Protein AF-A0A7C7GNR5-F1 (afdb_monomer)

Secondary structure (DSSP, 8-state):
-BHHHHHHTT-----STT-B-PPPEEEEE-TTT--EEEEEEGGGSEEBSS-TTSTTBS-GGG-TTSEETTSS---B---TTSS---B--SS-EEEEEEETTTTEEEEEETTTTEEEEEE-SS-HHHHTSSS-STTS-TTSEEEEES-GGGGTS--GGG---SS-EEEEEPPTTSTTTTSEEEEESSSSSTT--EEEEE-----TTS-----TTSPP--SS-SEEE-S---SS--EEEE-TTS-EEEEETTTTEEEEE-TTS-EEEEE--SSS---S------TTTTT-----EEEEEEE----TT---S-EEEEEEEETT-SS--EEEEEE-STT---GGGGG-HHHHHHHHTTTEEEEEEEES---GGGTHHHHHHHHHHHHHHHHT-GGGGTSPEEEEEETHHHHHHHHHHHH-GGGEEEEEEES-S----S--GGGGGS-EEEEEETTS-HHHHHHHHHHHHHHGGGT--EEEEEETT--S-----HHHHHHHHHHHHHHHS-SS--TTS---PPP--GGG-EEE-TTT--EEEGGG--S-GGGSEEESSHHHHHHHHHHHTTT----EEPPPP----------SS-EEPPPBSSSBSS-EEEEEEESS-EEEEEEEEETTS-EEEEEEEEEE-SEEEEEEE-SB-TTSPBPPSEEEEEEEEETTEEEEEEEEE--

pLDDT: mean 89.99, std 11.24, range [33.47, 98.75]

Structure (mmCIF, N/CA/C/O backbone):
data_AF-A0A7C7GNR5-F1
#
_entry.id   AF-A0A7C7GNR5-F1
#
loop_
_atom_site.group_PDB
_atom_site.id
_atom_site.type_symbol
_atom_site.label_atom_id
_atom_site.label_alt_id
_atom_site.label_comp_id
_atom_site.label_asym_id
_atom_site.label_entity_id
_atom_site.label_seq_id
_atom_site.pdbx_PDB_ins_code
_atom_site.Cartn_x
_atom_site.Cartn_y
_atom_site.Cartn_z
_atom_site.occupancy
_atom_site.B_iso_or_equiv
_atom_site.auth_seq_id
_atom_site.auth_comp_id
_atom_site.auth_asym_id
_atom_site.auth_atom_id
_atom_site.pdbx_PDB_model_num
ATOM 1 N N . LYS A 1 1 ? 28.136 -14.569 -9.012 1.00 95.19 1 LYS A N 1
ATOM 2 C CA . LYS A 1 1 ? 28.215 -16.010 -9.330 1.00 95.19 1 LYS A CA 1
ATOM 3 C C . LYS A 1 1 ? 29.673 -16.365 -9.604 1.00 95.19 1 LYS A C 1
ATOM 5 O O . LYS A 1 1 ? 30.410 -15.553 -10.164 1.00 95.19 1 LYS A O 1
ATOM 10 N N . THR A 1 2 ? 30.135 -17.507 -9.113 1.00 96.62 2 THR A N 1
ATOM 11 C CA . THR A 1 2 ? 31.485 -18.028 -9.362 1.00 96.62 2 THR A CA 1
ATOM 12 C C . THR A 1 2 ? 31.644 -18.417 -10.830 1.00 96.62 2 THR A C 1
ATOM 14 O O . THR A 1 2 ? 30.653 -18.635 -11.524 1.00 96.62 2 THR A O 1
ATOM 17 N N . ALA A 1 3 ? 32.883 -18.534 -11.313 1.00 95.88 3 ALA A N 1
ATOM 18 C CA . ALA A 1 3 ? 33.101 -19.004 -12.677 1.00 95.88 3 ALA A CA 1
ATOM 19 C C . ALA A 1 3 ? 32.533 -20.406 -12.929 1.00 95.88 3 ALA A C 1
ATOM 21 O O . ALA A 1 3 ? 31.992 -20.642 -13.999 1.00 95.88 3 ALA A O 1
ATOM 22 N N . GLN A 1 4 ? 32.598 -21.308 -11.941 1.00 97.38 4 GLN A N 1
ATOM 23 C CA . GLN A 1 4 ? 32.034 -22.649 -12.094 1.00 97.38 4 GLN A CA 1
ATOM 24 C C . GLN A 1 4 ? 30.512 -22.600 -12.267 1.00 97.38 4 GLN A C 1
ATOM 26 O O . GLN A 1 4 ? 30.015 -23.179 -13.219 1.00 97.38 4 GLN A O 1
ATOM 31 N N . GLU A 1 5 ? 29.796 -21.840 -11.427 1.00 97.69 5 GLU A N 1
ATOM 32 C CA . GLU A 1 5 ? 28.339 -21.657 -11.570 1.00 97.69 5 GLU A CA 1
ATOM 33 C C . GLU A 1 5 ? 27.959 -21.093 -12.947 1.00 97.69 5 GLU A C 1
ATOM 35 O O . GLU A 1 5 ? 26.934 -21.462 -13.505 1.00 97.69 5 GLU A O 1
ATOM 40 N N . ALA A 1 6 ? 28.778 -20.199 -13.506 1.00 97.12 6 ALA A N 1
ATOM 41 C CA . ALA A 1 6 ? 28.543 -19.643 -14.834 1.00 97.12 6 ALA A CA 1
ATOM 42 C C . ALA A 1 6 ? 28.812 -20.661 -15.952 1.00 97.12 6 ALA A C 1
ATOM 44 O O . ALA A 1 6 ? 28.039 -20.747 -16.902 1.00 97.12 6 ALA A O 1
ATOM 45 N N . TYR A 1 7 ? 29.897 -21.435 -15.847 1.00 97.38 7 TYR A N 1
ATOM 46 C CA . TYR A 1 7 ? 30.226 -22.494 -16.805 1.00 97.38 7 TYR A CA 1
ATOM 47 C C . TYR A 1 7 ? 29.189 -23.618 -16.786 1.00 97.38 7 TYR A C 1
ATOM 49 O O . TYR A 1 7 ? 28.826 -24.121 -17.843 1.00 97.38 7 TYR A O 1
ATOM 57 N N . ASP A 1 8 ? 28.654 -23.949 -15.610 1.00 97.56 8 ASP A N 1
ATOM 58 C CA . ASP A 1 8 ? 27.566 -24.918 -15.455 1.00 97.56 8 ASP A CA 1
ATOM 59 C C . ASP A 1 8 ? 26.256 -24.427 -16.104 1.00 97.56 8 ASP A C 1
ATOM 61 O O . ASP A 1 8 ? 25.423 -25.250 -16.468 1.00 97.56 8 ASP A O 1
ATOM 65 N N . MET A 1 9 ? 26.100 -23.110 -16.305 1.00 97.31 9 MET A N 1
ATOM 66 C CA . MET A 1 9 ? 25.001 -22.473 -17.052 1.00 97.31 9 MET A CA 1
ATOM 67 C C . MET A 1 9 ? 25.344 -22.192 -18.529 1.00 97.31 9 MET A C 1
ATOM 69 O O . MET A 1 9 ? 24.589 -21.516 -19.216 1.00 97.31 9 MET A O 1
ATOM 73 N N . GLY A 1 10 ? 26.484 -22.675 -19.034 1.00 97.06 10 GLY A N 1
ATOM 74 C CA . GLY A 1 10 ? 26.863 -22.553 -20.447 1.00 97.06 10 GLY A CA 1
ATOM 75 C C . GLY A 1 10 ? 27.650 -21.299 -20.834 1.00 97.06 10 GLY A C 1
ATOM 76 O O . GLY A 1 10 ? 27.908 -21.096 -22.022 1.00 97.06 10 GLY A O 1
ATOM 77 N N . ARG A 1 11 ? 28.111 -20.483 -19.873 1.00 97.31 11 ARG A N 1
ATOM 78 C CA . ARG A 1 11 ? 29.095 -19.420 -20.152 1.00 97.31 11 ARG A CA 1
ATOM 79 C C . ARG A 1 11 ? 30.388 -20.050 -20.689 1.00 97.31 11 ARG A C 1
ATOM 81 O O . ARG A 1 11 ? 30.905 -20.996 -20.108 1.00 97.31 11 ARG A O 1
ATOM 88 N N . GLN A 1 12 ? 30.977 -19.500 -21.746 1.00 95.75 12 GLN A N 1
ATOM 89 C CA . GLN A 1 12 ? 32.227 -20.024 -22.316 1.00 95.75 12 GLN A CA 1
ATOM 90 C C . GLN A 1 12 ? 33.486 -19.396 -21.717 1.00 95.75 12 GLN A C 1
ATOM 92 O O . GLN A 1 12 ? 34.518 -20.055 -21.588 1.00 95.75 12 GLN A O 1
ATOM 97 N N . THR A 1 13 ? 33.436 -18.098 -21.400 1.00 93.75 13 THR A N 1
ATOM 98 C CA . THR A 1 13 ? 34.629 -17.333 -21.012 1.00 93.75 13 THR A CA 1
ATOM 99 C C . THR A 1 13 ? 34.348 -16.336 -19.894 1.00 93.75 13 THR A C 1
ATOM 101 O O . THR A 1 13 ? 33.376 -15.578 -19.933 1.00 93.75 13 THR A O 1
ATOM 104 N N . ILE A 1 14 ? 35.235 -16.311 -18.898 1.00 93.75 14 ILE A N 1
ATOM 105 C CA . ILE A 1 14 ? 35.301 -15.280 -17.859 1.00 93.75 14 ILE A CA 1
ATOM 106 C C . ILE A 1 14 ? 36.745 -14.794 -17.804 1.00 93.75 14 ILE A C 1
ATOM 108 O O . ILE A 1 14 ? 37.632 -15.509 -17.342 1.00 93.75 14 ILE A O 1
ATOM 112 N N . ASP A 1 15 ? 36.974 -13.582 -18.306 1.00 82.94 15 ASP A N 1
ATOM 113 C CA . ASP A 1 15 ? 38.303 -12.973 -18.399 1.00 82.94 15 ASP A CA 1
ATOM 114 C C . ASP A 1 15 ? 38.401 -11.765 -17.464 1.00 82.94 15 ASP A C 1
ATOM 116 O O . ASP A 1 15 ? 38.503 -10.607 -17.872 1.00 82.94 15 ASP A O 1
ATOM 120 N N . ASN A 1 16 ? 38.310 -12.043 -16.162 1.00 91.94 16 ASN A N 1
ATOM 121 C CA . ASN A 1 16 ? 38.592 -11.054 -15.132 1.00 91.94 16 ASN A CA 1
ATOM 122 C C . ASN A 1 16 ? 39.371 -11.670 -13.951 1.00 91.94 16 ASN A C 1
ATOM 124 O O . ASN A 1 16 ? 39.193 -12.847 -13.630 1.00 91.94 16 ASN A O 1
ATOM 128 N N . PRO A 1 17 ? 40.213 -10.881 -13.252 1.00 91.50 17 PRO A N 1
ATOM 129 C CA . PRO A 1 17 ? 41.037 -11.354 -12.135 1.00 91.50 17 PRO A CA 1
ATOM 130 C C . PRO A 1 17 ? 40.269 -11.913 -10.932 1.00 91.50 17 PRO A C 1
ATOM 132 O O . PRO A 1 17 ? 40.880 -12.550 -10.076 1.00 91.50 17 PRO A O 1
ATOM 135 N N . LEU A 1 18 ? 38.966 -11.639 -10.824 1.00 93.62 18 LEU A N 1
ATOM 136 C CA . LEU A 1 18 ? 38.130 -12.137 -9.734 1.00 93.62 18 LEU A CA 1
ATOM 137 C C . LEU A 1 18 ? 37.578 -13.537 -10.022 1.00 93.62 18 LEU A C 1
ATOM 139 O O . LEU A 1 18 ? 37.157 -14.212 -9.087 1.00 93.62 18 LEU A O 1
ATOM 143 N N . ASN A 1 19 ? 37.607 -13.980 -11.284 1.00 94.88 19 ASN A N 1
ATOM 144 C CA . ASN A 1 19 ? 37.043 -15.250 -11.734 1.00 94.88 19 ASN A CA 1
ATOM 145 C C . ASN A 1 19 ? 35.558 -15.405 -11.339 1.00 94.88 19 ASN A C 1
ATOM 147 O O . ASN A 1 19 ? 35.127 -16.443 -10.827 1.00 94.88 19 ASN A O 1
ATOM 151 N N . VAL A 1 20 ? 34.787 -14.333 -11.539 1.00 95.12 20 VAL A N 1
ATOM 152 C CA . VAL A 1 20 ? 33.345 -14.260 -11.253 1.00 95.12 20 VAL A CA 1
ATOM 153 C C . VAL A 1 20 ? 32.602 -13.551 -12.378 1.00 95.12 20 VAL A C 1
ATOM 155 O O . VAL A 1 20 ? 33.181 -12.754 -13.111 1.00 95.12 20 VAL A O 1
ATOM 158 N N . ILE A 1 21 ? 31.298 -13.784 -12.442 1.00 96.50 21 ILE A N 1
ATOM 159 C CA . ILE A 1 21 ? 30.340 -12.967 -13.188 1.00 96.50 21 ILE A CA 1
ATOM 160 C C . ILE A 1 21 ? 29.303 -12.431 -12.196 1.00 96.50 21 ILE A C 1
ATOM 162 O O . ILE A 1 21 ? 28.921 -13.124 -11.244 1.00 96.50 21 ILE A O 1
ATOM 166 N N . TRP A 1 22 ? 28.897 -11.177 -12.336 1.00 94.94 22 TRP A N 1
ATOM 167 C CA . TRP A 1 22 ? 27.873 -10.575 -11.481 1.00 94.94 22 TRP A CA 1
ATOM 168 C C . TRP A 1 22 ? 26.494 -10.805 -12.092 1.00 94.94 22 TRP A C 1
ATOM 170 O O . TRP A 1 22 ? 26.314 -10.626 -13.287 1.00 94.94 22 TRP A O 1
ATOM 180 N N . SER A 1 23 ? 25.552 -11.269 -11.273 1.00 95.12 23 SER A N 1
ATOM 181 C CA . SER A 1 23 ? 24.146 -11.373 -11.665 1.00 95.12 23 SER A CA 1
ATOM 182 C C . SER A 1 23 ? 23.423 -10.151 -11.138 1.00 95.12 23 SER A C 1
ATOM 184 O O . SER A 1 23 ? 23.765 -9.680 -10.052 1.00 95.12 23 SER A O 1
ATOM 186 N N . GLU A 1 24 ? 22.432 -9.695 -11.886 1.00 95.38 24 GLU A N 1
ATOM 187 C CA . GLU A 1 24 ? 21.584 -8.573 -11.505 1.00 95.38 24 GLU A CA 1
ATOM 188 C C . GLU A 1 24 ? 20.314 -9.083 -10.821 1.00 95.38 24 GLU A C 1
ATOM 190 O O . GLU A 1 24 ? 19.887 -10.217 -11.066 1.00 95.38 24 GLU A O 1
ATOM 195 N N . ALA A 1 25 ? 19.741 -8.241 -9.967 1.00 97.25 25 ALA A N 1
ATOM 196 C CA . ALA A 1 25 ? 18.450 -8.464 -9.338 1.00 97.25 25 ALA A CA 1
ATOM 197 C C . ALA A 1 25 ? 17.712 -7.130 -9.189 1.00 97.25 25 ALA A C 1
ATOM 199 O O . ALA A 1 25 ? 18.343 -6.084 -8.999 1.00 97.25 25 ALA A O 1
ATOM 200 N N . ILE A 1 26 ? 16.387 -7.183 -9.250 1.00 98.12 26 ILE A N 1
ATOM 201 C CA . ILE A 1 26 ? 15.492 -6.067 -8.944 1.00 98.12 26 ILE A CA 1
ATOM 202 C C . ILE A 1 26 ? 14.722 -6.458 -7.692 1.00 98.12 26 ILE A C 1
ATOM 204 O O . ILE A 1 26 ? 14.195 -7.561 -7.625 1.00 98.12 26 ILE A O 1
ATOM 208 N N . LEU A 1 27 ? 14.702 -5.570 -6.699 1.00 97.19 27 LEU A N 1
ATOM 209 C CA . LEU A 1 27 ? 14.040 -5.803 -5.420 1.00 97.19 27 LEU A CA 1
ATOM 210 C C . LEU A 1 27 ? 13.061 -4.661 -5.160 1.00 97.19 27 LEU A C 1
ATOM 212 O O . LEU A 1 27 ? 13.473 -3.496 -5.138 1.00 97.19 27 LEU A O 1
ATOM 216 N N . GLU A 1 28 ? 11.808 -4.999 -4.901 1.00 95.00 28 GLU A N 1
ATOM 217 C CA . GLU A 1 28 ? 10.846 -4.095 -4.291 1.00 95.00 28 GLU A CA 1
ATOM 218 C C . GLU A 1 28 ? 10.934 -4.241 -2.773 1.00 95.00 28 GLU A C 1
ATOM 220 O O . GLU A 1 28 ? 10.869 -5.344 -2.228 1.00 95.00 28 GLU A O 1
ATOM 225 N N . LEU A 1 29 ? 11.140 -3.121 -2.080 1.00 87.94 29 LEU A N 1
ATOM 226 C CA . LEU A 1 29 ? 11.321 -3.114 -0.635 1.00 87.94 29 LEU A CA 1
ATOM 227 C C . LEU A 1 29 ? 10.180 -2.380 0.043 1.00 87.94 29 LEU A C 1
ATOM 229 O O . LEU A 1 29 ? 9.935 -1.207 -0.242 1.00 87.94 29 LEU A O 1
ATOM 233 N N . ASN A 1 30 ? 9.611 -3.010 1.061 1.00 83.00 30 ASN A N 1
ATOM 234 C CA . ASN A 1 30 ? 8.690 -2.344 1.954 1.00 83.00 30 ASN A CA 1
ATOM 235 C C . ASN A 1 30 ? 9.400 -1.176 2.665 1.00 83.00 30 ASN A C 1
ATOM 237 O O . ASN A 1 30 ? 10.359 -1.407 3.418 1.00 83.00 30 ASN A O 1
ATOM 241 N N . PRO A 1 31 ? 8.946 0.079 2.526 1.00 61.09 31 PRO A N 1
ATOM 242 C CA . PRO A 1 31 ? 9.655 1.220 3.103 1.00 61.09 31 PRO A CA 1
ATOM 243 C C . PRO A 1 31 ? 9.615 1.231 4.640 1.00 61.09 31 PRO A C 1
ATOM 245 O O . PRO A 1 31 ? 10.492 1.820 5.280 1.00 61.09 31 PRO A O 1
ATOM 248 N N . ILE A 1 32 ? 8.628 0.560 5.244 1.00 63.88 32 ILE A N 1
ATOM 249 C CA . ILE A 1 32 ? 8.438 0.502 6.696 1.00 63.88 32 ILE A CA 1
ATOM 250 C C . ILE A 1 32 ? 9.261 -0.638 7.299 1.00 63.88 32 ILE A C 1
ATOM 252 O O . ILE A 1 32 ? 10.011 -0.437 8.262 1.00 63.88 32 ILE A O 1
ATOM 256 N N . THR A 1 33 ? 9.123 -1.847 6.756 1.00 75.00 33 THR A N 1
ATOM 257 C CA . THR A 1 33 ? 9.744 -3.050 7.330 1.00 75.00 33 THR A CA 1
ATOM 258 C C . THR A 1 33 ? 11.153 -3.299 6.794 1.00 75.00 33 THR A C 1
ATOM 260 O O . THR A 1 33 ? 11.986 -3.869 7.506 1.00 75.00 33 THR A O 1
ATOM 263 N N . GLY A 1 34 ? 11.446 -2.826 5.579 1.00 81.62 34 GLY A N 1
ATOM 264 C CA . GLY A 1 34 ? 12.653 -3.144 4.820 1.00 81.62 34 GLY A CA 1
ATOM 265 C C . GLY A 1 34 ? 12.684 -4.576 4.283 1.00 81.62 34 GLY A C 1
ATOM 266 O O . GLY A 1 34 ? 13.754 -5.024 3.871 1.00 81.62 34 GLY A O 1
ATOM 267 N N . ASN A 1 35 ? 11.565 -5.303 4.352 1.00 85.44 35 ASN A N 1
ATOM 268 C CA . ASN A 1 35 ? 11.431 -6.614 3.727 1.00 85.44 35 ASN A CA 1
ATOM 269 C C . ASN A 1 35 ? 11.388 -6.474 2.203 1.00 85.44 35 ASN A C 1
ATOM 271 O O . ASN A 1 35 ? 11.050 -5.410 1.693 1.00 85.44 35 ASN A O 1
ATOM 275 N N . ILE A 1 36 ? 11.745 -7.554 1.514 1.00 92.81 36 ILE A N 1
ATOM 276 C CA . ILE A 1 36 ? 11.530 -7.694 0.076 1.00 92.81 36 ILE A CA 1
ATOM 277 C C . ILE A 1 36 ? 10.070 -8.114 -0.102 1.00 92.81 36 ILE A C 1
ATOM 279 O O . ILE A 1 36 ? 9.695 -9.169 0.413 1.00 92.81 36 ILE A O 1
ATOM 283 N N . ASP A 1 37 ? 9.280 -7.274 -0.764 1.00 89.62 37 ASP A N 1
ATOM 284 C CA . ASP A 1 37 ? 7.875 -7.553 -1.085 1.00 89.62 37 ASP A CA 1
ATOM 285 C C . ASP A 1 37 ? 7.774 -8.259 -2.452 1.00 89.62 37 ASP A C 1
ATOM 287 O O . ASP A 1 37 ? 6.959 -9.166 -2.617 1.00 89.62 37 ASP A O 1
ATOM 291 N N . TRP A 1 38 ? 8.697 -7.949 -3.371 1.00 97.69 38 TRP A N 1
ATOM 292 C CA . TRP A 1 38 ? 8.849 -8.605 -4.670 1.00 97.69 38 TRP A CA 1
ATOM 293 C C . TRP A 1 38 ? 10.320 -8.654 -5.109 1.00 97.69 38 TRP A C 1
ATOM 295 O O . TRP A 1 38 ? 11.098 -7.738 -4.814 1.00 97.69 38 TRP A O 1
ATOM 305 N N . GLU A 1 39 ? 10.733 -9.708 -5.815 1.00 98.19 39 GLU A N 1
ATOM 306 C CA . GLU A 1 39 ? 12.064 -9.780 -6.423 1.00 98.19 39 GLU A CA 1
ATOM 307 C C . GLU A 1 39 ? 12.101 -10.493 -7.776 1.00 98.19 39 GLU A C 1
ATOM 309 O O . GLU A 1 39 ? 11.376 -11.451 -8.026 1.00 98.19 39 GLU A O 1
ATOM 314 N N . TRP A 1 40 ? 13.042 -10.057 -8.611 1.00 98.62 40 TRP A N 1
ATOM 315 C CA . TRP A 1 40 ? 13.383 -10.671 -9.889 1.00 98.62 40 TRP A CA 1
ATOM 316 C C . TRP A 1 40 ? 14.890 -10.848 -10.018 1.00 98.62 40 TRP A C 1
ATOM 318 O O . TRP A 1 40 ? 15.669 -9.969 -9.628 1.00 98.62 40 TRP A O 1
ATOM 328 N N . HIS A 1 41 ? 15.315 -11.965 -10.609 1.00 98.38 41 HIS A N 1
ATOM 329 C CA . HIS A 1 41 ? 16.723 -12.324 -10.750 1.00 98.38 41 HIS A CA 1
ATOM 330 C C . HIS A 1 41 ? 17.053 -12.648 -12.203 1.00 98.38 41 HIS A C 1
ATOM 332 O O . HIS A 1 41 ? 16.582 -13.635 -12.755 1.00 98.38 41 HIS A O 1
ATOM 338 N N . LEU A 1 42 ? 17.996 -11.904 -12.791 1.00 97.56 42 LEU A N 1
ATOM 339 C CA . LEU A 1 42 ? 18.468 -12.134 -14.165 1.00 97.56 42 LEU A CA 1
ATOM 340 C C . LEU A 1 42 ? 18.893 -13.587 -14.421 1.00 97.56 42 LEU A C 1
ATOM 342 O O . LEU A 1 42 ? 18.800 -14.083 -15.539 1.00 97.56 42 LEU A O 1
ATOM 346 N N . TRP A 1 43 ? 19.404 -14.254 -13.385 1.00 97.69 43 TRP A N 1
ATOM 347 C CA . TRP A 1 43 ? 19.932 -15.612 -13.478 1.00 97.69 43 TRP A CA 1
ATOM 348 C C . TRP A 1 43 ? 18.885 -16.656 -13.882 1.00 97.69 43 TRP A C 1
ATOM 350 O O . TRP A 1 43 ? 19.270 -17.705 -14.400 1.00 97.69 43 TRP A O 1
ATOM 360 N N . ASP A 1 44 ? 17.605 -16.367 -13.657 1.00 98.25 44 ASP A N 1
ATOM 361 C CA . ASP A 1 44 ? 16.495 -17.269 -13.961 1.00 98.25 44 ASP A CA 1
ATOM 362 C C . ASP A 1 44 ? 16.037 -17.141 -15.430 1.00 98.25 44 ASP A C 1
ATOM 364 O O . ASP A 1 44 ? 15.459 -18.071 -15.985 1.00 98.25 44 ASP A O 1
ATOM 368 N N . HIS A 1 45 ? 16.432 -16.060 -16.118 1.00 98.12 45 HIS A N 1
ATOM 369 C CA . HIS A 1 45 ? 16.010 -15.721 -17.487 1.00 98.12 45 HIS A CA 1
ATOM 370 C C . HIS A 1 45 ? 17.168 -15.785 -18.495 1.00 98.12 45 HIS A C 1
ATOM 372 O O . HIS A 1 45 ? 17.326 -14.925 -19.364 1.00 98.12 45 HIS A O 1
ATOM 378 N N . LEU A 1 46 ? 18.027 -16.796 -18.353 1.00 98.25 46 LEU A N 1
ATOM 379 C CA . LEU A 1 46 ? 19.205 -17.001 -19.201 1.00 98.25 46 LEU A CA 1
ATOM 380 C C . LEU A 1 46 ? 18.948 -18.039 -20.298 1.00 98.25 46 LEU A C 1
ATOM 382 O O . LEU A 1 46 ? 18.289 -19.042 -20.043 1.00 98.25 46 LEU A O 1
ATOM 386 N N . ILE A 1 47 ? 19.572 -17.864 -21.462 1.00 98.62 47 ILE A N 1
ATOM 387 C CA . ILE A 1 47 ? 19.667 -18.848 -22.550 1.00 98.62 47 ILE A CA 1
ATOM 388 C C . ILE A 1 47 ? 21.128 -19.037 -22.985 1.00 98.62 47 ILE A C 1
ATOM 390 O O . ILE A 1 47 ? 21.983 -18.187 -22.734 1.00 98.62 47 ILE A O 1
ATOM 394 N N . GLN A 1 48 ? 21.428 -20.173 -23.612 1.00 98.12 48 GLN A N 1
ATOM 395 C CA . GLN A 1 48 ? 22.686 -20.436 -24.311 1.00 98.12 48 GLN A CA 1
ATOM 396 C C . GLN A 1 48 ? 22.468 -21.428 -25.462 1.00 98.12 48 GLN A C 1
ATOM 398 O O . GLN A 1 48 ? 21.590 -22.280 -25.385 1.00 98.12 48 GLN A O 1
ATOM 403 N N . ASP A 1 49 ? 23.284 -21.372 -26.510 1.00 97.56 49 ASP A N 1
ATOM 404 C CA . ASP A 1 49 ? 23.208 -22.266 -27.680 1.00 97.56 49 ASP A CA 1
ATOM 405 C C . ASP A 1 49 ? 24.516 -23.048 -27.928 1.00 97.56 49 ASP A C 1
ATOM 407 O O . ASP A 1 49 ? 24.734 -23.659 -28.981 1.00 97.56 49 ASP A O 1
ATOM 411 N N . VAL A 1 50 ? 25.392 -23.076 -26.922 1.00 96.88 50 VAL A N 1
ATOM 412 C CA . VAL A 1 50 ? 26.757 -23.603 -26.993 1.00 96.88 50 VAL A CA 1
ATOM 413 C C . VAL A 1 50 ? 26.825 -25.099 -26.700 1.00 96.88 50 VAL A C 1
ATOM 415 O O . VAL A 1 50 ? 27.535 -25.834 -27.393 1.00 96.88 50 VAL A O 1
ATOM 418 N N . ASP A 1 51 ? 26.137 -25.560 -25.654 1.00 97.38 51 ASP A N 1
ATOM 419 C CA . ASP A 1 51 ? 26.193 -26.948 -25.192 1.00 97.38 51 ASP A CA 1
ATOM 420 C C . ASP A 1 51 ? 24.801 -27.476 -24.841 1.00 97.38 51 ASP A C 1
ATOM 422 O O . ASP A 1 51 ? 24.224 -27.156 -23.804 1.00 97.38 51 ASP A O 1
ATOM 426 N N . SER A 1 52 ? 24.296 -28.367 -25.696 1.00 97.75 52 SER A N 1
ATOM 427 C CA . SER A 1 52 ? 22.991 -29.026 -25.533 1.00 97.75 52 SER A CA 1
ATOM 428 C C . SER A 1 52 ? 22.834 -29.898 -24.287 1.00 97.75 52 SER A C 1
ATOM 430 O O . SER A 1 52 ? 21.733 -30.372 -24.013 1.00 97.75 52 SER A O 1
ATOM 432 N N . SER A 1 53 ? 23.917 -30.163 -23.555 1.00 97.88 53 SER A N 1
ATOM 433 C CA . SER A 1 53 ? 23.885 -30.922 -22.304 1.00 97.88 53 SER A CA 1
ATOM 434 C C . SER A 1 53 ? 23.751 -30.056 -21.050 1.00 97.88 53 SER A C 1
ATOM 436 O O . SER A 1 53 ? 23.495 -30.605 -19.976 1.00 97.88 53 SER A O 1
ATOM 438 N N . LEU A 1 54 ? 23.910 -28.736 -21.171 1.00 98.06 54 LEU A N 1
ATOM 439 C CA . LEU A 1 54 ? 23.793 -27.783 -20.068 1.00 98.06 54 LEU A CA 1
ATOM 440 C C . LEU A 1 54 ? 22.375 -27.183 -19.992 1.00 98.06 54 LEU A C 1
ATOM 442 O O . LEU A 1 54 ? 21.624 -27.261 -20.969 1.00 98.06 54 LEU A O 1
ATOM 446 N N . PRO A 1 55 ? 21.980 -26.603 -18.840 1.00 97.62 55 PRO A N 1
ATOM 447 C CA . PRO A 1 55 ? 20.701 -25.918 -18.689 1.00 97.62 55 PRO A CA 1
ATOM 448 C C . PRO A 1 55 ? 20.480 -24.835 -19.747 1.00 97.62 55 PRO A C 1
ATOM 450 O O . PRO A 1 55 ? 21.430 -24.292 -20.318 1.00 97.62 55 PRO A O 1
ATOM 453 N N . ASN A 1 56 ? 19.203 -24.536 -19.979 1.00 95.69 56 ASN A N 1
ATOM 454 C CA . ASN A 1 56 ? 18.727 -23.449 -20.833 1.00 95.69 56 ASN A CA 1
ATOM 455 C C . ASN A 1 56 ? 19.323 -23.457 -22.251 1.00 95.69 56 ASN A C 1
ATOM 457 O O . ASN A 1 56 ? 19.536 -22.404 -22.849 1.00 95.69 56 ASN A O 1
ATOM 461 N N . TYR A 1 57 ? 19.606 -24.651 -22.785 1.00 98.38 57 TYR A N 1
ATOM 462 C CA . TYR A 1 57 ? 20.003 -24.794 -24.177 1.00 98.38 57 TYR A CA 1
ATOM 463 C C . TYR A 1 57 ? 18.827 -24.508 -25.115 1.00 98.38 57 TYR A C 1
ATOM 465 O O . TYR A 1 57 ? 17.793 -25.174 -25.027 1.00 98.38 57 TYR A O 1
ATOM 473 N N . GLY A 1 58 ? 19.011 -23.591 -26.058 1.00 97.94 58 GLY A N 1
ATOM 474 C CA . GLY A 1 58 ? 18.027 -23.258 -27.084 1.00 97.94 58 GLY A CA 1
ATOM 475 C C . GLY A 1 58 ? 18.659 -22.480 -28.233 1.00 97.94 58 GLY A C 1
ATOM 476 O O . GLY A 1 58 ? 19.859 -22.228 -28.227 1.00 97.94 58 GLY A O 1
ATOM 477 N N . VAL A 1 59 ? 17.865 -22.116 -29.239 1.00 97.75 59 VAL A N 1
ATOM 478 C CA . VAL A 1 59 ? 18.318 -21.214 -30.307 1.00 97.75 59 VAL A CA 1
ATOM 479 C C . VAL A 1 59 ? 18.061 -19.786 -29.841 1.00 97.75 59 VAL A C 1
ATOM 481 O O . VAL A 1 59 ? 16.906 -19.412 -29.654 1.00 97.75 59 VAL A O 1
ATOM 484 N N . VAL A 1 60 ? 19.114 -18.986 -29.662 1.00 97.69 60 VAL A N 1
ATOM 485 C CA . VAL A 1 60 ? 19.015 -17.627 -29.094 1.00 97.69 60 VAL A CA 1
ATOM 486 C C . VAL A 1 60 ? 17.997 -16.761 -29.849 1.00 97.69 60 VAL A C 1
ATOM 488 O O . VAL A 1 60 ? 17.129 -16.150 -29.231 1.00 97.69 60 VAL A O 1
ATOM 491 N N . SER A 1 61 ? 18.008 -16.788 -31.186 1.00 96.88 61 SER A N 1
ATOM 492 C CA . SER A 1 61 ? 17.048 -16.030 -32.002 1.00 96.88 61 SER A CA 1
ATOM 493 C C . SER A 1 61 ? 15.586 -16.458 -31.829 1.00 96.88 61 SER A C 1
ATOM 495 O O . SER A 1 61 ? 14.686 -15.695 -32.177 1.00 96.88 61 SER A O 1
ATOM 497 N N . GLU A 1 62 ? 15.313 -17.670 -31.343 1.00 97.19 62 GLU A N 1
ATOM 498 C CA . GLU A 1 62 ? 13.950 -18.173 -31.106 1.00 97.19 62 GLU A CA 1
ATOM 499 C C . GLU A 1 62 ? 13.406 -17.783 -29.723 1.00 97.19 62 GLU A C 1
ATOM 501 O O . GLU A 1 62 ? 12.199 -17.881 -29.520 1.00 97.19 62 GLU A O 1
ATOM 506 N N . HIS A 1 63 ? 14.262 -17.274 -28.830 1.00 97.12 63 HIS A N 1
ATOM 507 C CA . HIS A 1 63 ? 13.923 -16.881 -27.458 1.00 97.12 63 HIS A CA 1
ATOM 508 C C . HIS A 1 63 ? 14.367 -15.445 -27.140 1.00 97.12 63 HIS A C 1
ATOM 510 O O . HIS A 1 63 ? 15.206 -15.223 -26.259 1.00 97.12 63 HIS A O 1
ATOM 516 N N . PRO A 1 64 ? 13.855 -14.440 -27.874 1.00 96.69 64 PRO A N 1
ATOM 517 C CA . PRO A 1 64 ? 14.239 -13.045 -27.671 1.00 96.69 64 PRO A CA 1
ATOM 518 C C . PRO A 1 64 ? 13.848 -12.508 -26.276 1.00 96.69 64 PRO A C 1
ATOM 520 O O . PRO A 1 64 ? 14.379 -11.479 -25.847 1.00 96.69 64 PRO A O 1
ATOM 523 N N . GLU A 1 65 ? 12.962 -13.217 -25.568 1.00 97.44 65 GLU A N 1
ATOM 524 C CA . GLU A 1 65 ? 12.536 -12.974 -24.189 1.00 97.44 65 GLU A CA 1
ATOM 525 C C . GLU A 1 65 ? 13.589 -13.327 -23.117 1.00 97.44 65 GLU A C 1
ATOM 527 O O . GLU A 1 65 ? 13.428 -12.942 -21.960 1.00 97.44 65 GLU A O 1
ATOM 532 N N . LEU A 1 66 ? 14.676 -14.017 -23.489 1.00 98.25 66 LEU A N 1
ATOM 533 C CA . LEU A 1 66 ? 15.753 -14.445 -22.587 1.00 98.25 66 LEU A CA 1
ATOM 534 C C . LEU A 1 66 ? 17.089 -13.746 -22.894 1.00 98.25 66 LEU A C 1
ATOM 536 O O . LEU A 1 66 ? 17.328 -13.190 -23.972 1.00 98.25 66 LEU A O 1
ATOM 540 N N . PHE A 1 67 ? 18.008 -13.797 -21.931 1.00 97.94 67 PHE A N 1
ATOM 541 C CA . PHE A 1 67 ? 19.353 -13.239 -22.050 1.00 97.94 67 PHE A CA 1
ATOM 542 C C . PHE A 1 67 ? 20.380 -14.311 -22.410 1.00 97.94 67 PHE A C 1
ATOM 544 O O . PHE A 1 67 ? 20.597 -15.240 -21.634 1.00 97.94 67 PHE A O 1
ATOM 551 N N . ASP A 1 68 ? 21.082 -14.162 -23.538 1.00 97.62 68 ASP A N 1
ATOM 552 C CA . ASP A 1 68 ? 22.220 -15.036 -23.832 1.00 97.62 68 ASP A CA 1
ATOM 553 C C . ASP A 1 68 ? 23.357 -14.787 -22.829 1.00 97.62 68 ASP A C 1
ATOM 555 O O . ASP A 1 68 ? 23.995 -13.728 -22.814 1.00 97.62 68 ASP A O 1
ATOM 559 N N . ILE A 1 69 ? 23.644 -15.793 -21.997 1.00 97.25 69 ILE A N 1
ATOM 560 C CA . ILE A 1 69 ? 24.710 -15.737 -20.990 1.00 97.25 69 ILE A CA 1
ATOM 561 C C . ILE A 1 69 ? 26.091 -15.543 -21.627 1.00 97.25 69 ILE A C 1
ATOM 563 O O . ILE A 1 69 ? 27.028 -15.129 -20.942 1.00 97.25 69 ILE A O 1
ATOM 567 N N . ASN A 1 70 ? 26.263 -15.847 -22.915 1.00 96.25 70 ASN A N 1
ATOM 568 C CA . ASN A 1 70 ? 27.517 -15.676 -23.641 1.00 96.25 70 ASN A CA 1
ATOM 569 C C . ASN A 1 70 ? 27.679 -14.300 -24.280 1.00 96.25 70 ASN A C 1
ATOM 571 O O . ASN A 1 70 ? 28.784 -13.986 -24.737 1.00 96.25 70 ASN A O 1
ATOM 575 N N . ASN A 1 71 ? 26.662 -13.442 -24.220 1.00 93.38 71 ASN A N 1
ATOM 576 C CA . ASN A 1 71 ? 26.759 -12.131 -24.825 1.00 93.38 71 ASN A CA 1
ATOM 577 C C . ASN A 1 71 ? 27.701 -11.193 -24.044 1.00 93.38 71 ASN A C 1
ATOM 579 O O . ASN A 1 71 ? 27.653 -11.073 -22.815 1.00 93.38 71 ASN A O 1
ATOM 583 N N . GLY A 1 72 ? 28.601 -10.525 -24.769 1.00 89.50 72 GLY A N 1
ATOM 584 C CA . GLY A 1 72 ? 29.586 -9.592 -24.213 1.00 89.50 72 GLY A CA 1
ATOM 585 C C . GLY A 1 72 ? 30.651 -10.211 -23.287 1.00 89.50 72 GLY A C 1
ATOM 586 O O . GLY A 1 72 ? 30.734 -11.420 -23.056 1.00 89.50 72 GLY A O 1
ATOM 587 N N . THR A 1 73 ? 31.518 -9.356 -22.734 1.00 91.00 73 THR A N 1
ATOM 588 C CA . THR A 1 73 ? 32.617 -9.764 -21.837 1.00 91.00 73 THR A CA 1
ATOM 589 C C . THR A 1 73 ? 32.197 -9.701 -20.368 1.00 91.00 73 THR A C 1
ATOM 591 O O . THR A 1 73 ? 31.728 -8.666 -19.895 1.00 91.00 73 THR A O 1
ATOM 594 N N . ALA A 1 74 ? 32.451 -10.779 -19.620 1.00 91.62 74 ALA A N 1
ATOM 595 C CA . ALA A 1 74 ? 32.230 -10.832 -18.178 1.00 91.62 74 ALA A CA 1
ATOM 596 C C . ALA A 1 74 ? 33.333 -10.098 -17.402 1.00 91.62 74 ALA A C 1
ATOM 598 O O . ALA A 1 74 ? 34.371 -10.676 -17.065 1.00 91.62 74 ALA A O 1
ATOM 599 N N . GLY A 1 75 ? 33.081 -8.831 -17.077 1.00 88.44 75 GLY A N 1
ATOM 600 C CA . GLY A 1 75 ? 33.948 -8.027 -16.227 1.00 88.44 75 GLY A CA 1
ATOM 601 C C . GLY A 1 75 ? 35.144 -7.393 -16.932 1.00 88.44 75 GLY A C 1
ATOM 602 O O . GLY A 1 75 ? 35.223 -7.315 -18.157 1.00 88.44 75 GLY A O 1
ATOM 603 N N . SER A 1 76 ? 36.087 -6.892 -16.134 1.00 86.94 76 SER A N 1
ATOM 604 C CA . SER A 1 76 ? 37.371 -6.376 -16.619 1.00 86.94 76 SER A CA 1
ATOM 605 C C . SER A 1 76 ? 38.472 -6.515 -15.568 1.00 86.94 76 SER A C 1
ATOM 607 O O . SER A 1 76 ? 38.209 -6.709 -14.378 1.00 86.94 76 SER A O 1
ATOM 609 N N . SER A 1 77 ? 39.732 -6.373 -15.988 1.00 84.44 77 SER A N 1
ATOM 610 C CA . SER A 1 77 ? 40.890 -6.340 -15.084 1.00 84.44 77 SER A CA 1
ATOM 611 C C . SER A 1 77 ? 41.054 -5.031 -14.300 1.00 84.44 77 SER A C 1
ATOM 613 O O . SER A 1 77 ? 41.999 -4.910 -13.521 1.00 84.44 77 SER A O 1
ATOM 615 N N . GLY A 1 78 ? 40.165 -4.055 -14.503 1.00 74.06 78 GLY A N 1
ATOM 616 C CA . GLY A 1 78 ? 40.341 -2.676 -14.046 1.00 74.06 78 GLY A CA 1
ATOM 617 C C . GLY A 1 78 ? 41.287 -1.866 -14.944 1.00 74.06 78 GLY A C 1
ATOM 618 O O . GLY A 1 78 ? 42.101 -2.421 -15.689 1.00 74.06 78 GLY A O 1
ATOM 619 N N . ASN A 1 79 ? 41.176 -0.536 -14.877 1.00 65.94 79 ASN A N 1
ATOM 620 C CA . ASN A 1 79 ? 42.002 0.382 -15.669 1.00 65.94 79 ASN A CA 1
ATOM 621 C C . ASN A 1 79 ? 43.339 0.682 -14.965 1.00 65.94 79 ASN A C 1
ATOM 623 O O . ASN A 1 79 ? 43.332 1.019 -13.777 1.00 65.94 79 ASN A O 1
ATOM 627 N N . PRO A 1 80 ? 44.490 0.672 -15.670 1.00 46.41 80 PRO A N 1
ATOM 628 C CA . PRO A 1 80 ? 45.752 1.141 -15.105 1.00 46.41 80 PRO A CA 1
ATOM 629 C C . PRO A 1 80 ? 45.650 2.627 -14.719 1.00 46.41 80 PRO A C 1
ATOM 631 O O . PRO A 1 80 ? 45.644 3.501 -15.580 1.00 46.41 80 PRO A O 1
ATOM 634 N N . GLY A 1 81 ? 45.556 2.915 -13.417 1.00 52.09 81 GLY A N 1
ATOM 635 C CA . GLY A 1 81 ? 45.446 4.283 -12.890 1.00 52.09 81 GLY A CA 1
ATOM 636 C C . GLY A 1 81 ? 44.029 4.877 -12.854 1.00 52.09 81 GLY A C 1
ATOM 637 O O . GLY A 1 81 ? 43.900 6.059 -12.545 1.00 52.09 81 GLY A O 1
ATOM 638 N N . GLY A 1 82 ? 42.982 4.091 -13.137 1.00 46.94 82 GLY A N 1
ATOM 639 C CA . GLY A 1 82 ? 41.577 4.481 -12.946 1.00 46.94 82 GLY A CA 1
ATOM 640 C C . GLY A 1 82 ? 41.012 4.005 -11.599 1.00 46.94 82 GLY A C 1
ATOM 641 O O . GLY A 1 82 ? 41.522 3.057 -11.010 1.00 46.94 82 GLY A O 1
ATOM 642 N N . GLY A 1 83 ? 39.947 4.649 -11.107 1.00 55.34 83 GLY A N 1
ATOM 643 C CA . GLY A 1 83 ? 39.318 4.337 -9.811 1.00 55.34 83 GLY A CA 1
ATOM 644 C C . GLY A 1 83 ? 38.533 3.016 -9.741 1.00 55.34 83 GLY A C 1
ATOM 645 O O . GLY A 1 83 ? 38.076 2.647 -8.663 1.00 55.34 83 GLY A O 1
ATOM 646 N N . GLN A 1 84 ? 38.379 2.296 -10.858 1.00 68.81 84 GLN A N 1
ATOM 647 C CA . GLN A 1 84 ? 37.664 1.018 -10.928 1.00 68.81 84 GLN A CA 1
ATOM 648 C C . GLN A 1 84 ? 38.645 -0.162 -10.918 1.00 68.81 84 GLN A C 1
ATOM 650 O O . GLN A 1 84 ? 39.458 -0.322 -11.833 1.00 68.81 84 GLN A O 1
ATOM 655 N N . GLY A 1 85 ? 38.558 -0.990 -9.873 1.00 82.62 85 GLY A N 1
ATOM 656 C CA . GLY A 1 85 ? 39.285 -2.255 -9.774 1.00 82.62 85 GLY A CA 1
ATOM 657 C C . GLY A 1 85 ? 38.672 -3.375 -10.631 1.00 82.62 85 GLY A C 1
ATOM 658 O O . GLY A 1 85 ? 37.681 -3.151 -11.334 1.00 82.62 85 GLY A O 1
ATOM 659 N N . PRO A 1 86 ? 39.248 -4.590 -10.567 1.00 89.75 86 PRO A N 1
ATOM 660 C CA . PRO A 1 86 ? 38.667 -5.781 -11.179 1.00 89.75 86 PRO A CA 1
ATOM 661 C C . PRO A 1 86 ? 37.190 -5.963 -10.799 1.00 89.75 86 PRO A C 1
ATOM 663 O O . PRO A 1 86 ? 36.822 -5.737 -9.647 1.00 89.75 86 PRO A O 1
ATOM 666 N N . ASN A 1 87 ? 36.352 -6.374 -11.749 1.00 91.94 87 ASN A N 1
ATOM 667 C CA . ASN A 1 87 ? 34.910 -6.589 -11.557 1.00 91.94 87 ASN A CA 1
ATOM 668 C C . ASN A 1 87 ? 34.410 -7.749 -12.433 1.00 91.94 87 ASN A C 1
ATOM 670 O O . ASN A 1 87 ? 35.128 -8.176 -13.335 1.00 91.94 87 ASN A O 1
ATOM 674 N N . GLY A 1 88 ? 33.198 -8.242 -12.155 1.00 93.81 88 GLY A N 1
ATOM 675 C CA . GLY A 1 88 ? 32.495 -9.272 -12.938 1.00 93.81 88 GLY A CA 1
ATOM 676 C C . GLY A 1 88 ? 31.296 -8.733 -13.726 1.00 93.81 88 GLY A C 1
ATOM 677 O O . GLY A 1 88 ? 30.419 -9.506 -14.099 1.00 93.81 88 GLY A O 1
ATOM 678 N N . ASP A 1 89 ? 31.229 -7.415 -13.919 1.00 93.69 89 ASP A N 1
ATOM 679 C CA . ASP A 1 89 ? 30.100 -6.714 -14.530 1.00 93.69 89 ASP A CA 1
ATOM 680 C C . ASP A 1 89 ? 30.013 -7.000 -16.040 1.00 93.69 89 ASP A C 1
ATOM 682 O O . ASP A 1 89 ? 30.999 -6.842 -16.762 1.00 93.69 89 ASP A O 1
ATOM 686 N N . TRP A 1 90 ? 28.837 -7.370 -16.530 1.00 94.25 90 TRP A N 1
ATOM 687 C CA . TRP A 1 90 ? 28.557 -7.642 -17.947 1.00 94.25 90 TRP A CA 1
ATOM 688 C C . TRP A 1 90 ? 27.240 -7.017 -18.420 1.00 94.25 90 TRP A C 1
ATOM 690 O O . TRP A 1 90 ? 27.098 -6.750 -19.610 1.00 94.25 90 TRP A O 1
ATOM 700 N N . MET A 1 91 ? 26.329 -6.710 -17.494 1.00 95.44 91 MET A N 1
ATOM 701 C CA . MET A 1 91 ? 25.054 -6.057 -17.777 1.00 95.44 91 MET A CA 1
ATOM 702 C C . MET A 1 91 ? 25.110 -4.567 -17.482 1.00 95.44 91 MET A C 1
ATOM 704 O O . MET A 1 91 ? 24.732 -3.768 -18.332 1.00 95.44 91 MET A O 1
ATOM 708 N N . HIS A 1 92 ? 25.625 -4.154 -16.328 1.00 94.50 92 HIS A N 1
ATOM 709 C CA . HIS A 1 92 ? 25.640 -2.751 -15.928 1.00 94.50 92 HIS A CA 1
ATOM 710 C C . HIS A 1 92 ? 24.238 -2.124 -16.007 1.00 94.50 92 HIS A C 1
ATOM 712 O O . HIS A 1 92 ? 24.024 -1.158 -16.752 1.00 94.50 92 HIS A O 1
ATOM 718 N N . LEU A 1 93 ? 23.268 -2.711 -15.292 1.00 96.50 93 LEU A N 1
ATOM 719 C CA . LEU A 1 93 ? 21.948 -2.094 -15.172 1.00 96.50 93 LEU A CA 1
ATOM 720 C C . LEU A 1 93 ? 22.085 -0.745 -14.463 1.00 96.50 93 LEU A C 1
ATOM 722 O O . LEU A 1 93 ? 22.735 -0.638 -13.423 1.00 96.50 93 LEU A O 1
ATOM 726 N N . ASN A 1 94 ? 21.525 0.303 -15.061 1.00 95.25 94 ASN A N 1
ATOM 727 C CA . ASN A 1 94 ? 21.810 1.682 -14.651 1.00 95.25 94 ASN A CA 1
ATOM 728 C C . ASN A 1 94 ? 20.577 2.593 -14.579 1.00 95.25 94 ASN A C 1
ATOM 730 O O . ASN A 1 94 ? 20.699 3.756 -14.186 1.00 95.25 94 ASN A O 1
ATOM 734 N N . ALA A 1 95 ? 19.402 2.083 -14.935 1.00 95.81 95 ALA A N 1
ATOM 735 C CA . ALA A 1 95 ? 18.134 2.749 -14.707 1.00 95.81 95 ALA A CA 1
ATOM 736 C C . ALA A 1 95 ? 17.034 1.715 -14.494 1.00 95.81 95 ALA A C 1
ATOM 738 O O . ALA A 1 95 ? 17.102 0.610 -15.031 1.00 95.81 95 ALA A O 1
ATOM 739 N N . ILE A 1 96 ? 16.042 2.129 -13.716 1.00 97.38 96 ILE A N 1
ATOM 740 C CA . ILE A 1 96 ? 14.781 1.441 -13.495 1.00 97.38 96 ILE A CA 1
ATOM 741 C C . ILE A 1 96 ? 13.687 2.505 -13.429 1.00 97.38 96 ILE A C 1
ATOM 743 O O . ILE A 1 96 ? 13.885 3.568 -12.825 1.00 97.38 96 ILE A O 1
ATOM 747 N N . ASN A 1 97 ? 12.555 2.244 -14.062 1.00 97.38 97 ASN A N 1
ATOM 748 C CA . ASN A 1 97 ? 11.346 3.038 -13.924 1.00 97.38 97 ASN A CA 1
ATOM 749 C C . ASN A 1 97 ? 10.137 2.094 -13.943 1.00 97.38 97 ASN A C 1
ATOM 751 O O . ASN A 1 97 ? 10.194 1.053 -14.589 1.00 97.38 97 ASN A O 1
ATOM 755 N N . TYR A 1 98 ? 9.094 2.440 -13.194 1.00 95.62 98 TYR A N 1
ATOM 756 C CA . TYR A 1 98 ? 7.873 1.652 -13.042 1.00 95.62 98 TYR A CA 1
ATOM 757 C C . TYR A 1 98 ? 6.704 2.402 -13.680 1.00 95.62 98 TYR A C 1
ATOM 759 O O . TYR A 1 98 ? 6.597 3.623 -13.523 1.00 95.62 98 TYR A O 1
ATOM 767 N N . ASN A 1 99 ? 5.850 1.674 -14.392 1.00 92.12 99 ASN A N 1
ATOM 768 C CA . ASN A 1 99 ? 4.597 2.163 -14.942 1.00 92.12 99 ASN A CA 1
ATOM 769 C C . ASN A 1 99 ? 3.434 1.487 -14.209 1.00 92.12 99 ASN A C 1
ATOM 771 O O . ASN A 1 99 ? 3.204 0.296 -14.396 1.00 92.12 99 ASN A O 1
ATOM 775 N N . ALA A 1 100 ? 2.707 2.265 -13.406 1.00 84.31 100 ALA A N 1
ATOM 776 C CA . ALA A 1 100 ? 1.613 1.763 -12.579 1.00 84.31 100 ALA A CA 1
ATOM 777 C C . ALA A 1 100 ? 0.359 1.366 -13.369 1.00 84.31 100 ALA A C 1
ATOM 779 O O . ALA A 1 100 ? -0.396 0.520 -12.912 1.00 84.31 100 ALA A O 1
ATOM 780 N N . GLU A 1 101 ? 0.127 1.957 -14.543 1.00 86.00 101 GLU A N 1
ATOM 781 C CA . GLU A 1 101 ? -1.051 1.630 -15.356 1.00 86.00 101 GLU A CA 1
ATOM 782 C C . GLU A 1 101 ? -0.901 0.275 -16.047 1.00 86.00 101 GLU A C 1
ATOM 784 O O . GLU A 1 101 ? -1.870 -0.464 -16.197 1.00 86.00 101 GLU A O 1
ATOM 789 N N . LEU A 1 102 ? 0.323 -0.042 -16.470 1.00 88.19 102 LEU A N 1
ATOM 790 C CA . LEU A 1 102 ? 0.648 -1.309 -17.118 1.00 88.19 102 LEU A CA 1
ATOM 791 C C . LEU A 1 102 ? 1.088 -2.390 -16.123 1.00 88.19 102 LEU A C 1
ATOM 793 O O . LEU A 1 102 ? 1.120 -3.559 -16.498 1.00 88.19 102 LEU A O 1
ATOM 797 N N . ASP A 1 103 ? 1.455 -1.990 -14.903 1.00 93.31 103 ASP A N 1
ATOM 798 C CA . ASP A 1 103 ? 2.178 -2.802 -13.918 1.00 93.31 103 ASP A CA 1
ATOM 799 C C . ASP A 1 103 ? 3.435 -3.449 -14.531 1.00 93.31 103 ASP A C 1
ATOM 801 O O . ASP A 1 103 ? 3.628 -4.666 -14.563 1.00 93.31 103 ASP A O 1
ATOM 805 N N . GLN A 1 104 ? 4.276 -2.598 -15.129 1.00 97.56 104 GLN A N 1
ATOM 806 C CA . GLN A 1 104 ? 5.481 -2.997 -15.859 1.00 97.56 104 GLN A CA 1
ATOM 807 C C . GLN A 1 104 ? 6.696 -2.182 -15.422 1.00 97.56 104 GLN A C 1
ATOM 809 O O . GLN A 1 104 ? 6.603 -1.002 -15.072 1.00 97.56 104 GLN A O 1
ATOM 814 N N . ILE A 1 105 ? 7.872 -2.799 -15.516 1.00 98.44 105 ILE A N 1
ATOM 815 C CA . ILE A 1 105 ? 9.161 -2.165 -15.234 1.00 98.44 105 ILE A CA 1
ATOM 816 C C . ILE A 1 105 ? 9.972 -2.046 -16.521 1.00 98.44 105 ILE A C 1
ATOM 818 O O . ILE A 1 105 ? 10.071 -3.001 -17.287 1.00 98.44 105 ILE A O 1
ATOM 822 N N . VAL A 1 106 ? 10.607 -0.889 -16.728 1.00 98.69 106 VAL A N 1
ATOM 823 C CA . VAL A 1 106 ? 11.633 -0.681 -17.754 1.00 98.69 106 VAL A CA 1
ATOM 824 C C . VAL A 1 106 ? 12.989 -0.514 -17.089 1.00 98.69 106 VAL A C 1
ATOM 826 O O . VAL A 1 106 ? 13.141 0.234 -16.119 1.00 98.69 106 VAL A O 1
ATOM 829 N N . ILE A 1 107 ? 13.994 -1.179 -17.641 1.00 98.44 107 ILE A N 1
ATOM 830 C CA . ILE A 1 107 ? 15.391 -1.078 -17.223 1.00 98.44 107 ILE A CA 1
ATOM 831 C C . ILE A 1 107 ? 16.296 -0.800 -18.421 1.00 98.44 107 ILE A C 1
ATOM 833 O O . ILE A 1 107 ? 15.945 -1.071 -19.569 1.00 98.44 107 ILE A O 1
ATOM 837 N N . SER A 1 108 ? 17.493 -0.274 -18.165 1.00 97.38 108 SER A N 1
ATOM 838 C CA . SER A 1 108 ? 18.529 -0.120 -19.192 1.00 97.38 108 SER A CA 1
ATOM 839 C C . SER A 1 108 ? 19.851 -0.746 -18.786 1.00 97.38 108 SER A C 1
ATOM 841 O O . SER A 1 108 ? 20.273 -0.650 -17.635 1.00 97.38 108 SER A O 1
ATOM 843 N N . SER A 1 109 ? 20.528 -1.334 -19.771 1.00 97.31 109 SER A N 1
ATOM 844 C CA . SER A 1 109 ? 21.869 -1.895 -19.655 1.00 97.31 109 SER A CA 1
ATOM 845 C C . SER A 1 109 ? 22.852 -1.154 -20.556 1.00 97.31 109 SER A C 1
ATOM 847 O O . SER A 1 109 ? 22.805 -1.277 -21.786 1.00 97.31 109 SER A O 1
ATOM 849 N N . ALA A 1 110 ? 23.812 -0.447 -19.956 1.00 95.06 110 ALA A N 1
ATOM 850 C CA . ALA A 1 110 ? 24.841 0.244 -20.734 1.00 95.06 110 ALA A CA 1
ATOM 851 C C . ALA A 1 110 ? 25.737 -0.725 -21.519 1.00 95.06 110 ALA A C 1
ATOM 853 O O . ALA A 1 110 ? 26.132 -0.418 -22.641 1.00 95.06 110 ALA A O 1
ATOM 854 N N . LYS A 1 111 ? 26.074 -1.888 -20.942 1.00 94.50 111 LYS A N 1
ATOM 855 C CA . LYS A 1 111 ? 26.987 -2.849 -21.583 1.00 94.50 111 LYS A CA 1
ATOM 856 C C . LYS A 1 111 ? 26.328 -3.666 -22.686 1.00 94.50 111 LYS A C 1
ATOM 858 O O . LYS A 1 111 ? 27.011 -4.015 -23.643 1.00 94.50 111 LYS A O 1
ATOM 863 N N . GLN A 1 112 ? 25.030 -3.932 -22.573 1.00 96.31 112 GLN A N 1
ATOM 864 C CA . GLN A 1 112 ? 24.271 -4.596 -23.630 1.00 96.31 112 GLN A CA 1
ATOM 865 C C . GLN A 1 112 ? 23.824 -3.599 -24.706 1.00 96.31 112 GLN A C 1
ATOM 867 O O . GLN A 1 112 ? 23.566 -3.993 -25.837 1.00 96.31 112 GLN A O 1
ATOM 872 N N . SER A 1 113 ? 23.825 -2.296 -24.399 1.00 97.00 113 SER A N 1
ATOM 873 C CA . SER A 1 113 ? 23.285 -1.261 -25.283 1.00 97.00 113 SER A CA 1
ATOM 874 C C . SER A 1 113 ? 21.804 -1.483 -25.608 1.00 97.00 113 SER A C 1
ATOM 876 O O . SER A 1 113 ? 21.370 -1.341 -26.747 1.00 97.00 113 SER A O 1
ATOM 878 N N . GLU A 1 114 ? 21.033 -1.876 -24.593 1.00 97.94 114 GLU A N 1
ATOM 879 C CA . GLU A 1 114 ? 19.605 -2.164 -24.713 1.00 97.94 114 GLU A CA 1
ATOM 880 C C . GLU A 1 114 ? 18.792 -1.646 -23.525 1.00 97.94 114 GLU A C 1
ATOM 882 O O . GLU A 1 114 ? 19.275 -1.536 -22.390 1.00 97.94 114 GLU A O 1
ATOM 887 N N . ILE A 1 115 ? 17.528 -1.351 -23.800 1.00 98.62 115 ILE A N 1
ATOM 888 C CA . ILE A 1 115 ? 16.473 -1.242 -22.794 1.00 98.62 115 ILE A CA 1
ATOM 889 C C . ILE A 1 115 ? 15.645 -2.527 -22.785 1.00 98.62 115 ILE A C 1
ATOM 891 O O . ILE A 1 115 ? 15.546 -3.191 -23.817 1.00 98.62 115 ILE A O 1
ATOM 895 N N . PHE A 1 116 ? 15.036 -2.842 -21.647 1.00 98.50 116 PHE A N 1
ATOM 896 C CA . PHE A 1 116 ? 14.194 -4.022 -21.463 1.00 98.50 116 PHE A CA 1
ATOM 897 C C . PHE A 1 116 ? 12.928 -3.645 -20.701 1.00 98.50 116 PHE A C 1
ATOM 899 O O . PHE A 1 116 ? 13.009 -2.824 -19.789 1.00 98.50 116 PHE A O 1
ATOM 906 N N . ILE A 1 117 ? 11.793 -4.244 -21.057 1.00 98.75 117 ILE A N 1
ATOM 907 C CA . ILE A 1 117 ? 10.533 -4.144 -20.313 1.00 98.75 117 ILE A CA 1
ATOM 908 C C . ILE A 1 117 ? 10.129 -5.536 -19.845 1.00 98.75 117 ILE A C 1
ATOM 910 O O . ILE A 1 117 ? 10.260 -6.509 -20.590 1.00 98.75 117 ILE A O 1
ATOM 914 N N . MET A 1 118 ? 9.632 -5.608 -18.620 1.00 97.56 118 MET A N 1
ATOM 915 C CA . MET A 1 118 ? 9.226 -6.830 -17.939 1.00 97.56 118 MET A CA 1
ATOM 916 C C . MET A 1 118 ? 7.936 -6.601 -17.147 1.00 97.56 118 MET A C 1
ATOM 918 O O . MET A 1 118 ? 7.628 -5.469 -16.762 1.00 97.56 118 MET A O 1
ATOM 922 N N . ASP A 1 119 ? 7.189 -7.682 -16.941 1.00 97.62 119 ASP A N 1
ATOM 923 C CA . ASP A 1 119 ?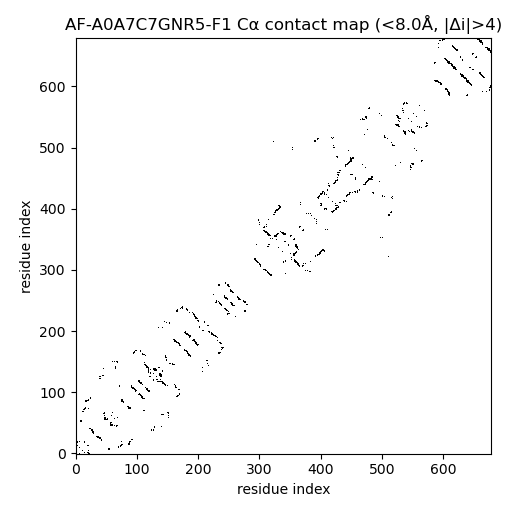 5.961 -7.694 -16.147 1.00 97.62 119 ASP A CA 1
ATOM 924 C C . ASP A 1 119 ? 6.302 -7.591 -14.655 1.00 97.62 119 ASP A C 1
ATOM 926 O O . ASP A 1 119 ? 7.189 -8.300 -14.177 1.00 97.62 119 ASP A O 1
ATOM 930 N N . HIS A 1 120 ? 5.630 -6.700 -13.932 1.00 97.69 120 HIS A N 1
ATOM 931 C CA . HIS A 1 120 ? 5.794 -6.552 -12.487 1.00 97.69 120 HIS A CA 1
ATOM 932 C C . HIS A 1 120 ? 4.602 -7.113 -11.701 1.00 97.69 120 HIS A C 1
ATOM 934 O O . HIS A 1 120 ? 4.777 -7.504 -10.553 1.00 97.69 120 HIS A O 1
ATOM 940 N N . SER A 1 121 ? 3.448 -7.321 -12.345 1.00 96.12 121 SER A N 1
ATOM 941 C CA . SER A 1 121 ? 2.238 -7.889 -11.718 1.00 96.12 121 SER A CA 1
ATOM 942 C C . SER A 1 121 ? 2.379 -9.330 -11.208 1.00 96.12 121 SER A C 1
ATOM 944 O O . SER A 1 121 ? 1.477 -9.891 -10.585 1.00 96.12 121 SER A O 1
ATOM 946 N N . THR A 1 122 ? 3.507 -9.963 -11.51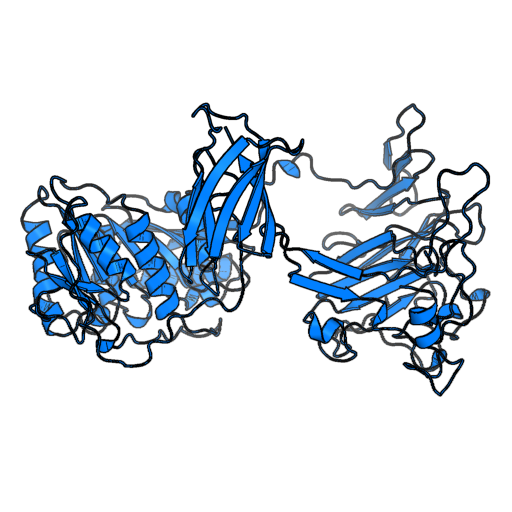2 1.00 96.88 122 THR A N 1
ATOM 947 C CA . THR A 1 122 ? 3.904 -11.280 -11.016 1.00 96.88 122 THR A CA 1
ATOM 948 C C . THR A 1 122 ? 4.115 -11.300 -9.502 1.00 96.88 122 THR A C 1
ATOM 950 O O . THR A 1 122 ? 4.642 -10.361 -8.921 1.00 96.88 122 THR A O 1
ATOM 953 N N . THR A 1 123 ? 3.841 -12.432 -8.863 1.00 97.12 123 THR A N 1
ATOM 954 C CA . THR A 1 123 ? 4.461 -12.774 -7.570 1.00 97.12 123 THR A CA 1
ATOM 955 C C . THR A 1 123 ? 5.964 -13.040 -7.729 1.00 97.12 123 THR A C 1
ATOM 957 O O . THR A 1 123 ? 6.425 -13.327 -8.831 1.00 97.12 123 THR A O 1
ATOM 960 N N . THR A 1 124 ? 6.740 -13.028 -6.638 1.00 96.88 124 THR A N 1
ATOM 961 C CA . THR A 1 124 ? 8.171 -13.410 -6.658 1.00 96.88 124 THR A CA 1
ATOM 962 C C . THR A 1 124 ? 8.397 -14.793 -7.283 1.00 96.88 124 THR A C 1
ATOM 964 O O . THR A 1 124 ? 9.340 -15.003 -8.045 1.00 96.88 124 THR A O 1
ATOM 967 N N . GLU A 1 125 ? 7.525 -15.759 -6.991 1.00 97.56 125 GLU A N 1
ATOM 968 C CA . GLU A 1 125 ? 7.612 -17.103 -7.559 1.00 97.56 125 GLU A CA 1
ATOM 969 C C . GLU A 1 125 ? 7.337 -17.129 -9.068 1.00 97.56 125 GLU A C 1
ATOM 971 O O . GLU A 1 125 ? 7.994 -17.875 -9.795 1.00 97.56 125 GLU A O 1
ATOM 976 N N . GLU A 1 126 ? 6.383 -16.331 -9.549 1.00 98.06 126 GLU A N 1
ATOM 977 C CA . GLU A 1 126 ? 6.101 -16.188 -10.983 1.00 98.06 126 GLU A CA 1
ATOM 978 C C . GLU A 1 126 ? 7.204 -15.409 -11.703 1.00 98.06 126 GLU A C 1
ATOM 980 O O . GLU A 1 126 ? 7.575 -15.775 -12.818 1.00 98.06 126 GLU A O 1
ATOM 985 N N . ALA A 1 127 ? 7.764 -14.385 -11.053 1.00 98.19 127 ALA A N 1
ATOM 986 C CA . ALA A 1 127 ? 8.881 -13.595 -11.554 1.00 98.19 127 ALA A CA 1
ATOM 987 C C . ALA A 1 127 ? 10.141 -14.446 -11.745 1.00 98.19 127 ALA A C 1
ATOM 989 O O . ALA A 1 127 ? 10.905 -14.183 -12.656 1.00 98.19 127 ALA A O 1
ATOM 990 N N . ALA A 1 128 ? 10.345 -15.497 -10.946 1.00 98.12 128 ALA A N 1
ATOM 991 C CA . ALA A 1 128 ? 11.435 -16.457 -11.145 1.00 98.12 128 ALA A CA 1
ATOM 992 C C . ALA A 1 128 ? 11.165 -17.484 -12.270 1.00 98.12 128 ALA A C 1
ATOM 994 O O . ALA A 1 128 ? 12.007 -18.341 -12.547 1.00 98.12 128 ALA A O 1
ATOM 995 N N . GLY A 1 129 ? 9.975 -17.467 -12.879 1.00 97.44 129 GLY A N 1
ATOM 996 C CA . GLY A 1 129 ? 9.541 -18.413 -13.905 1.00 97.44 129 GLY A CA 1
ATOM 997 C C . GLY A 1 129 ? 9.178 -17.758 -15.240 1.00 97.44 129 GLY A C 1
ATOM 998 O O . GLY A 1 129 ? 9.324 -16.558 -15.436 1.00 97.44 129 GLY A O 1
ATOM 999 N N . HIS A 1 130 ? 8.661 -18.579 -16.159 1.00 97.88 130 HIS A N 1
ATOM 1000 C CA . HIS A 1 130 ? 8.315 -18.194 -17.542 1.00 97.88 130 HIS A CA 1
ATOM 1001 C C . HIS A 1 130 ? 6.795 -18.078 -17.777 1.00 97.88 130 HIS A C 1
ATOM 1003 O O . HIS A 1 130 ? 6.309 -18.101 -18.910 1.00 97.88 130 HIS A O 1
ATOM 1009 N N . THR A 1 131 ? 6.008 -18.082 -16.697 1.00 97.69 131 THR A N 1
ATOM 1010 C CA . THR A 1 131 ? 4.539 -18.058 -16.727 1.00 97.69 131 THR A CA 1
ATOM 1011 C C . THR A 1 131 ? 4.000 -17.331 -15.505 1.00 97.69 131 THR A C 1
ATOM 1013 O O . THR A 1 131 ? 4.544 -17.512 -14.420 1.00 97.69 131 THR A O 1
ATOM 1016 N N . GLY A 1 132 ? 2.887 -16.617 -15.662 1.00 95.75 132 GLY A N 1
ATOM 1017 C CA . GLY A 1 132 ? 2.284 -15.808 -14.597 1.00 95.75 132 GLY A CA 1
ATOM 1018 C C . GLY A 1 132 ? 2.292 -14.323 -14.949 1.00 95.75 132 GLY A C 1
ATOM 1019 O O . GLY A 1 132 ? 2.757 -13.956 -16.033 1.00 95.75 132 GLY A O 1
ATOM 1020 N N . GLY A 1 133 ? 1.748 -13.499 -14.057 1.00 96.00 133 GLY A N 1
ATOM 1021 C CA . GLY A 1 133 ? 1.522 -12.074 -14.317 1.00 96.00 133 GLY A CA 1
ATOM 1022 C C . GLY A 1 133 ? 0.462 -11.807 -15.395 1.00 96.00 133 GLY A C 1
ATOM 1023 O O . GLY A 1 133 ? -0.071 -12.721 -16.035 1.00 96.00 133 GLY A O 1
ATOM 1024 N N . ASN A 1 134 ? 0.166 -10.531 -15.615 1.00 94.38 134 ASN A N 1
ATOM 1025 C CA . ASN A 1 134 ? -0.812 -10.023 -16.576 1.00 94.38 134 ASN A CA 1
ATOM 1026 C C . ASN A 1 134 ? -0.481 -10.424 -18.021 1.00 94.38 134 ASN A C 1
ATOM 1028 O O . ASN A 1 134 ? -1.376 -10.695 -18.822 1.00 94.38 134 ASN A O 1
ATOM 1032 N N . SER A 1 135 ? 0.807 -10.509 -18.349 1.00 93.69 135 SER A N 1
ATOM 1033 C CA . SER A 1 135 ? 1.310 -10.929 -19.662 1.00 93.69 135 SER A CA 1
ATOM 1034 C C . SER A 1 135 ? 1.325 -12.451 -19.858 1.00 93.69 135 SER A C 1
ATOM 1036 O O . SER A 1 135 ? 1.472 -12.940 -20.984 1.00 93.69 135 SER A O 1
ATOM 1038 N N . GLY A 1 136 ? 1.205 -13.221 -18.772 1.00 96.38 136 GLY A N 1
ATOM 1039 C CA . GLY A 1 136 ? 1.366 -14.672 -18.780 1.00 96.38 136 GLY A CA 1
ATOM 1040 C C . GLY A 1 136 ? 2.800 -15.141 -19.054 1.00 96.38 136 GLY A C 1
ATOM 1041 O O . GLY A 1 136 ? 2.978 -16.312 -19.397 1.00 96.38 136 GLY A O 1
ATOM 1042 N N . LYS A 1 137 ? 3.803 -14.259 -18.934 1.00 96.56 137 LYS A N 1
ATOM 1043 C CA . LYS A 1 137 ? 5.222 -14.521 -19.236 1.00 96.56 137 LYS A CA 1
ATOM 1044 C C . LYS A 1 137 ? 6.113 -14.688 -18.004 1.00 96.56 137 LYS A C 1
ATOM 1046 O O . LYS A 1 137 ? 7.299 -14.956 -18.163 1.00 96.56 137 LYS A O 1
ATOM 1051 N N . GLY A 1 138 ? 5.564 -14.590 -16.792 1.00 97.88 138 GLY A N 1
ATOM 1052 C CA . GLY A 1 138 ? 6.390 -14.588 -15.582 1.00 97.88 138 GLY A CA 1
ATOM 1053 C C . GLY A 1 138 ? 7.394 -13.433 -15.629 1.00 97.88 138 GLY A C 1
ATOM 1054 O O . GLY A 1 138 ? 7.036 -12.337 -16.053 1.00 97.88 138 GLY A O 1
ATOM 1055 N N . GLY A 1 139 ? 8.646 -13.679 -15.244 1.00 97.56 139 GLY A N 1
ATOM 1056 C CA . GLY A 1 139 ? 9.709 -12.666 -15.277 1.00 97.56 139 GLY A CA 1
ATOM 1057 C C . GLY A 1 139 ? 10.464 -12.539 -16.602 1.00 97.56 139 GLY A C 1
ATOM 1058 O O . GLY A 1 139 ? 11.480 -11.841 -16.647 1.00 97.56 139 GLY A O 1
ATOM 1059 N N . ASP A 1 140 ? 10.035 -13.217 -17.669 1.00 98.44 140 ASP A N 1
ATOM 1060 C CA . ASP A 1 140 ? 10.680 -13.087 -18.978 1.00 98.44 140 ASP A CA 1
ATOM 1061 C C . ASP A 1 140 ? 10.482 -11.683 -19.572 1.00 98.44 140 ASP A C 1
ATOM 1063 O O . ASP A 1 140 ? 9.537 -10.956 -19.248 1.00 98.44 140 ASP A O 1
ATOM 1067 N N . LEU A 1 141 ? 11.376 -11.288 -20.484 1.00 98.12 141 LEU A N 1
ATOM 1068 C CA . LEU A 1 141 ? 11.281 -9.980 -21.121 1.00 98.12 141 LEU A CA 1
ATOM 1069 C C . LEU A 1 141 ? 10.039 -9.897 -22.011 1.00 98.12 141 LEU A C 1
ATOM 1071 O O . LEU A 1 141 ? 9.848 -10.702 -22.924 1.00 98.12 141 LEU A O 1
ATOM 1075 N N . LEU A 1 142 ? 9.244 -8.849 -21.810 1.00 98.25 142 LEU A N 1
ATOM 1076 C CA . LEU A 1 142 ? 8.135 -8.514 -22.698 1.00 98.25 142 LEU A CA 1
ATOM 1077 C C . LEU A 1 142 ? 8.627 -7.805 -23.958 1.00 98.25 142 LEU A C 1
ATOM 1079 O O . LEU A 1 142 ? 8.032 -7.946 -25.024 1.00 98.25 142 LEU A O 1
ATOM 1083 N N . TYR A 1 143 ? 9.702 -7.028 -23.827 1.00 98.44 143 TYR A N 1
ATOM 1084 C CA . TYR A 1 143 ? 10.254 -6.208 -24.898 1.00 98.44 143 TYR A CA 1
ATOM 1085 C C . TYR A 1 143 ? 11.716 -5.863 -24.632 1.00 98.44 143 TYR A C 1
ATOM 1087 O O . TYR A 1 143 ? 12.123 -5.663 -23.486 1.00 98.44 143 TYR A O 1
ATOM 1095 N N . ARG A 1 144 ? 12.504 -5.725 -25.702 1.00 97.75 144 ARG A N 1
ATOM 1096 C CA . ARG A 1 144 ? 13.867 -5.184 -25.650 1.00 97.75 144 ARG A CA 1
ATOM 1097 C C . ARG A 1 144 ? 14.201 -4.407 -26.912 1.00 97.75 144 ARG A C 1
ATOM 1099 O O . ARG A 1 144 ? 13.757 -4.770 -27.997 1.00 97.75 144 ARG A O 1
ATOM 1106 N N . TRP A 1 145 ? 15.012 -3.361 -26.789 1.00 98.06 145 TRP A N 1
ATOM 1107 C CA . TRP A 1 145 ? 15.335 -2.492 -27.921 1.00 98.06 145 TRP A CA 1
ATOM 1108 C C . TRP A 1 145 ? 16.706 -1.830 -27.787 1.00 98.06 145 TRP A C 1
ATOM 1110 O O . TRP A 1 145 ? 17.103 -1.423 -26.695 1.00 98.06 145 TRP A O 1
ATOM 1120 N N . GLY A 1 146 ? 17.415 -1.690 -28.912 1.00 97.00 146 GLY A N 1
ATOM 1121 C CA . GLY A 1 146 ? 18.668 -0.935 -29.013 1.00 97.00 146 GLY A CA 1
ATOM 1122 C C . GLY A 1 146 ? 19.820 -1.670 -29.696 1.00 97.00 146 GLY A C 1
ATOM 1123 O O . GLY A 1 146 ? 20.541 -1.047 -30.474 1.00 97.00 146 GLY A O 1
ATOM 1124 N N . ASN A 1 147 ? 19.990 -2.971 -29.446 1.00 97.25 147 ASN A N 1
ATOM 1125 C CA . ASN A 1 147 ? 21.041 -3.787 -30.059 1.00 97.25 147 ASN A CA 1
ATOM 1126 C C . ASN A 1 147 ? 20.572 -5.239 -30.287 1.00 97.25 147 ASN A C 1
ATOM 1128 O O . ASN A 1 147 ? 20.899 -6.136 -29.506 1.00 97.25 147 ASN A O 1
ATOM 1132 N N . PRO A 1 148 ? 19.842 -5.500 -31.383 1.00 96.88 148 PRO A N 1
ATOM 1133 C CA . PRO A 1 148 ? 19.263 -6.814 -31.647 1.00 96.88 148 PRO A CA 1
ATOM 1134 C C . PRO A 1 148 ? 20.266 -7.926 -31.978 1.00 96.88 148 PRO A C 1
ATOM 1136 O O . PRO A 1 148 ? 19.896 -9.097 -32.052 1.00 96.88 148 PRO A O 1
ATOM 1139 N N . GLN A 1 149 ? 21.551 -7.592 -32.130 1.00 96.19 149 GLN A N 1
ATOM 1140 C CA . GLN A 1 149 ? 22.624 -8.584 -32.254 1.00 96.19 149 GLN A CA 1
ATOM 1141 C C . GLN A 1 149 ? 22.784 -9.428 -30.988 1.00 96.19 149 GLN A C 1
ATOM 1143 O O . GLN A 1 149 ? 23.264 -10.550 -31.069 1.00 96.19 149 GLN A O 1
ATOM 1148 N N . ASN A 1 150 ? 22.363 -8.912 -29.830 1.00 96.56 150 ASN A N 1
ATOM 1149 C CA . ASN A 1 150 ? 22.463 -9.618 -28.552 1.00 96.56 150 ASN A CA 1
ATOM 1150 C C . ASN A 1 150 ? 21.540 -10.841 -28.452 1.00 96.56 150 ASN A C 1
ATOM 1152 O O . ASN A 1 150 ? 21.636 -11.594 -27.486 1.00 96.56 150 ASN A O 1
ATOM 1156 N N . TYR A 1 151 ? 20.614 -10.992 -29.399 1.00 96.31 151 TYR A N 1
ATOM 1157 C CA . TYR A 1 151 ? 19.709 -12.131 -29.500 1.00 96.31 151 TYR A CA 1
ATOM 1158 C C . TYR A 1 151 ? 19.554 -12.608 -30.954 1.00 96.31 151 TYR A C 1
ATOM 1160 O O . TYR A 1 151 ? 18.502 -13.104 -31.347 1.00 96.31 151 TYR A O 1
ATOM 1168 N N . ASP A 1 152 ? 20.601 -12.436 -31.770 1.00 96.25 152 ASP A N 1
ATOM 1169 C CA . ASP A 1 152 ? 20.701 -12.950 -33.143 1.00 96.25 152 ASP A CA 1
ATOM 1170 C C . ASP A 1 152 ? 19.579 -12.525 -34.115 1.00 96.25 152 ASP A C 1
ATOM 1172 O O . ASP A 1 152 ? 19.308 -13.210 -35.103 1.00 96.25 152 ASP A O 1
ATOM 1176 N N . ARG A 1 153 ? 18.946 -11.364 -33.889 1.00 95.81 153 ARG A N 1
ATOM 1177 C CA . ARG A 1 153 ? 17.912 -10.800 -34.785 1.00 95.81 153 ARG A CA 1
ATOM 1178 C C . ARG A 1 153 ? 18.306 -9.482 -35.445 1.00 95.81 153 ARG A C 1
ATOM 1180 O O . ARG A 1 153 ? 17.459 -8.708 -35.869 1.00 95.81 153 ARG A O 1
ATOM 1187 N N . GLY A 1 154 ? 19.600 -9.205 -35.547 1.00 93.31 154 GLY A N 1
ATOM 1188 C CA . GLY A 1 154 ? 20.081 -8.021 -36.245 1.00 93.31 154 GLY A CA 1
ATOM 1189 C C . GLY A 1 154 ? 21.570 -8.058 -36.533 1.00 93.31 154 GLY A C 1
ATOM 1190 O O . GLY A 1 154 ? 22.252 -9.064 -36.346 1.00 93.31 154 GLY A O 1
ATOM 1191 N N . ASN A 1 155 ? 22.081 -6.941 -37.028 1.00 92.19 155 ASN A N 1
ATOM 1192 C CA . ASN A 1 155 ? 23.483 -6.718 -37.352 1.00 92.19 155 ASN A CA 1
ATOM 1193 C C . ASN A 1 155 ? 23.912 -5.307 -36.911 1.00 92.19 155 ASN A C 1
ATOM 1195 O O . ASN A 1 155 ? 23.135 -4.550 -36.340 1.00 92.19 155 ASN A O 1
ATOM 1199 N N . ASN A 1 156 ? 25.159 -4.928 -37.192 1.00 90.81 156 ASN A N 1
ATOM 1200 C CA . ASN A 1 156 ? 25.695 -3.619 -36.798 1.00 90.81 156 ASN A CA 1
ATOM 1201 C C . ASN A 1 156 ? 24.903 -2.409 -37.324 1.00 90.81 156 ASN A C 1
ATOM 1203 O O . ASN A 1 156 ? 25.035 -1.331 -36.755 1.00 90.81 156 ASN A O 1
ATOM 1207 N N . ASN A 1 157 ? 24.121 -2.546 -38.399 1.00 90.31 157 ASN A N 1
ATOM 1208 C CA . ASN A 1 157 ? 23.270 -1.452 -38.878 1.00 90.31 157 ASN A CA 1
ATOM 1209 C C . ASN A 1 157 ? 22.038 -1.231 -37.987 1.00 90.31 157 ASN A C 1
ATOM 1211 O O . ASN A 1 157 ? 21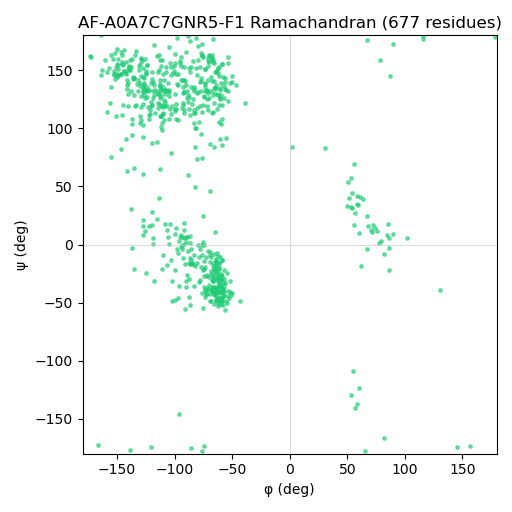.480 -0.139 -38.011 1.00 90.31 157 ASN A O 1
ATOM 1215 N N . ASP A 1 158 ? 21.651 -2.239 -37.206 1.00 91.62 158 ASP A N 1
ATOM 1216 C CA . ASP A 1 158 ? 20.493 -2.220 -36.307 1.00 91.62 158 ASP A CA 1
ATOM 1217 C C . ASP A 1 158 ? 20.893 -1.815 -34.873 1.00 91.62 158 ASP A C 1
ATOM 1219 O O . ASP A 1 158 ? 20.057 -1.731 -33.975 1.00 91.62 158 ASP A O 1
ATOM 1223 N N . HIS A 1 159 ? 22.187 -1.564 -34.636 1.00 93.56 159 HIS A N 1
ATOM 1224 C CA . HIS A 1 159 ? 22.721 -1.130 -33.346 1.00 93.56 159 HIS A CA 1
ATOM 1225 C C . HIS A 1 159 ? 22.515 0.382 -33.168 1.00 93.56 159 HIS A C 1
ATOM 1227 O O . HIS A 1 159 ? 23.260 1.204 -33.701 1.00 93.56 159 HIS A O 1
ATOM 1233 N N . ILE A 1 160 ? 21.481 0.742 -32.411 1.00 93.88 160 ILE A N 1
ATOM 1234 C CA . ILE A 1 160 ? 21.002 2.119 -32.230 1.00 93.88 160 ILE A CA 1
ATOM 1235 C C . ILE A 1 160 ? 21.554 2.759 -30.953 1.00 93.88 160 ILE A C 1
ATOM 1237 O O . ILE A 1 160 ? 21.966 3.927 -30.951 1.00 93.88 160 ILE A O 1
ATOM 1241 N N . LEU A 1 161 ? 21.503 2.024 -29.843 1.00 96.31 161 LEU A N 1
ATOM 1242 C CA . LEU A 1 161 ? 21.897 2.532 -28.531 1.00 96.31 161 LEU A CA 1
ATOM 1243 C C . LEU A 1 161 ? 23.366 2.242 -28.253 1.00 96.31 161 LEU A C 1
ATOM 1245 O O . LEU A 1 161 ? 23.922 1.277 -28.749 1.00 96.31 161 LEU A O 1
ATOM 1249 N N . GLY A 1 162 ? 24.012 3.062 -27.439 1.00 95.56 162 GLY A N 1
ATOM 1250 C CA . GLY A 1 162 ? 25.390 2.856 -27.032 1.00 95.56 162 GLY A CA 1
ATOM 1251 C C . GLY A 1 162 ? 25.618 3.459 -25.659 1.00 95.56 162 GLY A C 1
ATOM 1252 O O . GLY A 1 162 ? 25.615 4.680 -25.505 1.00 95.56 162 GLY A O 1
ATOM 1253 N N . HIS A 1 163 ? 25.832 2.598 -24.661 1.00 95.25 163 HIS A N 1
ATOM 1254 C CA . HIS A 1 163 ? 26.056 3.008 -23.272 1.00 95.25 163 HIS A CA 1
ATOM 1255 C C . HIS A 1 163 ? 24.958 3.921 -22.690 1.00 95.25 163 HIS A C 1
ATOM 1257 O O . HIS A 1 163 ? 25.255 4.754 -21.844 1.00 95.25 163 HIS A O 1
ATOM 1263 N N . GLN A 1 164 ? 23.706 3.777 -23.124 1.00 96.69 164 GLN A N 1
ATOM 1264 C CA . GLN A 1 164 ? 22.573 4.605 -22.708 1.00 96.69 164 GLN A CA 1
ATOM 1265 C C . GLN A 1 164 ? 22.300 4.572 -21.197 1.00 96.69 164 GLN A C 1
ATOM 1267 O O . GLN A 1 164 ? 22.598 3.591 -20.510 1.00 96.69 164 GLN A O 1
ATOM 1272 N N . HIS A 1 165 ? 21.665 5.633 -20.703 1.00 96.56 165 HIS A N 1
ATOM 1273 C CA . HIS A 1 165 ? 21.258 5.821 -19.316 1.00 96.56 165 HIS A CA 1
ATOM 1274 C C . HIS A 1 165 ? 19.860 6.432 -19.213 1.00 96.56 165 HIS A C 1
ATOM 1276 O O . HIS A 1 165 ? 19.368 7.116 -20.114 1.00 96.56 165 HIS A O 1
ATOM 1282 N N . GLY A 1 166 ? 19.251 6.233 -18.044 1.00 92.88 166 GLY A N 1
ATOM 1283 C CA . GLY A 1 166 ? 18.097 7.007 -17.607 1.00 92.88 166 GLY A CA 1
ATOM 1284 C C . GLY A 1 166 ? 16.863 6.832 -18.483 1.00 92.88 166 GLY A C 1
ATOM 1285 O O . GLY A 1 166 ? 16.187 7.830 -18.717 1.00 92.88 166 GLY A O 1
ATOM 1286 N N . VAL A 1 167 ? 16.580 5.613 -18.958 1.00 97.75 167 VAL A N 1
ATOM 1287 C CA . VAL A 1 167 ? 15.290 5.304 -19.595 1.00 97.75 167 VAL A CA 1
ATOM 1288 C C . VAL A 1 167 ? 14.144 5.537 -18.611 1.00 97.75 167 VAL A C 1
ATOM 1290 O O . VAL A 1 167 ? 14.238 5.141 -17.451 1.00 97.75 167 VAL A O 1
ATOM 1293 N N . ASN A 1 168 ? 13.096 6.221 -19.067 1.00 96.25 168 ASN A N 1
ATOM 1294 C CA . ASN A 1 168 ? 11.881 6.504 -18.304 1.00 96.25 168 ASN A CA 1
ATOM 1295 C C . ASN A 1 168 ? 10.667 6.425 -19.222 1.00 96.25 168 ASN A C 1
ATOM 1297 O O . ASN A 1 168 ? 10.753 6.850 -20.377 1.00 96.25 168 ASN A O 1
ATOM 1301 N N . TRP A 1 169 ? 9.529 6.001 -18.681 1.00 96.94 169 TRP A N 1
ATOM 1302 C CA . TRP A 1 169 ? 8.249 6.369 -19.267 1.00 96.94 169 TRP A CA 1
ATOM 1303 C C . TRP A 1 169 ? 8.030 7.874 -19.144 1.00 96.94 169 TRP A C 1
ATOM 1305 O O . TRP A 1 169 ? 8.365 8.506 -18.138 1.00 96.94 169 TRP A O 1
ATOM 1315 N N . ILE A 1 170 ? 7.464 8.464 -20.189 1.00 93.62 170 ILE A N 1
ATOM 1316 C CA . ILE A 1 170 ? 6.903 9.804 -20.109 1.00 93.62 170 ILE A CA 1
ATOM 1317 C C . ILE A 1 170 ? 5.621 9.700 -19.285 1.00 93.62 170 ILE A C 1
ATOM 1319 O O . ILE A 1 170 ? 4.691 8.988 -19.657 1.00 93.62 170 ILE A O 1
ATOM 1323 N N . HIS A 1 171 ? 5.602 10.409 -18.157 1.00 81.19 171 HIS A N 1
ATOM 1324 C CA . HIS A 1 171 ? 4.484 10.401 -17.222 1.00 81.19 171 HIS A CA 1
ATOM 1325 C C . HIS A 1 171 ? 3.201 10.965 -17.833 1.00 81.19 171 HIS A C 1
ATOM 1327 O O . HIS A 1 171 ? 3.238 11.894 -18.651 1.00 81.19 171 HIS A O 1
ATOM 1333 N N . GLU A 1 172 ? 2.075 10.459 -17.335 1.00 76.88 172 GLU A N 1
ATOM 1334 C CA . GLU A 1 172 ? 0.753 11.009 -17.604 1.00 76.88 172 GLU A CA 1
ATOM 1335 C C . GLU A 1 172 ? 0.689 12.522 -17.361 1.00 76.88 172 GLU A C 1
ATOM 1337 O O . GLU A 1 172 ? 1.382 13.097 -16.515 1.00 76.88 172 GLU A O 1
ATOM 1342 N N . GLY A 1 173 ? -0.112 13.200 -18.183 1.00 73.69 173 GLY A N 1
ATOM 1343 C CA . GLY A 1 173 ? -0.199 14.664 -18.193 1.00 73.69 173 GLY A CA 1
ATOM 1344 C C . GLY A 1 173 ? 0.956 15.387 -18.902 1.00 73.69 173 GLY A C 1
ATOM 1345 O O . GLY A 1 173 ? 0.948 16.619 -18.968 1.00 73.69 173 GLY A O 1
ATOM 1346 N N . SER A 1 174 ? 1.922 14.664 -19.479 1.00 85.69 174 SER A N 1
ATOM 1347 C CA . SER A 1 174 ? 2.966 15.233 -20.342 1.00 85.69 174 SER A CA 1
ATOM 1348 C C . SER A 1 174 ? 2.798 14.816 -21.811 1.00 85.69 174 SER A C 1
ATOM 1350 O O . SER A 1 174 ? 2.360 13.703 -22.089 1.00 85.69 174 SER A O 1
ATOM 1352 N N . PRO A 1 175 ? 3.153 15.664 -22.800 1.00 88.38 175 PRO A N 1
ATOM 1353 C CA . PRO A 1 175 ? 3.078 15.271 -24.208 1.00 88.38 175 PRO A CA 1
ATOM 1354 C C . PRO A 1 175 ? 3.952 14.052 -24.511 1.00 88.38 175 PRO A C 1
ATOM 1356 O O . PRO A 1 175 ? 5.143 14.078 -24.205 1.00 88.38 175 PRO A O 1
ATOM 1359 N N . GLY A 1 176 ? 3.376 13.032 -25.148 1.00 90.94 176 GLY A N 1
ATOM 1360 C CA . GLY A 1 176 ? 4.039 11.744 -25.374 1.00 90.94 176 GLY A CA 1
ATOM 1361 C C . GLY A 1 176 ? 3.910 10.772 -24.198 1.00 90.94 176 GLY A C 1
ATOM 1362 O O . GLY A 1 176 ? 4.710 9.852 -24.120 1.00 90.94 176 GLY A O 1
ATOM 1363 N N . ALA A 1 177 ? 2.965 10.982 -23.273 1.00 91.06 177 ALA A N 1
ATOM 1364 C CA . ALA A 1 177 ? 2.668 10.031 -22.200 1.00 91.06 177 ALA A CA 1
ATOM 1365 C C . ALA A 1 177 ? 2.553 8.590 -22.730 1.00 91.06 177 ALA A C 1
ATOM 1367 O O . ALA A 1 177 ? 2.023 8.367 -23.820 1.00 91.06 177 ALA A O 1
ATOM 1368 N N . GLY A 1 178 ? 3.141 7.643 -21.998 1.00 90.00 178 GLY A N 1
ATOM 1369 C CA . GLY A 1 178 ? 3.276 6.244 -22.417 1.00 90.00 178 GLY A CA 1
ATOM 1370 C C . GLY A 1 178 ? 4.509 5.938 -23.284 1.00 90.00 178 GLY A C 1
ATOM 1371 O O . GLY A 1 178 ? 4.983 4.802 -23.273 1.00 90.00 178 GLY A O 1
ATOM 1372 N N . ASN A 1 179 ? 5.108 6.927 -23.960 1.00 97.62 179 ASN A N 1
ATOM 1373 C CA . ASN A 1 179 ? 6.370 6.738 -24.687 1.00 97.62 179 ASN A CA 1
ATOM 1374 C C . ASN A 1 179 ? 7.549 6.547 -23.728 1.00 97.62 179 ASN A C 1
ATOM 1376 O O . ASN A 1 179 ? 7.509 6.958 -22.566 1.00 97.62 179 ASN A O 1
ATOM 1380 N N . LEU A 1 180 ? 8.653 6.010 -24.246 1.00 98.56 180 LEU A N 1
ATOM 1381 C CA . LEU A 1 180 ? 9.926 5.974 -23.534 1.00 98.56 180 LEU A CA 1
ATOM 1382 C C . LEU A 1 180 ? 10.828 7.125 -23.971 1.00 98.56 180 LEU A C 1
ATOM 1384 O O . LEU A 1 180 ? 10.974 7.402 -25.162 1.00 98.56 180 LEU A O 1
ATOM 1388 N N . ILE A 1 181 ? 11.497 7.751 -23.005 1.00 98.25 181 ILE A N 1
ATOM 1389 C CA . ILE A 1 181 ? 12.543 8.749 -23.231 1.00 98.25 181 ILE A CA 1
ATOM 1390 C C . ILE A 1 181 ? 13.816 8.363 -22.478 1.00 98.25 181 ILE A C 1
ATOM 1392 O O . ILE A 1 181 ? 13.767 7.921 -21.330 1.00 98.25 181 ILE A O 1
ATOM 1396 N N . LEU A 1 182 ? 14.970 8.515 -23.124 1.00 97.94 182 LEU A N 1
ATOM 1397 C CA . LEU A 1 182 ? 16.260 8.122 -22.556 1.00 97.94 182 LEU A CA 1
ATOM 1398 C C . LEU A 1 182 ? 17.414 8.990 -23.060 1.00 97.94 182 LEU A C 1
ATOM 1400 O O . LEU A 1 182 ? 17.287 9.735 -24.037 1.00 97.94 182 LEU A O 1
ATOM 1404 N N . PHE A 1 183 ? 18.563 8.853 -22.403 1.00 97.69 183 PHE A N 1
ATOM 1405 C CA . PHE A 1 183 ? 19.818 9.452 -22.831 1.00 97.69 183 PHE A CA 1
ATOM 1406 C C . PHE A 1 183 ? 20.727 8.389 -23.452 1.00 97.69 183 PHE A C 1
ATOM 1408 O O . PHE A 1 183 ? 21.152 7.457 -22.781 1.00 97.69 183 PHE A O 1
ATOM 1415 N N . ASN A 1 184 ? 21.050 8.526 -24.732 1.00 97.44 184 ASN A N 1
ATOM 1416 C CA . ASN A 1 184 ? 21.962 7.657 -25.462 1.00 97.44 184 ASN A CA 1
ATOM 1417 C C . ASN A 1 184 ? 23.365 8.284 -25.512 1.00 97.44 184 ASN A C 1
ATOM 1419 O O . ASN A 1 184 ? 23.582 9.263 -26.226 1.00 97.44 184 ASN A O 1
ATOM 1423 N N . ASN A 1 185 ? 24.323 7.745 -24.757 1.00 96.56 185 ASN A N 1
ATOM 1424 C CA . ASN A 1 185 ? 25.653 8.344 -24.594 1.00 96.56 185 ASN A CA 1
ATOM 1425 C C . ASN A 1 185 ? 26.524 8.263 -25.857 1.00 96.56 185 ASN A C 1
ATOM 1427 O O . ASN A 1 185 ? 27.377 9.126 -26.079 1.00 96.56 185 ASN A O 1
ATOM 1431 N N . HIS A 1 186 ? 26.297 7.254 -26.698 1.00 95.62 186 HIS A N 1
ATOM 1432 C CA . HIS A 1 186 ? 26.982 7.071 -27.973 1.00 95.62 186 HIS A CA 1
ATOM 1433 C C . HIS A 1 186 ? 25.968 6.887 -29.101 1.00 95.62 186 HIS A C 1
ATOM 1435 O O . HIS A 1 186 ? 25.534 5.783 -29.416 1.00 95.62 186 HIS A O 1
ATOM 1441 N N . HIS A 1 187 ? 25.605 7.997 -29.734 1.00 94.12 187 HIS A N 1
ATOM 1442 C CA . HIS A 1 187 ? 24.697 8.048 -30.869 1.00 94.12 187 HIS A CA 1
ATOM 1443 C C . HIS A 1 187 ? 25.486 8.241 -32.170 1.00 94.12 187 HIS A C 1
ATOM 1445 O O . HIS A 1 187 ? 26.081 9.298 -32.378 1.00 94.12 187 HIS A O 1
ATOM 1451 N N . ASN A 1 188 ? 25.505 7.238 -33.054 1.00 88.50 188 ASN A N 1
ATOM 1452 C CA . ASN A 1 188 ? 26.263 7.181 -34.324 1.00 88.50 188 ASN A CA 1
ATOM 1453 C C . ASN A 1 188 ? 27.804 7.248 -34.212 1.00 88.50 188 ASN A C 1
ATOM 1455 O O . ASN A 1 188 ? 28.502 6.908 -35.168 1.00 88.50 188 ASN A O 1
ATOM 1459 N N . SER A 1 189 ? 28.359 7.710 -33.089 1.00 88.62 189 SER A N 1
ATOM 1460 C CA . SER A 1 189 ? 29.796 7.748 -32.813 1.00 88.62 189 SER A CA 1
ATOM 1461 C C . SER A 1 189 ? 30.074 7.733 -31.306 1.00 88.62 189 SER A C 1
ATOM 1463 O O . SER A 1 189 ? 29.210 8.079 -30.505 1.00 88.62 189 SER A O 1
ATOM 1465 N N . ASN A 1 190 ? 31.313 7.422 -30.915 1.00 86.12 190 ASN A N 1
ATOM 1466 C CA . ASN A 1 190 ? 31.737 7.408 -29.505 1.00 86.12 190 ASN A CA 1
ATOM 1467 C C . ASN A 1 190 ? 31.945 8.814 -28.903 1.00 86.12 190 ASN A C 1
ATOM 1469 O O . ASN A 1 190 ? 32.410 8.939 -27.772 1.00 86.12 190 ASN A O 1
ATOM 1473 N N . THR A 1 191 ? 31.681 9.873 -29.673 1.00 88.81 191 THR A N 1
ATOM 1474 C CA . THR A 1 191 ? 31.893 11.277 -29.279 1.00 88.81 191 THR A CA 1
ATOM 1475 C C . THR A 1 191 ? 30.648 12.142 -29.473 1.00 88.81 191 THR A C 1
ATOM 1477 O O . THR A 1 191 ? 30.756 13.362 -29.543 1.00 88.81 191 THR A O 1
ATOM 1480 N N . SER A 1 192 ? 29.481 11.523 -29.633 1.00 93.44 192 SER A N 1
ATOM 1481 C CA . SER A 1 192 ? 28.200 12.213 -29.785 1.00 93.44 192 SER A CA 1
ATOM 1482 C C . SER A 1 192 ? 27.137 11.501 -28.969 1.00 93.44 192 SER A C 1
ATOM 1484 O O . SER A 1 192 ? 27.031 10.282 -29.051 1.00 93.44 192 SER A O 1
ATOM 1486 N N . GLY A 1 193 ? 26.363 12.256 -28.192 1.00 95.88 193 GLY A N 1
ATOM 1487 C CA . GLY A 1 193 ? 25.225 11.748 -27.437 1.00 95.88 193 GLY A CA 1
ATOM 1488 C C . GLY A 1 193 ? 23.914 12.161 -28.096 1.00 95.88 193 GLY A C 1
ATOM 1489 O O . GLY A 1 193 ? 23.892 12.978 -29.019 1.00 95.88 193 GLY A O 1
ATOM 1490 N N . ALA A 1 194 ? 22.810 11.590 -27.632 1.00 96.88 194 ALA A N 1
ATOM 1491 C CA . ALA A 1 194 ? 21.485 12.050 -28.003 1.00 96.88 194 ALA A CA 1
ATOM 1492 C C . ALA A 1 194 ? 20.451 11.756 -26.918 1.00 96.88 194 ALA A C 1
ATOM 1494 O O . ALA A 1 194 ? 20.495 10.715 -26.273 1.00 96.88 194 ALA A O 1
ATOM 1495 N N . VAL A 1 195 ? 19.463 12.632 -26.781 1.00 97.62 195 VAL A N 1
ATOM 1496 C CA . VAL A 1 195 ? 18.195 12.299 -26.128 1.00 97.62 195 VAL A CA 1
ATOM 1497 C C . VAL A 1 195 ? 17.254 11.739 -27.182 1.00 97.62 195 VAL A C 1
ATOM 1499 O O . VAL A 1 195 ? 17.089 12.355 -28.238 1.00 97.62 195 VAL A O 1
ATOM 1502 N N . ILE A 1 196 ? 16.669 10.578 -26.901 1.00 97.69 196 ILE A N 1
ATOM 1503 C CA . ILE A 1 196 ? 15.805 9.845 -27.829 1.00 97.69 196 ILE A CA 1
ATOM 1504 C C . ILE A 1 196 ? 14.461 9.585 -27.152 1.00 97.69 196 ILE A C 1
ATOM 1506 O O . ILE A 1 196 ? 14.427 9.135 -26.007 1.00 97.69 196 ILE A O 1
ATOM 1510 N N . GLU A 1 197 ? 13.376 9.853 -27.877 1.00 98.00 197 GLU A N 1
ATOM 1511 C CA . GLU A 1 197 ? 12.019 9.419 -27.534 1.00 98.00 197 GLU A CA 1
ATOM 1512 C C . GLU A 1 197 ? 11.535 8.386 -28.551 1.00 98.00 197 GLU A C 1
ATOM 1514 O O . GLU A 1 197 ? 11.651 8.604 -29.764 1.00 98.00 197 GLU A O 1
ATOM 1519 N N . ILE A 1 198 ? 10.956 7.296 -28.055 1.00 98.25 198 ILE A N 1
ATOM 1520 C CA . ILE A 1 198 ? 10.348 6.241 -28.861 1.00 98.25 198 ILE A CA 1
ATOM 1521 C C . ILE A 1 198 ? 8.938 5.922 -28.374 1.00 98.25 198 ILE A C 1
ATOM 1523 O O . ILE A 1 198 ? 8.668 5.916 -27.176 1.00 98.25 198 ILE A O 1
ATOM 1527 N N . GLU A 1 199 ? 8.072 5.596 -29.322 1.00 97.75 199 GLU A N 1
ATOM 1528 C CA . GLU A 1 199 ? 6.805 4.917 -29.064 1.00 97.75 199 GLU A CA 1
ATOM 1529 C C . GLU A 1 199 ? 7.059 3.413 -29.208 1.00 97.75 199 GLU A C 1
ATOM 1531 O O . GLU A 1 199 ? 7.579 2.962 -30.233 1.00 97.75 199 GLU A O 1
ATOM 1536 N N . THR A 1 200 ? 6.789 2.641 -28.158 1.00 97.25 200 THR A N 1
ATOM 1537 C CA . THR A 1 200 ? 6.956 1.183 -28.193 1.00 97.25 200 THR A CA 1
ATOM 1538 C C . THR A 1 200 ? 5.875 0.555 -29.083 1.00 97.25 200 THR A C 1
ATOM 1540 O O . THR A 1 200 ? 4.817 1.152 -29.275 1.00 97.25 200 THR A O 1
ATOM 1543 N N . PRO A 1 201 ? 6.078 -0.661 -29.621 1.00 96.31 201 PRO A N 1
ATOM 1544 C CA . PRO A 1 201 ? 5.066 -1.341 -30.433 1.00 96.31 201 PRO A CA 1
ATOM 1545 C C . PRO A 1 201 ? 3.916 -1.930 -29.593 1.00 96.31 201 PRO A C 1
ATOM 1547 O O . PRO A 1 201 ? 3.314 -2.912 -30.012 1.00 96.31 201 PRO A O 1
ATOM 1550 N N . ILE A 1 202 ? 3.654 -1.386 -28.400 1.00 96.12 202 ILE A N 1
ATOM 1551 C CA . ILE A 1 202 ? 2.691 -1.922 -27.437 1.00 96.12 202 ILE A CA 1
ATOM 1552 C C . ILE A 1 202 ? 1.274 -1.971 -28.029 1.00 96.12 202 ILE A C 1
ATOM 1554 O O . ILE A 1 202 ? 0.849 -1.058 -28.739 1.00 96.12 202 ILE A O 1
ATOM 1558 N N . ASP A 1 203 ? 0.543 -3.048 -27.754 1.00 93.56 203 ASP A N 1
ATOM 1559 C CA . ASP A 1 203 ? -0.848 -3.225 -28.162 1.00 93.56 203 ASP A CA 1
ATOM 1560 C C . ASP A 1 203 ? -1.847 -2.875 -27.042 1.00 93.56 203 ASP A C 1
ATOM 1562 O O . ASP A 1 203 ? -1.479 -2.534 -25.919 1.00 93.56 203 ASP A O 1
ATOM 1566 N N . GLU A 1 204 ? -3.145 -2.967 -27.348 1.00 89.31 204 GLU A N 1
ATOM 1567 C CA . GLU A 1 204 ? -4.236 -2.653 -26.410 1.00 89.31 204 GLU A CA 1
ATOM 1568 C C . GLU A 1 204 ? -4.259 -3.549 -25.155 1.00 89.31 204 GLU A C 1
ATOM 1570 O O . GLU A 1 204 ? -4.925 -3.208 -24.181 1.00 89.31 204 GLU A O 1
ATOM 1575 N N . ASN A 1 205 ? -3.548 -4.683 -25.164 1.00 86.19 205 ASN A N 1
ATOM 1576 C CA . ASN A 1 205 ? -3.443 -5.601 -24.029 1.00 86.19 205 ASN A CA 1
ATOM 1577 C C . ASN A 1 205 ? -2.134 -5.410 -23.245 1.00 86.19 205 ASN A C 1
ATOM 1579 O O . ASN A 1 205 ? -1.793 -6.255 -22.419 1.00 86.19 205 ASN A O 1
ATOM 1583 N N . GLY A 1 206 ? -1.360 -4.359 -23.535 1.00 88.12 206 GLY A N 1
ATOM 1584 C CA . GLY A 1 206 ? -0.072 -4.114 -22.890 1.00 88.12 206 GLY A CA 1
ATOM 1585 C C . GLY A 1 206 ? 1.043 -5.069 -23.334 1.00 88.12 206 GLY A C 1
ATOM 1586 O O . GLY A 1 206 ? 2.053 -5.191 -22.640 1.00 88.12 206 GLY A O 1
ATOM 1587 N N . SER A 1 207 ? 0.866 -5.763 -24.464 1.00 92.31 207 SER A N 1
ATOM 1588 C CA . SER A 1 207 ? 1.838 -6.704 -25.033 1.00 92.31 207 SER A CA 1
ATOM 1589 C C . SER A 1 207 ? 2.641 -6.071 -26.170 1.00 92.31 207 SER A C 1
ATOM 1591 O O . SER A 1 207 ? 2.177 -5.145 -26.825 1.00 92.31 207 SER A O 1
ATOM 1593 N N . TYR A 1 208 ? 3.839 -6.594 -26.444 1.00 96.88 208 TYR A N 1
ATOM 1594 C CA . TYR A 1 208 ? 4.758 -6.037 -27.444 1.00 96.88 208 TYR A CA 1
ATOM 1595 C C . TYR A 1 208 ? 4.965 -7.022 -28.602 1.00 96.88 208 TYR A C 1
ATOM 1597 O O . TYR A 1 208 ? 5.885 -7.848 -28.556 1.00 96.88 208 TYR A O 1
ATOM 1605 N N . PRO A 1 209 ? 4.116 -6.988 -29.643 1.00 94.19 209 PRO A N 1
ATOM 1606 C CA . PRO A 1 209 ? 4.265 -7.853 -30.805 1.00 94.19 209 PRO A CA 1
ATOM 1607 C C . PRO A 1 209 ? 5.639 -7.707 -31.474 1.00 94.19 209 PRO A C 1
ATOM 1609 O O . PRO A 1 209 ? 6.173 -6.609 -31.637 1.00 94.19 209 PRO A O 1
ATOM 1612 N N . ILE A 1 210 ? 6.179 -8.848 -31.900 1.00 93.81 210 ILE A N 1
ATOM 1613 C CA . ILE A 1 210 ? 7.398 -8.979 -32.702 1.00 93.81 210 ILE A CA 1
ATOM 1614 C C . ILE A 1 210 ? 7.104 -9.887 -33.891 1.00 93.81 210 ILE A C 1
ATOM 1616 O O . ILE A 1 210 ? 6.393 -10.885 -33.756 1.00 93.81 210 ILE A O 1
ATOM 1620 N N . GLU A 1 211 ? 7.627 -9.535 -35.061 1.00 92.56 211 GLU A N 1
ATOM 1621 C CA . GLU A 1 211 ? 7.516 -10.381 -36.247 1.00 92.56 211 GLU A CA 1
ATOM 1622 C C . GLU A 1 211 ? 8.563 -11.506 -36.207 1.00 92.56 211 GLU A C 1
ATOM 1624 O O . GLU A 1 211 ? 9.674 -11.342 -35.695 1.00 92.56 211 GLU A O 1
ATOM 1629 N N . ASP A 1 212 ? 8.211 -12.679 -36.738 1.00 90.00 212 ASP A N 1
ATOM 1630 C CA . ASP A 1 212 ? 9.103 -13.841 -36.748 1.00 90.00 212 ASP A CA 1
ATOM 1631 C C . ASP A 1 212 ? 10.416 -13.529 -37.481 1.00 90.00 212 ASP A C 1
ATOM 1633 O O . ASP A 1 212 ? 10.427 -13.239 -38.676 1.00 90.00 212 ASP A O 1
ATOM 1637 N N . GLY A 1 213 ? 11.536 -13.650 -36.763 1.00 89.81 213 GLY A N 1
ATOM 1638 C CA . GLY A 1 213 ? 12.882 -13.424 -37.298 1.00 89.81 213 GLY A CA 1
ATOM 1639 C C . GLY A 1 213 ? 13.320 -11.959 -37.365 1.00 89.81 213 GLY A C 1
ATOM 1640 O O . GLY A 1 213 ? 14.502 -11.713 -37.591 1.00 89.81 213 GLY A O 1
ATOM 1641 N N . GLU A 1 214 ? 12.422 -11.010 -37.109 1.00 93.69 214 GLU A N 1
ATOM 1642 C CA . GLU A 1 214 ? 12.736 -9.581 -37.044 1.00 93.69 214 GLU A CA 1
ATOM 1643 C C . GLU A 1 214 ? 12.990 -9.146 -35.590 1.00 93.69 214 GLU A C 1
ATOM 1645 O O . GLU A 1 214 ? 12.526 -9.816 -34.655 1.00 93.69 214 GLU A O 1
ATOM 1650 N N . PRO A 1 215 ? 13.740 -8.054 -35.364 1.00 95.00 215 PRO A N 1
ATOM 1651 C CA . PRO A 1 215 ? 13.885 -7.457 -34.043 1.00 95.00 215 PRO A CA 1
ATOM 1652 C C . PRO A 1 215 ? 12.640 -6.653 -33.647 1.00 95.00 215 PRO A C 1
ATOM 1654 O O . PRO A 1 215 ? 11.836 -6.254 -34.491 1.00 95.00 215 PRO A O 1
ATOM 1657 N N . TRP A 1 216 ? 12.491 -6.355 -32.355 1.00 95.38 216 TRP A N 1
ATOM 1658 C CA . TRP A 1 216 ? 11.482 -5.385 -31.923 1.00 95.38 216 TRP A CA 1
ATOM 1659 C C . TRP A 1 216 ? 11.798 -3.988 -32.480 1.00 95.38 216 TRP A C 1
ATOM 1661 O O . TRP A 1 216 ? 12.931 -3.507 -32.395 1.00 95.38 216 TRP A O 1
ATOM 1671 N N . GLY A 1 217 ? 10.770 -3.323 -33.014 1.00 93.75 217 GLY A N 1
ATOM 1672 C CA . GLY A 1 217 ? 10.816 -1.903 -33.365 1.00 93.75 217 GLY A CA 1
ATOM 1673 C C . GLY A 1 217 ? 10.756 -0.989 -32.129 1.00 93.75 217 GLY A C 1
ATOM 1674 O O . GLY A 1 217 ? 10.771 -1.492 -31.012 1.00 93.75 217 GLY A O 1
ATOM 1675 N N . PRO A 1 218 ? 10.651 0.340 -32.302 1.00 94.75 218 PRO A N 1
ATOM 1676 C CA . PRO A 1 218 ? 10.467 1.031 -33.577 1.00 94.75 218 PRO A CA 1
ATOM 1677 C C . PRO A 1 218 ? 11.787 1.273 -34.326 1.00 94.75 218 PRO A C 1
ATOM 1679 O O . PRO A 1 218 ? 12.861 1.351 -33.731 1.00 94.75 218 PRO A O 1
ATOM 1682 N N . GLU A 1 219 ? 11.693 1.462 -35.644 1.00 87.50 219 GLU A N 1
ATOM 1683 C CA . GLU A 1 219 ? 12.827 1.862 -36.499 1.00 87.50 219 GLU A CA 1
ATOM 1684 C C . GLU A 1 219 ? 13.067 3.383 -36.511 1.00 87.50 219 GLU A C 1
ATOM 1686 O O . GLU A 1 219 ? 14.117 3.860 -36.943 1.00 87.50 219 GLU A O 1
ATOM 1691 N N . SER A 1 220 ? 12.083 4.169 -36.064 1.00 90.94 220 SER A N 1
ATOM 1692 C CA . SER A 1 220 ? 12.120 5.632 -36.076 1.00 90.94 220 SER A CA 1
ATOM 1693 C C . SER A 1 220 ? 11.885 6.220 -34.695 1.00 90.94 220 SER A C 1
ATOM 1695 O O . SER A 1 220 ? 11.124 5.677 -33.899 1.00 90.94 220 SER A O 1
ATOM 1697 N N . PHE A 1 221 ? 12.482 7.382 -34.446 1.00 95.31 221 PHE A N 1
ATOM 1698 C CA . PHE A 1 221 ? 12.315 8.111 -33.194 1.00 95.31 221 PHE A CA 1
ATOM 1699 C C . PHE A 1 221 ? 11.210 9.158 -33.324 1.00 95.31 221 PHE A C 1
ATOM 1701 O O . PHE A 1 221 ? 11.122 9.847 -34.344 1.00 95.31 221 PHE A O 1
ATOM 1708 N N . ILE A 1 222 ? 10.422 9.329 -32.264 1.00 96.19 222 ILE A N 1
ATOM 1709 C CA . ILE A 1 222 ? 9.479 10.448 -32.131 1.00 96.19 222 ILE A CA 1
ATOM 1710 C C . ILE A 1 222 ? 10.258 11.760 -31.995 1.00 96.19 222 ILE A C 1
ATOM 1712 O O . ILE A 1 222 ? 9.915 12.776 -32.601 1.00 96.19 222 ILE A O 1
ATOM 1716 N N . MET A 1 223 ? 11.356 11.718 -31.239 1.00 95.06 223 MET A N 1
ATOM 1717 C CA . MET A 1 223 ? 12.258 12.841 -31.023 1.00 95.06 223 MET A CA 1
ATOM 1718 C C . MET A 1 223 ? 13.708 12.359 -30.995 1.00 95.06 223 MET A C 1
ATOM 1720 O O . MET A 1 223 ? 14.025 11.332 -30.399 1.00 95.06 223 MET A O 1
ATOM 1724 N N . VAL A 1 224 ? 14.600 13.167 -31.573 1.00 96.06 224 VAL A N 1
ATOM 1725 C CA . VAL A 1 224 ? 16.043 13.080 -31.343 1.00 96.06 224 VAL A CA 1
ATOM 1726 C C . VAL A 1 224 ? 16.625 14.477 -31.131 1.00 96.06 224 VAL A C 1
ATOM 1728 O O . VAL A 1 224 ? 16.402 15.382 -31.935 1.00 96.06 224 VAL A O 1
ATOM 1731 N N . TYR A 1 225 ? 17.380 14.659 -30.051 1.00 97.00 225 TYR A N 1
ATOM 1732 C CA . TYR A 1 225 ? 18.184 15.857 -29.798 1.00 97.00 225 TYR A CA 1
ATOM 1733 C C . TYR A 1 225 ? 19.639 15.445 -29.589 1.00 97.00 225 TYR A C 1
ATOM 1735 O O . TYR A 1 225 ? 19.925 14.697 -28.662 1.00 97.00 225 TYR A O 1
ATOM 1743 N N . ASN A 1 226 ? 20.546 15.909 -30.448 1.00 95.19 226 ASN A N 1
ATOM 1744 C CA . ASN A 1 226 ? 21.925 15.409 -30.541 1.00 95.19 226 ASN A CA 1
ATOM 1745 C C . ASN A 1 226 ? 23.004 16.501 -30.426 1.00 95.19 226 ASN A C 1
ATOM 1747 O O . ASN A 1 226 ? 24.175 16.234 -30.689 1.00 95.19 226 ASN A O 1
ATOM 1751 N N . ASP A 1 227 ? 22.627 17.717 -30.026 1.00 92.62 227 ASP A N 1
ATOM 1752 C CA . ASP A 1 227 ? 23.574 18.780 -29.663 1.00 92.62 227 ASP A CA 1
ATOM 1753 C C . ASP A 1 227 ? 23.921 18.674 -28.169 1.00 92.62 227 ASP A C 1
ATOM 1755 O O . ASP A 1 227 ? 23.579 19.535 -27.357 1.00 92.62 227 ASP A O 1
ATOM 1759 N N . ILE A 1 228 ? 24.475 17.514 -27.800 1.00 93.00 228 ILE A N 1
ATOM 1760 C CA . ILE A 1 228 ? 24.890 17.150 -26.442 1.00 93.00 228 ILE A CA 1
ATOM 1761 C C . ILE A 1 228 ? 25.850 15.956 -26.476 1.00 93.00 228 ILE A C 1
ATOM 1763 O O . ILE A 1 228 ? 25.746 15.086 -27.347 1.00 93.00 228 ILE A O 1
ATOM 1767 N N . PHE A 1 229 ? 26.771 15.869 -25.515 1.00 93.75 229 PHE A N 1
ATOM 1768 C CA . PHE A 1 229 ? 27.584 14.674 -25.339 1.00 93.75 229 PHE A CA 1
ATOM 1769 C C . PHE A 1 229 ? 28.123 14.545 -23.917 1.00 93.75 229 PHE A C 1
ATOM 1771 O O . PHE A 1 229 ? 28.927 15.362 -23.497 1.00 93.75 229 PHE A O 1
ATOM 1778 N N . THR A 1 230 ? 27.788 13.429 -23.266 1.00 92.25 230 THR A N 1
ATOM 1779 C CA . THR A 1 230 ? 28.449 12.989 -22.037 1.00 92.25 230 THR A CA 1
ATOM 1780 C C . THR A 1 230 ? 28.864 11.528 -22.153 1.00 92.25 230 THR A C 1
ATOM 1782 O O . THR A 1 230 ? 28.100 10.685 -22.638 1.00 92.25 230 THR A O 1
ATOM 1785 N N . GLN A 1 231 ? 30.080 11.202 -21.710 1.00 88.62 231 GLN A N 1
ATOM 1786 C CA . GLN A 1 231 ? 30.611 9.832 -21.780 1.00 88.62 231 GLN A CA 1
ATOM 1787 C C . GLN A 1 231 ? 29.997 8.878 -20.750 1.00 88.62 231 GLN A C 1
ATOM 1789 O O . GLN A 1 231 ? 30.198 7.668 -20.844 1.00 88.62 231 GLN A O 1
ATOM 1794 N N . MET A 1 232 ? 29.294 9.399 -19.745 1.00 87.38 232 MET A N 1
ATOM 1795 C CA . MET A 1 232 ? 28.758 8.610 -18.641 1.00 87.38 232 MET A CA 1
ATOM 1796 C C . MET A 1 232 ? 27.455 9.214 -18.131 1.00 87.38 232 MET A C 1
ATOM 1798 O O . MET A 1 232 ? 27.342 10.431 -18.050 1.00 87.38 232 MET A O 1
ATOM 1802 N N . GLN A 1 233 ? 26.517 8.374 -17.686 1.00 92.56 233 GLN A N 1
ATOM 1803 C CA . GLN A 1 233 ? 25.288 8.836 -17.031 1.00 92.56 233 GLN A CA 1
ATOM 1804 C C . GLN A 1 233 ? 24.501 9.811 -17.927 1.00 92.56 233 GLN A C 1
ATOM 1806 O O . GLN A 1 233 ? 24.402 9.592 -19.133 1.00 92.56 233 GLN A O 1
ATOM 1811 N N . GLY A 1 234 ? 23.918 10.859 -17.346 1.00 93.75 234 GLY A N 1
ATOM 1812 C CA . GLY A 1 234 ? 22.995 11.749 -18.033 1.00 93.75 234 GLY A CA 1
ATOM 1813 C C . GLY A 1 234 ? 21.553 11.264 -17.912 1.00 93.75 234 GLY A C 1
ATOM 1814 O O . GLY A 1 234 ? 21.253 10.192 -17.379 1.00 93.75 234 GLY A O 1
ATOM 1815 N N . GLY A 1 235 ? 20.628 12.097 -18.372 1.00 95.44 235 GLY A N 1
ATOM 1816 C CA . GLY A 1 235 ? 19.208 11.780 -18.296 1.00 95.44 235 GLY A CA 1
ATOM 1817 C C . GLY A 1 235 ? 18.342 12.782 -19.033 1.00 95.44 235 GLY A C 1
ATOM 1818 O O . GLY A 1 235 ? 18.766 13.908 -19.304 1.00 95.44 235 GLY A O 1
ATOM 1819 N N . ALA A 1 236 ? 17.119 12.360 -19.334 1.00 96.38 236 ALA A N 1
ATOM 1820 C CA . ALA A 1 236 ? 16.119 13.176 -19.995 1.00 96.38 236 ALA A CA 1
ATOM 1821 C C . ALA A 1 236 ? 14.732 12.938 -19.391 1.00 96.38 236 ALA A C 1
ATOM 1823 O O . ALA A 1 236 ? 14.365 11.800 -19.100 1.00 96.38 236 ALA A O 1
ATOM 1824 N N . PHE A 1 237 ? 13.968 14.018 -19.223 1.00 95.69 237 PHE A N 1
ATOM 1825 C CA . PHE A 1 237 ? 12.600 13.984 -18.713 1.00 95.69 237 PHE A CA 1
ATOM 1826 C C . PHE A 1 237 ? 11.718 14.976 -19.450 1.00 95.69 237 PHE A C 1
ATOM 1828 O O . PHE A 1 237 ? 11.925 16.194 -19.374 1.00 95.69 237 PHE A O 1
ATOM 1835 N N . ARG A 1 238 ? 10.686 14.461 -20.109 1.00 94.50 238 ARG A N 1
ATOM 1836 C CA . ARG A 1 238 ? 9.603 15.280 -20.644 1.00 94.50 238 ARG A CA 1
ATOM 1837 C C . ARG A 1 238 ? 8.845 15.953 -19.494 1.00 94.50 238 ARG A C 1
ATOM 1839 O O . ARG A 1 238 ? 8.599 15.342 -18.462 1.00 94.50 238 ARG A O 1
ATOM 1846 N N . GLN A 1 239 ? 8.530 17.228 -19.671 1.00 88.44 239 GLN A N 1
ATOM 1847 C CA . GLN A 1 239 ? 7.817 18.064 -18.711 1.00 88.44 239 GLN A CA 1
ATOM 1848 C C . GLN A 1 239 ? 6.357 18.267 -19.161 1.00 88.44 239 GLN A C 1
ATOM 1850 O O . GLN A 1 239 ? 6.099 18.261 -20.371 1.00 88.44 239 GLN A O 1
ATOM 1855 N N . PRO A 1 240 ? 5.416 18.570 -18.243 1.00 81.88 240 PRO A N 1
ATOM 1856 C CA . PRO A 1 240 ? 4.003 18.787 -18.587 1.00 81.88 240 PRO A CA 1
ATOM 1857 C C . PRO A 1 240 ? 3.758 19.915 -19.600 1.00 81.88 240 PRO A C 1
ATOM 1859 O O . PRO A 1 240 ? 2.806 19.894 -20.373 1.00 81.88 240 PRO A O 1
ATOM 1862 N N . ASN A 1 241 ? 4.648 20.909 -19.643 1.00 81.38 241 ASN A N 1
ATOM 1863 C CA . ASN A 1 241 ? 4.591 22.004 -20.616 1.00 81.38 241 ASN A CA 1
ATOM 1864 C C . ASN A 1 241 ? 5.074 21.604 -22.033 1.00 81.38 241 ASN A C 1
ATOM 1866 O O . ASN A 1 241 ? 5.089 22.453 -22.924 1.00 81.38 241 ASN A O 1
ATOM 1870 N N . GLY A 1 242 ? 5.494 20.350 -22.239 1.00 86.31 242 GLY A N 1
ATOM 1871 C CA . GLY A 1 242 ? 6.027 19.822 -23.497 1.00 86.31 242 GLY A CA 1
ATOM 1872 C C . GLY A 1 242 ? 7.527 20.027 -23.714 1.00 86.31 242 GLY A C 1
ATOM 1873 O O . GLY A 1 242 ? 8.067 19.549 -24.710 1.00 86.31 242 GLY A O 1
ATOM 1874 N N . ASN A 1 243 ? 8.224 20.703 -22.803 1.00 92.94 243 ASN A N 1
ATOM 1875 C CA . ASN A 1 243 ? 9.676 20.808 -22.857 1.00 92.94 243 ASN A CA 1
ATOM 1876 C C . ASN A 1 243 ? 10.346 19.517 -22.368 1.00 92.94 243 ASN A C 1
ATOM 1878 O O . ASN A 1 243 ? 9.732 18.689 -21.702 1.00 92.94 243 ASN A O 1
ATOM 1882 N N . THR A 1 244 ? 11.633 19.360 -22.656 1.00 96.31 244 THR A N 1
ATOM 1883 C CA . THR A 1 244 ? 12.442 18.238 -22.169 1.00 96.31 244 THR A CA 1
ATOM 1884 C C . THR A 1 244 ? 13.590 18.773 -21.325 1.00 96.31 244 THR A C 1
ATOM 1886 O O . THR A 1 244 ? 14.400 19.559 -21.815 1.00 96.31 244 THR A O 1
ATOM 1889 N N . LEU A 1 245 ? 13.644 18.365 -20.057 1.00 97.25 245 LEU A N 1
ATOM 1890 C CA . LEU A 1 245 ? 14.779 18.603 -19.170 1.00 97.25 245 LEU A CA 1
ATOM 1891 C C . LEU A 1 245 ? 15.863 17.572 -19.473 1.00 97.25 245 LEU A C 1
ATOM 1893 O O . LEU A 1 245 ? 15.581 16.377 -19.508 1.00 97.25 245 LEU A O 1
ATOM 1897 N N . ILE A 1 246 ? 17.088 18.034 -19.666 1.00 97.62 246 ILE A N 1
ATOM 1898 C CA . ILE A 1 246 ? 18.240 17.235 -20.060 1.00 97.62 246 ILE A CA 1
ATOM 1899 C C . ILE A 1 246 ? 19.368 17.492 -19.065 1.00 97.62 246 ILE A C 1
ATOM 1901 O O . ILE A 1 246 ? 19.582 18.623 -18.625 1.00 97.62 246 ILE A O 1
ATOM 1905 N N . THR A 1 247 ? 20.065 16.424 -18.686 1.00 96.88 247 THR A N 1
ATOM 1906 C CA . THR A 1 247 ? 21.270 16.483 -17.856 1.00 96.88 247 THR A CA 1
ATOM 1907 C C . THR A 1 247 ? 22.474 16.016 -18.659 1.00 96.88 247 THR A C 1
ATOM 1909 O O . THR A 1 247 ? 22.536 14.851 -19.049 1.00 96.88 247 THR A O 1
ATOM 1912 N N . ASP A 1 248 ? 23.425 16.920 -18.854 1.00 94.69 248 ASP A N 1
ATOM 1913 C CA . ASP A 1 248 ? 24.779 16.643 -19.311 1.00 94.69 248 ASP A CA 1
ATOM 1914 C C . ASP A 1 248 ? 25.685 16.443 -18.082 1.00 94.69 248 ASP A C 1
ATOM 1916 O O . ASP A 1 248 ? 25.849 17.349 -17.255 1.00 94.69 248 ASP A O 1
ATOM 1920 N N . CYS A 1 249 ? 26.191 15.221 -17.895 1.00 94.25 249 CYS A N 1
ATOM 1921 C CA . CYS A 1 249 ? 26.754 14.811 -16.614 1.00 94.25 249 CYS A CA 1
ATOM 1922 C C . CYS A 1 249 ? 28.137 15.400 -16.339 1.00 94.25 249 CYS A C 1
ATOM 1924 O O . CYS A 1 249 ? 28.344 16.001 -15.280 1.00 94.25 249 CYS A O 1
ATOM 1926 N N . ASP A 1 250 ? 29.087 15.201 -17.251 1.00 90.88 250 ASP A N 1
ATOM 1927 C CA . ASP A 1 250 ? 30.489 15.592 -17.086 1.00 90.88 250 ASP A CA 1
ATOM 1928 C C . ASP A 1 250 ? 30.701 17.102 -17.194 1.00 90.88 250 ASP A C 1
ATOM 1930 O O . ASP A 1 250 ? 31.584 17.622 -16.510 1.00 90.88 250 ASP A O 1
ATOM 1934 N N . ASP A 1 251 ? 29.839 17.803 -17.929 1.00 91.56 251 ASP A N 1
ATOM 1935 C CA . ASP A 1 251 ? 29.810 19.269 -17.960 1.00 91.56 251 ASP A CA 1
ATOM 1936 C C . ASP A 1 251 ? 28.970 19.889 -16.824 1.00 91.56 251 ASP A C 1
ATOM 1938 O O . ASP A 1 251 ? 28.932 21.114 -16.676 1.00 91.56 251 ASP A O 1
ATOM 1942 N N . ALA A 1 252 ? 28.312 19.066 -15.992 1.00 94.12 252 ALA A N 1
ATOM 1943 C CA . ALA A 1 252 ? 27.389 19.498 -14.938 1.00 94.12 252 ALA A CA 1
ATOM 1944 C C . ALA A 1 252 ? 26.323 20.494 -15.435 1.00 94.12 252 ALA A C 1
ATOM 1946 O O . ALA A 1 252 ? 25.892 21.387 -14.698 1.00 94.12 252 ALA A O 1
ATOM 1947 N N . HIS A 1 253 ? 25.889 20.349 -16.686 1.00 94.94 253 HIS A N 1
ATOM 1948 C CA . HIS A 1 253 ? 24.952 21.258 -17.333 1.00 94.94 253 HIS A CA 1
ATOM 1949 C C . HIS A 1 253 ? 23.563 20.634 -17.360 1.00 94.94 253 HIS A C 1
ATOM 1951 O O . HIS A 1 253 ? 23.331 19.575 -17.933 1.00 94.94 253 HIS A O 1
ATOM 1957 N N . VAL A 1 254 ? 22.612 21.303 -16.717 1.00 97.19 254 VAL A N 1
ATOM 1958 C CA . VAL A 1 254 ? 21.203 20.910 -16.732 1.00 97.19 254 VAL A CA 1
ATOM 1959 C C . VAL A 1 254 ? 20.439 21.961 -17.509 1.00 97.19 254 VAL A C 1
ATOM 1961 O O . VAL A 1 254 ? 20.536 23.143 -17.190 1.00 97.19 254 VAL A O 1
ATOM 1964 N N . PHE A 1 255 ? 19.657 21.570 -18.503 1.00 97.12 255 PHE A N 1
ATOM 1965 C CA . PHE A 1 255 ? 18.927 22.530 -19.322 1.00 97.12 255 PHE A CA 1
ATOM 1966 C C . PHE A 1 255 ? 17.610 21.967 -19.834 1.00 97.12 255 PHE A C 1
ATOM 1968 O O . PHE A 1 255 ? 17.415 20.764 -19.943 1.00 97.12 255 PHE A O 1
ATOM 1975 N N . GLU A 1 256 ? 16.669 22.859 -20.107 1.00 97.38 256 GLU A N 1
ATOM 1976 C CA . GLU A 1 256 ? 15.327 22.535 -20.573 1.00 97.38 256 GLU A CA 1
ATOM 1977 C C . GLU A 1 256 ? 15.171 23.063 -21.999 1.00 97.38 256 GLU A C 1
ATOM 1979 O O . GLU A 1 256 ? 15.326 24.264 -22.231 1.00 97.38 256 GLU A O 1
ATOM 1984 N N . ILE A 1 257 ? 14.865 22.187 -22.955 1.00 97.38 257 ILE A N 1
ATOM 1985 C CA . ILE A 1 257 ? 14.625 22.548 -24.359 1.00 97.38 257 ILE A CA 1
ATOM 1986 C C . ILE A 1 257 ? 13.144 22.446 -24.705 1.00 97.38 257 ILE A C 1
ATOM 1988 O O . ILE A 1 257 ? 12.433 21.589 -24.189 1.00 97.38 257 ILE A O 1
ATOM 1992 N N . ASN A 1 258 ? 12.677 23.291 -25.619 1.00 93.75 258 ASN A N 1
ATOM 1993 C CA . ASN A 1 258 ? 11.358 23.115 -26.226 1.00 93.75 258 ASN A CA 1
ATOM 1994 C C . ASN A 1 258 ? 11.390 22.086 -27.373 1.00 93.75 258 ASN A C 1
ATOM 1996 O O . ASN A 1 258 ? 12.452 21.608 -27.769 1.00 93.75 258 ASN A O 1
ATOM 2000 N N . VAL A 1 259 ? 10.224 21.807 -27.965 1.00 88.19 259 VAL A N 1
ATOM 2001 C CA . VAL A 1 259 ? 10.057 20.897 -29.120 1.00 88.19 259 VAL A CA 1
ATOM 2002 C C . VAL A 1 259 ? 10.931 21.240 -30.339 1.00 88.19 259 VAL A C 1
ATOM 2004 O O . VAL A 1 259 ? 11.263 20.362 -31.127 1.00 88.19 259 VAL A O 1
ATOM 2007 N N . ASN A 1 260 ? 11.356 22.498 -30.494 1.00 89.94 260 ASN A N 1
ATOM 2008 C CA . ASN A 1 260 ? 12.238 22.923 -31.587 1.00 89.94 260 ASN A CA 1
ATOM 2009 C C . ASN A 1 260 ? 13.734 22.821 -31.227 1.00 89.94 260 ASN A C 1
ATOM 2011 O O . ASN A 1 260 ? 14.571 23.335 -31.968 1.00 89.94 260 ASN A O 1
ATOM 2015 N N . GLY A 1 261 ? 14.079 22.248 -30.070 1.00 92.12 261 GLY A N 1
ATOM 2016 C CA . GLY A 1 261 ? 15.456 22.133 -29.585 1.00 92.12 261 GLY A CA 1
ATOM 2017 C C . GLY A 1 261 ? 16.046 23.430 -29.026 1.00 92.12 261 GLY A C 1
ATOM 2018 O O . GLY A 1 261 ? 17.247 23.508 -28.808 1.00 92.12 261 GLY A O 1
ATOM 2019 N N . SER A 1 262 ? 15.238 24.472 -28.803 1.00 94.81 262 SER A N 1
ATOM 2020 C CA . SER A 1 262 ? 15.738 25.735 -28.243 1.00 94.81 262 SER A CA 1
ATOM 2021 C C . SER A 1 262 ? 15.720 25.710 -26.718 1.00 94.81 262 SER A C 1
ATOM 2023 O O . SER A 1 262 ? 14.657 25.508 -26.123 1.00 94.81 262 SER A O 1
ATOM 2025 N N . THR A 1 263 ? 16.853 26.015 -26.087 1.00 96.94 263 THR A N 1
ATOM 2026 C CA . THR A 1 263 ? 16.977 26.140 -24.628 1.00 96.94 263 THR A CA 1
ATOM 2027 C C . THR A 1 263 ? 16.060 27.232 -24.074 1.00 96.94 263 THR A C 1
ATOM 2029 O O . THR A 1 263 ? 16.089 28.379 -24.521 1.00 96.94 263 THR A O 1
ATOM 2032 N N . GLN A 1 264 ? 15.223 26.864 -23.108 1.00 96.81 264 GLN A N 1
ATOM 2033 C CA . GLN A 1 264 ? 14.292 27.737 -22.384 1.00 96.81 264 GLN A CA 1
ATOM 2034 C C . GLN A 1 264 ? 14.818 28.106 -20.997 1.00 96.81 264 GLN A C 1
ATOM 2036 O O . GLN A 1 264 ? 14.533 29.188 -20.484 1.00 96.81 264 GLN A O 1
ATOM 2041 N N . TRP A 1 265 ? 15.582 27.202 -20.390 1.00 96.38 265 TRP A N 1
ATOM 2042 C CA . TRP A 1 265 ? 16.176 27.368 -19.074 1.00 96.38 265 TRP A CA 1
ATOM 2043 C C . TRP A 1 265 ? 17.451 26.537 -18.985 1.00 96.38 265 TRP A C 1
ATOM 2045 O O . TRP A 1 265 ? 17.542 25.485 -19.612 1.00 96.38 265 TRP A O 1
ATOM 2055 N N . GLU A 1 266 ? 18.421 26.992 -18.200 1.00 96.75 266 GLU A N 1
ATOM 2056 C CA . GLU A 1 266 ? 19.630 26.229 -17.921 1.00 96.75 266 GLU A CA 1
ATOM 2057 C C . GLU A 1 266 ? 20.210 26.541 -16.541 1.00 96.75 266 GLU A C 1
ATOM 2059 O O . GLU A 1 266 ? 20.020 27.622 -15.976 1.00 96.75 266 GLU A O 1
ATOM 2064 N N . TYR A 1 267 ? 20.958 25.575 -16.026 1.00 95.25 267 TYR A N 1
ATOM 2065 C CA . TYR A 1 267 ? 21.755 25.632 -14.821 1.00 95.25 267 TYR A CA 1
ATOM 2066 C C . TYR A 1 267 ? 23.126 25.026 -15.111 1.00 95.25 267 TYR A C 1
ATOM 2068 O O . TYR A 1 267 ? 23.244 23.859 -15.476 1.00 95.25 267 TYR A O 1
ATOM 2076 N N . ASN A 1 268 ? 24.161 25.844 -14.945 1.00 93.12 268 ASN A N 1
ATOM 2077 C CA . ASN A 1 268 ? 25.550 25.465 -15.163 1.00 93.12 268 ASN A CA 1
ATOM 2078 C C . ASN A 1 268 ? 26.397 26.037 -14.007 1.00 93.12 268 ASN A C 1
ATOM 2080 O O . ASN A 1 268 ? 26.731 27.230 -14.012 1.00 93.12 268 ASN A O 1
ATOM 2084 N N . PRO A 1 269 ? 26.645 25.254 -12.941 1.00 90.94 269 PRO A N 1
ATOM 2085 C CA . PRO A 1 269 ? 27.375 25.721 -11.777 1.00 90.94 269 PRO A CA 1
ATOM 2086 C C . PRO A 1 269 ? 28.869 25.856 -12.077 1.00 90.94 269 PRO A C 1
ATOM 2088 O O . PRO A 1 269 ? 29.501 24.983 -12.658 1.00 90.94 269 PRO A O 1
ATOM 2091 N N . SER A 1 270 ? 29.486 26.931 -11.583 1.00 84.25 270 SER A N 1
ATOM 2092 C CA . SER A 1 270 ? 30.936 27.099 -11.693 1.00 84.25 270 SER A CA 1
ATOM 2093 C C . SER A 1 270 ? 31.676 26.116 -10.778 1.00 84.25 270 SER A C 1
ATOM 2095 O O . SER A 1 270 ? 31.592 26.241 -9.555 1.00 84.25 270 SER A O 1
ATOM 2097 N N . GLY A 1 271 ? 32.455 25.195 -11.339 1.00 81.88 271 GLY A N 1
ATOM 2098 C CA . GLY A 1 271 ? 33.305 24.277 -10.581 1.00 81.88 271 GLY A CA 1
ATOM 2099 C C . GLY A 1 271 ? 33.623 23.008 -11.363 1.00 81.88 271 GLY A C 1
ATOM 2100 O O . GLY A 1 271 ? 33.299 22.912 -12.537 1.00 81.88 271 GLY A O 1
ATOM 2101 N N . ASN A 1 272 ? 34.282 22.051 -10.708 1.00 83.94 272 ASN A N 1
ATOM 2102 C CA . ASN A 1 272 ? 34.498 20.713 -11.261 1.00 83.94 272 ASN A CA 1
ATOM 2103 C C . ASN A 1 272 ? 33.510 19.758 -10.585 1.00 83.94 272 ASN A C 1
ATOM 2105 O O . ASN A 1 272 ? 33.850 19.105 -9.595 1.00 83.94 272 ASN A O 1
ATOM 2109 N N . TYR A 1 273 ? 32.266 19.801 -11.050 1.00 88.38 273 TYR A N 1
ATOM 2110 C CA . TYR A 1 273 ? 31.170 18.969 -10.568 1.00 88.38 273 TYR A CA 1
ATOM 2111 C C . TYR A 1 273 ? 30.762 18.000 -11.669 1.00 88.38 273 TYR A C 1
ATOM 2113 O O . TYR A 1 273 ? 31.021 18.252 -12.836 1.00 88.38 273 TYR A O 1
ATOM 2121 N N . GLN A 1 274 ? 30.108 16.913 -11.280 1.00 91.62 274 GLN A N 1
ATOM 2122 C CA . GLN A 1 274 ? 29.389 16.043 -12.200 1.00 91.62 274 GLN A CA 1
ATOM 2123 C C . GLN A 1 274 ? 27.961 15.934 -11.680 1.00 91.62 274 GLN A C 1
ATOM 2125 O O . GLN A 1 274 ? 27.767 15.743 -10.474 1.00 91.62 274 GLN A O 1
ATOM 2130 N N . ILE A 1 275 ? 26.972 16.099 -12.555 1.00 94.06 275 ILE A N 1
ATOM 2131 C CA . ILE A 1 275 ? 25.558 15.959 -12.192 1.00 94.06 275 ILE A CA 1
ATOM 2132 C C . ILE A 1 275 ? 25.037 14.702 -12.888 1.00 94.06 275 ILE A C 1
ATOM 2134 O O . ILE A 1 275 ? 24.700 14.770 -14.061 1.00 94.06 275 ILE A O 1
ATOM 2138 N N . PRO A 1 276 ? 24.951 13.550 -12.196 1.00 91.25 276 PRO A N 1
ATOM 2139 C CA . PRO A 1 276 ? 24.575 12.284 -12.831 1.00 91.25 276 PRO A CA 1
ATOM 2140 C C . PRO A 1 276 ? 23.212 12.356 -13.524 1.00 91.25 276 PRO A C 1
ATOM 2142 O O . PRO A 1 276 ? 23.019 11.782 -14.594 1.00 91.25 276 PRO A O 1
ATOM 2145 N N . ARG A 1 277 ? 22.261 13.038 -12.877 1.00 91.75 277 ARG A N 1
ATOM 2146 C CA . ARG A 1 277 ? 20.866 13.171 -13.292 1.00 91.75 277 ARG A CA 1
ATOM 2147 C C . ARG A 1 277 ? 20.227 14.331 -12.533 1.00 91.75 277 ARG A C 1
ATOM 2149 O O . ARG A 1 277 ? 20.529 14.531 -11.356 1.00 91.75 277 ARG A O 1
ATOM 2156 N N . ALA A 1 278 ? 19.315 15.045 -13.177 1.00 92.12 278 ALA A N 1
ATOM 2157 C CA . ALA A 1 278 ? 18.470 16.047 -12.544 1.00 92.12 278 ALA A CA 1
ATOM 2158 C C . ALA A 1 278 ? 16.993 15.786 -12.854 1.00 92.12 278 ALA A C 1
ATOM 2160 O O . ALA A 1 278 ? 16.643 15.360 -13.952 1.00 92.12 278 ALA A O 1
ATOM 2161 N N . GLN A 1 279 ? 16.139 16.069 -11.874 1.00 88.88 279 GLN A N 1
ATOM 2162 C CA . GLN A 1 279 ? 14.685 16.087 -12.004 1.00 88.88 279 GLN A CA 1
ATOM 2163 C C . GLN A 1 279 ? 14.157 17.425 -11.498 1.00 88.88 279 GLN A C 1
ATOM 2165 O O . GLN A 1 279 ? 14.778 18.065 -10.644 1.00 88.88 279 GLN A O 1
ATOM 2170 N N . LYS A 1 280 ? 13.022 17.854 -12.047 1.00 83.38 280 LYS A N 1
ATOM 2171 C CA . LYS A 1 280 ? 12.368 19.110 -11.688 1.00 83.38 280 LYS A CA 1
ATOM 2172 C C . LYS A 1 280 ? 11.121 18.805 -10.877 1.00 83.38 280 LYS A C 1
ATOM 2174 O O . LYS A 1 280 ? 10.314 17.978 -11.278 1.00 83.38 280 LYS A O 1
ATOM 2179 N N . TYR A 1 281 ? 10.972 19.527 -9.777 1.00 76.50 281 TYR A N 1
ATOM 2180 C CA . TYR A 1 281 ? 9.859 19.391 -8.854 1.00 76.50 281 TYR A CA 1
ATOM 2181 C C . TYR A 1 281 ? 9.253 20.766 -8.561 1.00 76.50 281 TYR A C 1
ATOM 2183 O O . TYR A 1 281 ? 9.937 21.789 -8.694 1.00 76.50 281 TYR A O 1
ATOM 2191 N N . GLY A 1 282 ? 7.975 20.794 -8.177 1.00 70.12 282 GLY A N 1
ATOM 2192 C CA . GLY A 1 282 ? 7.334 21.997 -7.643 1.00 70.12 282 GLY A CA 1
ATOM 2193 C C . GLY A 1 282 ? 8.051 22.500 -6.386 1.00 70.12 282 GLY A C 1
ATOM 2194 O O . GLY A 1 282 ? 8.725 21.736 -5.696 1.00 70.12 282 GLY A O 1
ATOM 2195 N N . LEU A 1 283 ? 7.935 23.796 -6.078 1.00 68.56 283 LEU A N 1
ATOM 2196 C CA . LEU A 1 283 ? 8.488 24.344 -4.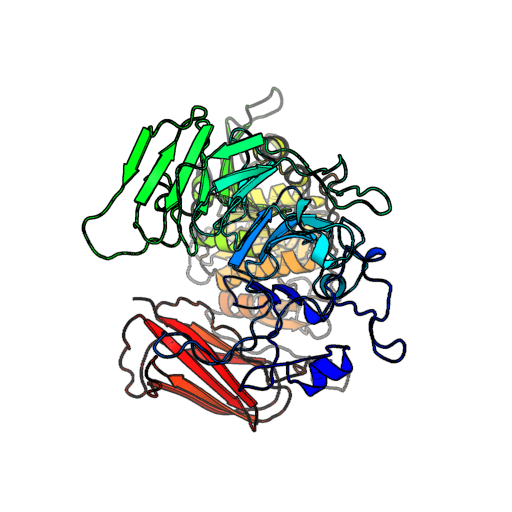826 1.00 68.56 283 LEU A CA 1
ATOM 2197 C C . LEU A 1 283 ? 7.824 23.724 -3.592 1.00 68.56 283 LEU A C 1
ATOM 2199 O O . LEU A 1 283 ? 8.451 23.613 -2.546 1.00 68.56 283 LEU A O 1
ATOM 2203 N N . ASP A 1 284 ? 6.578 23.313 -3.771 1.00 57.03 284 ASP A N 1
ATOM 2204 C CA . ASP A 1 284 ? 5.709 22.614 -2.845 1.00 57.03 284 ASP A CA 1
ATOM 2205 C C . ASP A 1 284 ? 5.887 21.092 -2.879 1.00 57.03 284 ASP A C 1
ATOM 2207 O O . ASP A 1 284 ? 5.228 20.404 -2.121 1.00 57.03 284 ASP A O 1
ATOM 2211 N N . TYR A 1 285 ? 6.787 20.530 -3.691 1.00 55.06 285 TYR A N 1
ATOM 2212 C CA . TYR A 1 285 ? 6.928 19.072 -3.817 1.00 55.06 285 TYR A CA 1
ATOM 2213 C C . TYR A 1 285 ? 7.276 18.360 -2.502 1.00 55.06 285 TYR A C 1
ATOM 2215 O O . TYR A 1 285 ? 6.889 17.220 -2.295 1.00 55.06 285 TYR A O 1
ATOM 2223 N N . PHE A 1 286 ? 7.998 19.034 -1.602 1.00 50.41 286 PHE A N 1
ATOM 2224 C CA . PHE A 1 286 ? 8.252 18.536 -0.242 1.00 50.41 286 PHE A CA 1
ATOM 2225 C C . PHE A 1 286 ? 7.292 19.124 0.806 1.00 50.41 286 PHE A C 1
ATOM 2227 O O . PHE A 1 286 ? 7.333 18.708 1.962 1.00 50.41 286 PHE A O 1
ATOM 2234 N N . ASP A 1 287 ? 6.462 20.096 0.411 1.00 50.66 287 ASP A N 1
ATOM 2235 C CA . ASP A 1 287 ? 5.343 20.611 1.210 1.00 50.66 287 ASP A CA 1
ATOM 2236 C C . ASP A 1 287 ? 4.071 19.773 0.985 1.00 50.66 287 ASP A C 1
ATOM 2238 O O . ASP A 1 287 ? 3.157 19.803 1.810 1.00 50.66 287 ASP A O 1
ATOM 2242 N N . GLN A 1 288 ? 4.043 18.984 -0.093 1.00 43.53 288 GLN A N 1
ATOM 2243 C CA . GLN A 1 288 ? 3.215 17.802 -0.249 1.00 43.53 288 GLN A CA 1
ATOM 2244 C C . GLN A 1 288 ? 3.695 16.777 0.779 1.00 43.53 288 GLN A C 1
ATOM 2246 O O . GLN A 1 288 ? 4.524 15.909 0.515 1.00 43.53 288 GLN A O 1
ATOM 2251 N N . THR A 1 289 ? 3.203 16.903 2.008 1.00 42.25 289 THR A N 1
ATOM 2252 C CA . THR A 1 289 ? 3.036 15.726 2.852 1.00 42.25 289 THR A CA 1
ATOM 2253 C C . THR A 1 289 ? 2.088 14.811 2.094 1.00 42.25 289 THR A C 1
ATOM 2255 O O . THR A 1 289 ? 0.911 15.148 2.034 1.00 42.25 289 THR A O 1
ATOM 2258 N N . ASP A 1 290 ? 2.605 13.752 1.469 1.00 40.28 290 ASP A N 1
ATOM 2259 C CA . ASP A 1 290 ? 1.855 12.555 1.082 1.00 40.28 290 ASP A CA 1
ATOM 2260 C C . ASP A 1 290 ? 0.370 12.831 0.755 1.00 40.28 290 ASP A C 1
ATOM 2262 O O . ASP A 1 290 ? -0.496 12.634 1.609 1.00 40.28 290 ASP A O 1
ATOM 2266 N N . GLU A 1 291 ? 0.042 13.266 -0.471 1.00 43.72 291 GLU A N 1
ATOM 2267 C CA . GLU A 1 291 ? -1.345 13.235 -0.988 1.00 43.72 291 GLU A CA 1
ATOM 2268 C C . GLU A 1 291 ? -1.798 11.777 -1.237 1.00 43.72 291 GLU A C 1
ATOM 2270 O O . GLU A 1 291 ? -2.375 11.426 -2.260 1.00 43.72 291 GLU A O 1
ATOM 2275 N N . PHE A 1 292 ? -1.544 10.894 -0.272 1.00 53.16 292 PHE A N 1
ATOM 2276 C CA . PHE A 1 292 ? -2.141 9.572 -0.197 1.00 53.16 292 PHE A CA 1
ATOM 2277 C C . PHE A 1 292 ? -3.420 9.602 0.636 1.00 53.16 292 PHE A C 1
ATOM 2279 O O . PHE A 1 292 ? -3.847 8.564 1.109 1.00 53.16 292 PHE A O 1
ATOM 2286 N N . ALA A 1 293 ? -4.047 10.758 0.862 1.00 60.16 293 ALA A N 1
ATOM 2287 C CA . ALA A 1 293 ? -5.348 10.788 1.505 1.00 60.16 293 ALA A CA 1
ATOM 2288 C C . ALA A 1 293 ? -6.166 12.032 1.162 1.00 60.16 293 ALA A C 1
ATOM 2290 O O . ALA A 1 293 ? -5.671 13.157 1.240 1.00 60.16 293 ALA A O 1
ATOM 2291 N N . GLU A 1 294 ? -7.445 11.828 0.870 1.00 80.56 294 GLU A N 1
ATOM 2292 C CA . GLU A 1 294 ? -8.395 12.891 0.562 1.00 80.56 294 GLU A CA 1
ATOM 2293 C C . GLU A 1 294 ? -9.488 13.006 1.626 1.00 80.56 294 GLU A C 1
ATOM 2295 O O . GLU A 1 294 ? -9.887 12.035 2.274 1.00 80.56 294 GLU A O 1
ATOM 2300 N N . ILE A 1 295 ? -9.966 14.238 1.822 1.00 90.69 295 ILE A N 1
ATOM 2301 C CA . ILE A 1 295 ? -11.076 14.557 2.717 1.00 90.69 295 ILE A CA 1
ATOM 2302 C C . ILE A 1 295 ? -12.250 15.041 1.877 1.00 90.69 295 ILE A C 1
ATOM 2304 O O . ILE A 1 295 ? -12.176 16.075 1.215 1.00 90.69 295 ILE A O 1
ATOM 2308 N N . TYR A 1 296 ? -13.365 14.336 1.998 1.00 92.69 296 TYR A N 1
ATOM 2309 C CA . TYR A 1 296 ? -14.605 14.620 1.298 1.00 92.69 296 TYR A CA 1
ATOM 2310 C C . TYR A 1 296 ? -15.648 15.142 2.284 1.00 92.69 296 TYR A C 1
ATOM 2312 O O . TYR A 1 296 ? -15.766 14.643 3.405 1.00 92.69 296 TYR A O 1
ATOM 2320 N N . ASP A 1 297 ? -16.445 16.119 1.860 1.00 94.69 297 ASP A N 1
ATOM 2321 C CA . ASP A 1 297 ? -17.572 16.661 2.620 1.00 94.69 297 ASP A CA 1
ATOM 2322 C C . ASP A 1 297 ? -18.877 16.415 1.855 1.00 94.69 297 ASP A C 1
ATOM 2324 O O . ASP A 1 297 ? -19.000 16.782 0.686 1.00 94.69 297 ASP A O 1
ATOM 2328 N N . VAL A 1 298 ? -19.872 15.837 2.528 1.00 93.69 298 VAL A N 1
ATOM 2329 C CA . VAL A 1 298 ? -21.206 15.586 1.968 1.00 93.69 298 VAL A CA 1
ATOM 2330 C C . VAL A 1 298 ? -22.264 16.128 2.917 1.00 93.69 298 VAL A C 1
ATOM 2332 O O . VAL A 1 298 ? -22.297 15.779 4.094 1.00 93.69 298 VAL A O 1
ATOM 2335 N N . SER A 1 299 ? -23.172 16.944 2.389 1.00 94.19 299 SER A N 1
ATOM 2336 C CA . SER A 1 299 ? -24.366 17.399 3.103 1.00 94.19 299 SER A CA 1
ATOM 2337 C C . SER A 1 299 ? -25.609 16.817 2.447 1.00 94.19 299 SER A C 1
ATOM 2339 O O . SER A 1 299 ? -25.832 17.020 1.252 1.00 94.19 299 SER A O 1
ATOM 2341 N N . ILE A 1 300 ? -26.446 16.142 3.233 1.00 90.81 300 ILE A N 1
ATOM 2342 C CA . ILE A 1 300 ? -27.724 15.608 2.758 1.00 90.81 300 ILE A CA 1
ATOM 2343 C C . ILE A 1 300 ? -28.849 16.557 3.190 1.00 90.81 300 ILE A C 1
ATOM 2345 O O . ILE A 1 300 ? -29.081 16.723 4.392 1.00 90.81 300 ILE A O 1
ATOM 2349 N N . PRO A 1 301 ? -29.546 17.218 2.242 1.00 81.62 301 PRO A N 1
ATOM 2350 C CA . PRO A 1 301 ? -30.629 18.134 2.575 1.00 81.62 301 PRO A CA 1
ATOM 2351 C C . PRO A 1 301 ? -31.823 17.392 3.188 1.00 81.62 301 PRO A C 1
ATOM 2353 O O . PRO A 1 301 ? -32.001 16.186 2.997 1.00 81.62 301 PRO A O 1
ATOM 2356 N N . GLU A 1 302 ? -32.665 18.125 3.917 1.00 76.25 302 GLU A N 1
ATOM 2357 C CA . GLU A 1 302 ? -33.964 17.608 4.350 1.00 76.25 302 GLU A CA 1
ATOM 2358 C C . GLU A 1 302 ? -34.839 17.261 3.131 1.00 76.25 302 GLU A C 1
ATOM 2360 O O . GLU A 1 302 ? -34.787 17.923 2.090 1.00 76.25 302 GLU A O 1
ATOM 2365 N N . ASN A 1 303 ? -35.647 16.211 3.255 1.00 68.50 303 ASN A N 1
ATOM 2366 C CA . ASN A 1 303 ? -36.667 15.840 2.276 1.00 68.50 303 ASN A CA 1
ATOM 2367 C C . ASN A 1 303 ? -38.066 15.905 2.915 1.00 68.50 303 ASN A C 1
ATOM 2369 O O . ASN A 1 303 ? -38.188 16.051 4.129 1.00 68.50 303 ASN A O 1
ATOM 2373 N N . ASP A 1 304 ? -39.127 15.757 2.114 1.00 62.97 304 ASP A N 1
ATOM 2374 C CA . ASP A 1 304 ? -40.526 15.903 2.564 1.00 62.97 304 ASP A CA 1
ATOM 2375 C C . ASP A 1 304 ? -40.946 14.939 3.699 1.00 62.97 304 ASP A C 1
ATOM 2377 O O . ASP A 1 304 ? -42.005 15.114 4.307 1.00 62.97 304 ASP A O 1
ATOM 2381 N N . THR A 1 305 ? -40.144 13.908 3.976 1.00 66.81 305 THR A N 1
ATOM 2382 C CA . THR A 1 305 ? -40.378 12.901 5.023 1.00 66.81 305 THR A CA 1
ATOM 2383 C C . THR A 1 305 ? -39.411 12.999 6.205 1.00 66.81 305 THR A C 1
ATOM 2385 O O . THR A 1 305 ? -39.628 12.334 7.218 1.00 66.81 305 THR A O 1
ATOM 2388 N N . ALA A 1 306 ? -38.372 13.828 6.102 1.00 78.00 306 ALA A N 1
ATOM 2389 C CA . ALA A 1 306 ? -37.348 13.993 7.120 1.00 78.00 306 ALA A CA 1
ATOM 2390 C C . ALA A 1 306 ? -37.742 15.048 8.164 1.00 78.00 306 ALA A C 1
ATOM 2392 O O . ALA A 1 306 ? -38.470 15.999 7.889 1.00 78.00 306 ALA A O 1
ATOM 2393 N N . SER A 1 307 ? -37.234 14.894 9.385 1.00 81.50 307 SER A N 1
ATOM 2394 C CA . SER A 1 307 ? -37.346 15.899 10.456 1.00 81.50 307 SER A CA 1
ATOM 2395 C C . SER A 1 307 ? -35.994 16.258 11.085 1.00 81.50 307 SER A C 1
ATOM 2397 O O . SER A 1 307 ? -35.938 16.747 12.219 1.00 81.50 307 SER A O 1
ATOM 2399 N N . TYR A 1 308 ? -34.899 16.008 10.360 1.00 82.00 308 TYR A N 1
ATOM 2400 C CA . TYR A 1 308 ? -33.585 16.581 10.644 1.00 82.00 308 TYR A CA 1
ATOM 2401 C C . TYR A 1 308 ? -33.408 17.893 9.859 1.00 82.00 308 TYR A C 1
ATOM 2403 O O . TYR A 1 308 ? -33.828 17.984 8.714 1.00 82.00 308 TYR A O 1
ATOM 2411 N N . ASN A 1 309 ? -32.771 18.902 10.463 1.00 82.12 309 ASN A N 1
ATOM 2412 C CA . ASN A 1 309 ? -32.531 20.201 9.816 1.00 82.12 309 ASN A CA 1
ATOM 2413 C C . ASN A 1 309 ? -31.226 20.218 9.003 1.00 82.12 309 ASN A C 1
ATOM 2415 O O . ASN A 1 309 ? -31.087 20.996 8.064 1.00 82.12 309 ASN A O 1
ATOM 2419 N N . TYR A 1 310 ? -30.239 19.421 9.420 1.00 86.56 310 TYR A N 1
ATOM 2420 C CA . TYR A 1 310 ? -28.956 19.257 8.743 1.00 86.56 310 TYR A CA 1
ATOM 2421 C C . TYR A 1 310 ? -28.387 17.865 9.039 1.00 86.56 310 TYR A C 1
ATOM 2423 O O . TYR A 1 310 ? -28.573 17.329 10.139 1.00 86.56 310 TYR A O 1
ATOM 2431 N N . ALA A 1 311 ? -27.701 17.304 8.049 1.00 92.06 311 ALA A N 1
ATOM 2432 C CA . ALA A 1 311 ? -26.964 16.052 8.126 1.00 92.06 311 ALA A CA 1
ATOM 2433 C C . ALA A 1 311 ? -25.688 16.217 7.291 1.00 92.06 311 ALA A C 1
ATOM 2435 O O . ALA A 1 311 ? -25.695 16.016 6.076 1.00 92.06 311 ALA A O 1
ATOM 2436 N N . ASP A 1 312 ? -24.621 16.666 7.951 1.00 94.69 312 ASP A N 1
ATOM 2437 C CA . ASP A 1 312 ? -23.329 16.916 7.325 1.00 94.69 312 ASP A CA 1
ATOM 2438 C C . ASP A 1 312 ? -22.337 15.829 7.732 1.00 94.69 312 ASP A C 1
ATOM 2440 O O . ASP A 1 312 ? -22.160 15.531 8.916 1.00 94.69 312 ASP A O 1
ATOM 2444 N N . PHE A 1 313 ? -21.638 15.283 6.754 1.00 96.94 313 PHE A N 1
ATOM 2445 C CA . PHE A 1 313 ? -20.675 14.210 6.917 1.00 96.94 313 PHE A CA 1
ATOM 2446 C C . PHE A 1 313 ? -19.340 14.638 6.339 1.00 96.94 313 PHE A C 1
ATOM 2448 O O . PHE A 1 313 ? -19.279 15.366 5.348 1.00 96.94 313 PHE A O 1
ATOM 2455 N N . ARG A 1 314 ? -18.270 14.155 6.959 1.00 97.88 314 ARG A N 1
ATOM 2456 C CA . ARG A 1 314 ? -16.922 14.273 6.427 1.00 97.88 314 ARG A CA 1
ATOM 2457 C C . ARG A 1 314 ? -16.245 12.923 6.502 1.00 97.88 314 ARG A C 1
ATOM 2459 O O . ARG A 1 314 ? -16.278 12.292 7.560 1.00 97.88 314 ARG A O 1
ATOM 2466 N N . MET A 1 315 ? -15.623 12.522 5.407 1.00 97.69 315 MET A N 1
ATOM 2467 C CA . MET A 1 315 ? -14.899 11.267 5.302 1.00 97.69 315 MET A CA 1
ATOM 2468 C C . MET A 1 315 ? -13.466 11.540 4.880 1.00 97.69 315 MET A C 1
ATOM 2470 O O . MET A 1 315 ? -13.222 12.347 3.992 1.00 97.69 315 MET A O 1
ATOM 2474 N N . TRP A 1 316 ? -12.537 10.869 5.539 1.00 96.69 316 TRP A N 1
ATOM 2475 C CA . TRP A 1 316 ? -11.155 10.755 5.121 1.00 96.69 316 TRP A CA 1
ATOM 2476 C C . TRP A 1 316 ? -10.934 9.358 4.556 1.00 96.69 316 TRP A C 1
ATOM 2478 O O . TRP A 1 316 ? -11.329 8.367 5.182 1.00 96.69 316 TRP A O 1
ATOM 2488 N N . VAL A 1 317 ? -10.324 9.303 3.378 1.00 93.06 317 VAL A N 1
ATOM 2489 C CA . VAL A 1 317 ? -9.950 8.071 2.683 1.00 93.06 317 VAL A CA 1
ATOM 2490 C C . VAL A 1 317 ? -8.450 8.105 2.453 1.00 93.06 317 VAL A C 1
ATOM 2492 O O . VAL A 1 317 ? -7.918 9.120 2.016 1.00 93.06 317 VAL A O 1
ATOM 2495 N N . ASN A 1 318 ? -7.778 7.003 2.768 1.00 86.06 318 ASN A N 1
ATOM 2496 C CA . ASN A 1 318 ? -6.371 6.810 2.459 1.00 86.06 318 ASN A CA 1
ATOM 2497 C C . ASN A 1 318 ? -6.248 6.309 1.011 1.00 86.06 318 ASN A C 1
ATOM 2499 O O . ASN A 1 318 ? -6.504 5.139 0.756 1.00 86.06 318 ASN A O 1
ATOM 2503 N N . ASN A 1 319 ? -5.835 7.167 0.082 1.00 70.12 319 ASN A N 1
ATOM 2504 C CA . ASN A 1 319 ? -5.592 6.856 -1.330 1.00 70.12 319 ASN A CA 1
ATOM 2505 C C . ASN A 1 319 ? -4.499 5.787 -1.544 1.00 70.12 319 ASN A C 1
ATOM 2507 O O . ASN A 1 319 ? -4.343 5.317 -2.662 1.00 70.12 319 ASN A O 1
ATOM 2511 N N . SER A 1 320 ? -3.731 5.393 -0.515 1.00 71.62 320 SER A N 1
ATOM 2512 C CA . SER A 1 320 ? -2.867 4.202 -0.595 1.00 71.62 320 SER A CA 1
ATOM 2513 C C . SER A 1 320 ? -3.624 2.879 -0.394 1.00 71.62 320 SER A C 1
ATOM 2515 O O . SER A 1 320 ? -2.990 1.834 -0.286 1.00 71.62 320 SER A O 1
ATOM 2517 N N . THR A 1 321 ? -4.940 2.923 -0.174 1.00 76.88 321 THR A N 1
ATOM 2518 C CA . THR A 1 321 ? -5.771 1.751 0.125 1.00 76.88 321 THR A CA 1
ATOM 2519 C C . THR A 1 321 ? -6.581 1.399 -1.111 1.00 76.88 321 THR A C 1
ATOM 2521 O O . THR A 1 321 ? -7.532 2.103 -1.427 1.00 76.88 321 THR A O 1
ATOM 2524 N N . ASP A 1 322 ? -6.228 0.305 -1.786 1.00 78.75 322 ASP A N 1
ATOM 2525 C CA . ASP A 1 322 ? -6.878 -0.096 -3.044 1.00 78.75 322 ASP A CA 1
ATOM 2526 C C . ASP A 1 322 ? -8.348 -0.498 -2.865 1.00 78.75 322 ASP A C 1
ATOM 2528 O O . ASP A 1 322 ? -9.165 -0.338 -3.767 1.00 78.75 322 ASP A O 1
ATOM 2532 N N . THR A 1 323 ? -8.706 -1.063 -1.710 1.00 87.50 323 THR A N 1
ATOM 2533 C CA . THR A 1 323 ? -10.084 -1.466 -1.404 1.00 87.50 323 THR A CA 1
ATOM 2534 C C . THR A 1 323 ? -10.383 -1.243 0.067 1.00 87.50 323 THR A C 1
ATOM 2536 O O . THR A 1 323 ? -9.763 -1.848 0.944 1.00 87.50 323 THR A O 1
ATOM 2539 N N . LEU A 1 324 ? -11.374 -0.401 0.346 1.00 93.31 324 LEU A N 1
ATOM 2540 C CA . LEU A 1 324 ? -11.830 -0.145 1.705 1.00 93.31 324 LEU A CA 1
ATOM 2541 C C . LEU A 1 324 ? -12.625 -1.338 2.245 1.00 93.31 324 LEU A C 1
ATOM 2543 O O . LEU A 1 324 ? -13.480 -1.912 1.574 1.00 93.31 324 LEU A O 1
ATOM 2547 N N . ARG A 1 325 ? -12.383 -1.699 3.506 1.00 94.69 325 ARG A N 1
ATOM 2548 C CA . ARG A 1 325 ? -13.027 -2.849 4.163 1.00 94.69 325 ARG A CA 1
ATOM 2549 C C . ARG A 1 325 ? -14.141 -2.475 5.133 1.00 94.69 325 ARG A C 1
ATOM 2551 O O . ARG A 1 325 ? -14.928 -3.326 5.545 1.00 94.69 325 ARG A O 1
ATOM 2558 N N . GLY A 1 326 ? -14.234 -1.199 5.488 1.00 97.62 326 GLY A N 1
ATOM 2559 C CA . GLY A 1 326 ? -15.234 -0.677 6.407 1.00 97.62 326 GLY A CA 1
ATOM 2560 C C . GLY A 1 326 ? -15.071 0.814 6.663 1.00 97.62 326 GLY A C 1
ATOM 2561 O O . GLY A 1 326 ? -14.163 1.467 6.149 1.00 97.62 326 GLY A O 1
ATOM 2562 N N . ILE A 1 327 ? -15.972 1.360 7.475 1.00 98.56 327 ILE A N 1
ATOM 2563 C CA . ILE A 1 327 ? -15.973 2.771 7.865 1.00 98.56 327 ILE A CA 1
ATOM 2564 C C . ILE A 1 327 ? -15.879 2.856 9.382 1.00 98.56 327 ILE A C 1
ATOM 2566 O O . ILE A 1 327 ? -16.795 2.437 10.094 1.00 98.56 327 ILE A O 1
ATOM 2570 N N . TYR A 1 328 ? -14.790 3.426 9.893 1.00 98.56 328 TYR A N 1
ATOM 2571 C CA . TYR A 1 328 ? -14.673 3.766 11.303 1.00 98.56 328 TYR A CA 1
ATOM 2572 C C . TYR A 1 328 ? -15.352 5.113 11.521 1.00 98.56 328 TYR A C 1
ATOM 2574 O O . TYR A 1 328 ? -14.889 6.146 11.038 1.00 98.56 328 TYR A O 1
ATOM 2582 N N . TRP A 1 329 ? -16.458 5.116 12.255 1.00 97.88 329 TRP A N 1
ATOM 2583 C CA . TRP A 1 329 ? -17.248 6.313 12.487 1.00 97.88 329 TRP A CA 1
ATOM 2584 C C . TRP A 1 329 ? -17.185 6.741 13.946 1.00 97.88 329 TRP A C 1
ATOM 2586 O O . TRP A 1 329 ? -17.765 6.103 14.825 1.00 97.88 329 TRP A O 1
ATOM 2596 N N . PHE A 1 330 ? -16.525 7.868 14.203 1.00 95.44 330 PHE A N 1
ATOM 2597 C CA . PHE A 1 330 ? -16.573 8.509 15.509 1.00 95.44 330 PHE A CA 1
ATOM 2598 C C . PHE A 1 330 ? -17.707 9.542 15.581 1.00 95.44 330 PHE A C 1
ATOM 2600 O O . PHE A 1 330 ? -17.830 10.403 14.708 1.00 95.44 330 PHE A O 1
ATOM 2607 N N . MET A 1 331 ? -18.519 9.487 16.643 1.00 91.19 331 MET A N 1
ATOM 2608 C CA . MET A 1 331 ? -19.669 10.375 16.834 1.00 91.19 331 MET A CA 1
ATOM 2609 C C . MET A 1 331 ? -19.632 11.143 18.154 1.00 91.19 331 MET A C 1
ATOM 2611 O O . MET A 1 331 ? -19.565 10.576 19.248 1.00 91.19 331 MET A O 1
ATOM 2615 N N . HIS A 1 332 ? -19.766 12.462 18.034 1.00 84.19 332 HIS A N 1
ATOM 2616 C CA . HIS A 1 332 ? -19.823 13.404 19.150 1.00 84.19 332 HIS A CA 1
ATOM 2617 C C . HIS A 1 332 ? -21.211 13.480 19.832 1.00 84.19 332 HIS A C 1
ATOM 2619 O O . HIS A 1 332 ? -22.180 12.892 19.348 1.00 84.19 332 HIS A O 1
ATOM 2625 N N . PRO A 1 333 ? -21.322 14.177 20.987 1.00 82.94 333 PRO A N 1
ATOM 2626 C CA . PRO A 1 333 ? -22.598 14.411 21.669 1.00 82.94 333 PRO A CA 1
ATOM 2627 C C . PRO A 1 333 ? -23.540 15.325 20.859 1.00 82.94 333 PRO A C 1
ATOM 2629 O O . PRO A 1 333 ? -23.173 15.851 19.813 1.00 82.94 333 PRO A O 1
ATOM 2632 N N . ASP A 1 334 ? -24.755 15.543 21.374 1.00 73.50 334 ASP A N 1
ATOM 2633 C CA . ASP A 1 334 ? -25.799 16.352 20.727 1.00 73.50 334 ASP A CA 1
ATOM 2634 C C . ASP A 1 334 ? -25.329 17.783 20.441 1.00 73.50 334 ASP A C 1
ATOM 2636 O O . ASP A 1 334 ? -24.693 18.422 21.285 1.00 73.50 334 ASP A O 1
ATOM 2640 N N . ASN A 1 335 ? -25.653 18.272 19.241 1.00 67.69 335 ASN A N 1
ATOM 2641 C CA . ASN A 1 335 ? -25.145 19.515 18.643 1.00 67.69 335 ASN A CA 1
ATOM 2642 C C . ASN A 1 335 ? -23.606 19.612 18.551 1.00 67.69 335 ASN A C 1
ATOM 2644 O O . ASN A 1 335 ? -23.065 20.708 18.398 1.00 67.69 335 ASN A O 1
ATOM 2648 N N . GLY A 1 336 ? -22.888 18.493 18.681 1.00 81.88 336 GLY A N 1
ATOM 2649 C CA . GLY A 1 336 ? -21.451 18.406 18.449 1.00 81.88 336 GLY A CA 1
ATOM 2650 C C . GLY A 1 336 ? -21.126 18.142 16.979 1.00 81.88 336 GLY A C 1
ATOM 2651 O O . GLY A 1 336 ? -21.867 17.453 16.283 1.00 81.88 336 GLY A O 1
ATOM 2652 N N . ASP A 1 337 ? -19.991 18.663 16.515 1.00 90.56 337 ASP A N 1
ATOM 2653 C CA . ASP A 1 337 ? -19.479 18.447 15.159 1.00 90.56 337 ASP A CA 1
ATOM 2654 C C . ASP A 1 337 ? -18.222 17.572 15.215 1.00 90.56 337 ASP A C 1
ATOM 2656 O O . ASP A 1 337 ? -17.153 18.029 15.624 1.00 90.56 337 ASP A O 1
ATOM 2660 N N . SER A 1 338 ? -18.365 16.298 14.837 1.00 92.75 338 SER A N 1
ATOM 2661 C CA . SER A 1 338 ? -17.267 15.312 14.797 1.00 92.75 338 SER A CA 1
ATOM 2662 C C . SER A 1 338 ? -16.539 15.249 13.468 1.00 92.75 338 SER A C 1
ATOM 2664 O O . SER A 1 338 ? -15.593 14.481 13.334 1.00 92.75 338 SER A O 1
ATOM 2666 N N . ARG A 1 339 ? -16.891 16.085 12.485 1.00 94.25 339 ARG A N 1
ATOM 2667 C CA . ARG A 1 339 ? -16.215 16.072 11.181 1.00 94.25 339 ARG A CA 1
ATOM 2668 C C . ARG A 1 339 ? -14.727 16.370 11.300 1.00 94.25 339 ARG A C 1
ATOM 2670 O O . ARG A 1 339 ? -13.942 15.846 10.529 1.00 94.25 339 ARG A O 1
ATOM 2677 N N . ASN A 1 340 ? -14.301 17.151 12.292 1.00 91.12 340 ASN A N 1
ATOM 2678 C CA . ASN A 1 340 ? -12.875 17.421 12.491 1.00 91.12 340 ASN A CA 1
ATOM 2679 C C . ASN A 1 340 ? -12.066 16.206 12.972 1.00 91.12 340 ASN A C 1
ATOM 2681 O O . ASN A 1 340 ? -10.844 16.245 12.844 1.00 91.12 340 ASN A O 1
ATOM 2685 N N . THR A 1 341 ? -12.708 15.137 13.462 1.00 90.81 341 THR A N 1
ATOM 2686 C CA . THR A 1 341 ? -12.029 13.894 13.863 1.00 90.81 341 THR A CA 1
ATOM 2687 C C . THR A 1 341 ? -11.275 13.254 12.706 1.00 90.81 341 THR A C 1
ATOM 2689 O O . THR A 1 341 ? -10.255 12.616 12.940 1.00 90.81 341 THR A O 1
ATOM 2692 N N . VAL A 1 342 ? -11.699 13.490 11.459 1.00 93.44 342 VAL A N 1
ATOM 2693 C CA . VAL A 1 342 ? -11.002 12.946 10.287 1.00 93.44 342 VAL A CA 1
ATOM 2694 C C . VAL A 1 342 ? -9.574 13.480 10.114 1.00 93.44 342 VAL A C 1
ATOM 2696 O O . VAL A 1 342 ? -8.811 12.915 9.343 1.00 93.44 342 VAL A O 1
ATOM 2699 N N . ASN A 1 343 ? -9.214 14.561 10.821 1.00 88.50 343 ASN A N 1
ATOM 2700 C CA . ASN A 1 343 ? -7.866 15.139 10.830 1.00 88.50 343 ASN A CA 1
ATOM 2701 C C . ASN A 1 343 ? -6.990 14.619 11.986 1.00 88.50 343 ASN A C 1
ATOM 2703 O O . ASN A 1 343 ? -5.857 15.074 12.143 1.00 88.50 343 ASN A O 1
ATOM 2707 N N . ASP A 1 344 ? -7.512 13.749 12.856 1.00 87.50 344 ASP A N 1
ATOM 2708 C CA . ASP A 1 344 ? -6.751 13.206 13.982 1.00 87.50 344 ASP A CA 1
ATOM 2709 C C . ASP A 1 344 ? -5.903 12.020 13.516 1.00 87.50 344 ASP A C 1
ATOM 2711 O O . ASP A 1 344 ? -6.425 10.973 13.125 1.00 87.50 344 ASP A O 1
ATOM 2715 N N . SER A 1 345 ? -4.582 12.173 13.596 1.00 83.81 345 SER A N 1
ATOM 2716 C CA . SER A 1 345 ? -3.633 11.176 13.102 1.00 83.81 345 SER A CA 1
ATOM 2717 C C . SER A 1 345 ? -3.731 9.824 13.811 1.00 83.81 345 SER A C 1
ATOM 2719 O O . SER A 1 345 ? -3.404 8.801 13.209 1.00 83.81 345 SER A O 1
ATOM 2721 N N . ASN A 1 346 ? -4.204 9.772 15.062 1.00 83.94 346 ASN A N 1
ATOM 2722 C CA . ASN A 1 346 ? -4.388 8.498 15.760 1.00 83.94 346 ASN A CA 1
ATOM 2723 C C . ASN A 1 346 ? -5.585 7.733 15.197 1.00 83.94 346 ASN A C 1
ATOM 2725 O O . ASN A 1 346 ? -5.503 6.518 15.031 1.00 83.94 346 ASN A O 1
ATOM 2729 N N . TYR A 1 347 ? -6.679 8.431 14.878 1.00 90.62 347 TYR A N 1
ATOM 2730 C CA . TYR A 1 347 ? -7.841 7.814 14.240 1.00 90.62 347 TYR A CA 1
ATOM 2731 C C . TYR A 1 347 ? -7.552 7.426 12.790 1.00 90.62 347 TYR A C 1
ATOM 2733 O O . TYR A 1 347 ? -7.969 6.350 12.376 1.00 90.62 347 TYR A O 1
ATOM 2741 N N . GLN A 1 348 ? -6.797 8.244 12.049 1.00 92.31 348 GLN A N 1
ATOM 2742 C CA . GLN A 1 348 ? -6.324 7.892 10.705 1.00 92.31 348 GLN A CA 1
ATOM 2743 C C . GLN A 1 348 ? -5.467 6.621 10.750 1.00 92.31 348 GLN A C 1
ATOM 2745 O O . GLN A 1 348 ? -5.743 5.666 10.036 1.00 92.31 348 GLN A O 1
ATOM 2750 N N . THR A 1 349 ? -4.499 6.556 11.674 1.00 83.94 349 THR A N 1
ATOM 2751 C CA . THR A 1 349 ? -3.648 5.366 11.864 1.00 83.94 349 THR A CA 1
ATOM 2752 C C . THR A 1 349 ? -4.472 4.131 12.231 1.00 83.94 349 THR A C 1
ATOM 2754 O O . THR A 1 349 ? -4.211 3.042 11.725 1.00 83.94 349 THR A O 1
ATOM 2757 N N . LEU A 1 350 ? -5.468 4.281 13.112 1.00 88.38 350 LEU A N 1
ATOM 2758 C CA . LEU A 1 350 ? -6.348 3.183 13.507 1.00 88.38 350 LEU A CA 1
ATOM 2759 C C . LEU A 1 350 ? -7.167 2.667 12.320 1.00 88.38 350 LEU A C 1
ATOM 2761 O O . LEU A 1 350 ? -7.200 1.460 12.095 1.00 88.38 350 LEU A O 1
ATOM 2765 N N . ALA A 1 351 ? -7.788 3.571 11.560 1.00 93.38 351 ALA A N 1
ATOM 2766 C CA . ALA A 1 351 ? -8.596 3.227 10.397 1.00 93.38 351 ALA A CA 1
ATOM 2767 C C . ALA A 1 351 ? -7.740 2.562 9.303 1.00 93.38 351 ALA A C 1
ATOM 2769 O O . ALA A 1 351 ? -8.058 1.453 8.879 1.00 93.38 351 ALA A O 1
ATOM 2770 N N . SER A 1 352 ? -6.593 3.149 8.943 1.00 87.12 352 SER A N 1
ATOM 2771 C CA . SER A 1 352 ? -5.666 2.566 7.960 1.00 87.12 352 SER A CA 1
ATOM 2772 C C . SER A 1 352 ? -5.126 1.201 8.364 1.00 87.12 352 SER A C 1
ATOM 2774 O O . SER A 1 352 ? -4.874 0.377 7.500 1.00 87.12 352 SER A O 1
ATOM 2776 N N . SER A 1 353 ? -4.962 0.918 9.661 1.00 85.69 353 SER A N 1
ATOM 2777 C CA . SER A 1 353 ? -4.472 -0.395 10.113 1.00 85.69 353 SER A CA 1
ATOM 2778 C C . SER A 1 353 ? -5.425 -1.564 9.824 1.00 85.69 353 SER A C 1
ATOM 2780 O O . SER A 1 353 ? -5.069 -2.716 10.076 1.00 85.69 353 SER A O 1
ATOM 2782 N N . GLN A 1 354 ? -6.640 -1.267 9.362 1.00 87.81 354 GLN A N 1
ATOM 2783 C CA . GLN A 1 354 ? -7.677 -2.228 8.993 1.00 87.81 354 GLN A CA 1
ATOM 2784 C C . GLN A 1 354 ? -8.221 -1.977 7.577 1.00 87.81 354 GLN A C 1
ATOM 2786 O O . GLN A 1 354 ? -9.215 -2.602 7.214 1.00 87.81 354 GLN A O 1
ATOM 2791 N N . ASP A 1 355 ? -7.606 -1.071 6.804 1.00 93.06 355 ASP A N 1
ATOM 2792 C CA . ASP A 1 355 ? -8.082 -0.610 5.490 1.00 93.06 355 ASP A CA 1
ATOM 2793 C C . ASP A 1 355 ? -9.472 0.060 5.555 1.00 93.06 355 ASP A C 1
ATOM 2795 O O . ASP A 1 355 ? -10.357 -0.188 4.737 1.00 93.06 355 ASP A O 1
ATOM 2799 N N . PHE A 1 356 ? -9.723 0.875 6.588 1.00 97.50 356 PHE A N 1
ATOM 2800 C CA . PHE A 1 356 ? -11.004 1.564 6.796 1.00 97.50 356 PHE A CA 1
ATOM 2801 C C . PHE A 1 356 ? -10.935 3.032 6.377 1.00 97.50 356 PHE A C 1
ATOM 2803 O O . PHE A 1 356 ? -9.938 3.717 6.612 1.00 97.50 356 PHE A O 1
ATOM 2810 N N . ALA A 1 357 ? -12.059 3.554 5.884 1.00 97.75 357 ALA A N 1
ATOM 2811 C CA . ALA A 1 357 ? -12.287 4.993 5.835 1.00 97.75 357 ALA A CA 1
ATOM 2812 C C . ALA A 1 357 ? -12.588 5.534 7.241 1.00 97.75 357 ALA A C 1
ATOM 2814 O O . ALA A 1 357 ? -13.160 4.839 8.087 1.00 97.75 357 ALA A O 1
ATOM 2815 N N . LEU A 1 358 ? -12.251 6.798 7.491 1.00 98.00 358 LEU A N 1
ATOM 2816 C CA . LEU A 1 358 ? -12.543 7.481 8.751 1.00 98.00 358 LEU A CA 1
ATOM 2817 C C . LEU A 1 358 ? -13.637 8.520 8.538 1.00 98.00 358 LEU A C 1
ATOM 2819 O O . LEU A 1 358 ? -13.475 9.448 7.751 1.00 98.00 358 LEU A O 1
ATOM 2823 N N . MET A 1 359 ? -14.734 8.412 9.283 1.00 98.12 359 MET A N 1
ATOM 2824 C CA . MET A 1 359 ? -15.870 9.317 9.159 1.00 98.12 359 MET A CA 1
ATOM 2825 C C . MET A 1 359 ? -16.158 10.074 10.456 1.00 98.12 359 MET A C 1
ATOM 2827 O O . MET A 1 359 ? -16.088 9.527 11.559 1.00 98.12 359 MET A O 1
ATOM 2831 N N . GLY A 1 360 ? -16.549 11.336 10.301 1.00 97.12 360 GLY A N 1
ATOM 2832 C CA . GLY A 1 360 ? -17.173 12.160 11.329 1.00 97.12 360 GLY A CA 1
ATOM 2833 C C . GLY A 1 360 ? -18.452 12.810 10.801 1.00 97.12 360 GLY A C 1
ATOM 2834 O O . GLY A 1 360 ? -18.662 12.922 9.593 1.00 97.12 360 GLY A O 1
ATOM 2835 N N . ALA A 1 361 ? -19.326 13.249 11.705 1.00 95.25 361 ALA A N 1
ATOM 2836 C CA . ALA A 1 361 ? -20.611 13.836 11.331 1.00 95.25 361 ALA A CA 1
ATOM 2837 C C . ALA A 1 361 ? -21.034 15.012 12.224 1.00 95.25 361 ALA A C 1
ATOM 2839 O O . ALA A 1 361 ? -20.623 15.136 13.383 1.00 95.25 361 ALA A O 1
ATOM 2840 N N . HIS A 1 362 ? -21.897 15.857 11.672 1.00 93.19 362 HIS A N 1
ATOM 2841 C CA . HIS A 1 362 ? -22.623 16.919 12.348 1.00 93.19 362 HIS A CA 1
ATOM 2842 C C . HIS A 1 362 ? -24.098 16.782 11.969 1.00 93.19 362 HIS A C 1
ATOM 2844 O O . HIS A 1 362 ? -24.506 17.057 10.842 1.00 93.19 362 HIS A O 1
ATOM 2850 N N . ILE A 1 363 ? -24.885 16.268 12.911 1.00 90.00 363 ILE A N 1
ATOM 2851 C CA . ILE A 1 363 ? -26.245 15.788 12.666 1.00 90.00 363 ILE A CA 1
ATOM 2852 C C . ILE A 1 363 ? -27.202 16.448 13.647 1.00 90.00 363 ILE A C 1
ATOM 2854 O O . ILE A 1 363 ? -26.991 16.404 14.860 1.00 90.00 363 ILE A O 1
ATOM 2858 N N . PHE A 1 364 ? -28.305 16.972 13.122 1.00 86.88 364 PHE A N 1
ATOM 2859 C CA . PHE A 1 364 ? -29.452 17.376 13.922 1.00 86.88 364 PHE A CA 1
ATOM 2860 C C . PHE A 1 364 ? -30.454 16.227 14.062 1.00 86.88 364 PHE A C 1
ATOM 2862 O O . PHE A 1 364 ? -30.747 15.546 13.087 1.00 86.88 364 PHE A O 1
ATOM 2869 N N . ASN A 1 365 ? -31.057 16.069 15.245 1.00 86.56 365 ASN A N 1
ATOM 2870 C CA . ASN A 1 365 ? -32.124 15.090 15.496 1.00 86.56 365 ASN A CA 1
ATOM 2871 C C . ASN A 1 365 ? -31.725 13.639 15.140 1.00 86.56 365 ASN A C 1
ATOM 2873 O O . ASN A 1 365 ? -32.252 13.021 14.215 1.00 86.56 365 ASN A O 1
ATOM 2877 N N . MET A 1 366 ? -30.810 13.091 15.945 1.00 87.50 366 MET A N 1
ATOM 2878 C CA . MET A 1 366 ? -30.203 11.752 15.835 1.00 87.50 366 MET A CA 1
ATOM 2879 C C . MET A 1 366 ? -31.171 10.556 16.028 1.00 87.50 366 MET A C 1
ATOM 2881 O O . MET A 1 366 ? -30.729 9.419 16.167 1.00 87.50 366 MET A O 1
ATOM 2885 N N . GLN A 1 367 ? -32.485 10.779 16.063 1.00 89.06 367 GLN A N 1
ATOM 2886 C CA . GLN A 1 367 ? -33.494 9.722 16.191 1.00 89.06 367 GLN A CA 1
ATOM 2887 C C . GLN A 1 367 ? -33.725 9.041 14.839 1.00 89.06 367 GLN A C 1
ATOM 2889 O O . GLN A 1 367 ? -33.990 9.729 13.861 1.00 89.06 367 GLN A O 1
ATOM 2894 N N . MET A 1 368 ? -33.720 7.707 14.763 1.00 91.69 368 MET A N 1
ATOM 2895 C CA . MET A 1 368 ? -33.899 6.990 13.483 1.00 91.69 368 MET A CA 1
ATOM 2896 C C . MET A 1 368 ? -35.200 7.364 12.751 1.00 91.69 368 MET A C 1
ATOM 2898 O O . MET A 1 368 ? -35.220 7.458 11.527 1.00 91.69 368 MET A O 1
ATOM 2902 N N . GLN A 1 369 ? -36.277 7.664 13.486 1.00 89.56 369 GLN A N 1
ATOM 2903 C CA . GLN A 1 369 ? -37.569 8.073 12.918 1.00 89.56 369 GLN A CA 1
ATOM 2904 C C . GLN A 1 369 ? -37.535 9.461 12.261 1.00 89.56 369 GLN A C 1
ATOM 2906 O O . GLN A 1 369 ? -38.509 9.847 11.618 1.00 89.56 369 GLN A O 1
ATOM 2911 N N . SER A 1 370 ? -36.450 10.225 12.425 1.00 90.44 370 SER A N 1
ATOM 2912 C CA . SER A 1 370 ? -36.277 11.512 11.753 1.00 90.44 370 SER A CA 1
ATOM 2913 C C . SER A 1 370 ? -35.896 11.377 10.27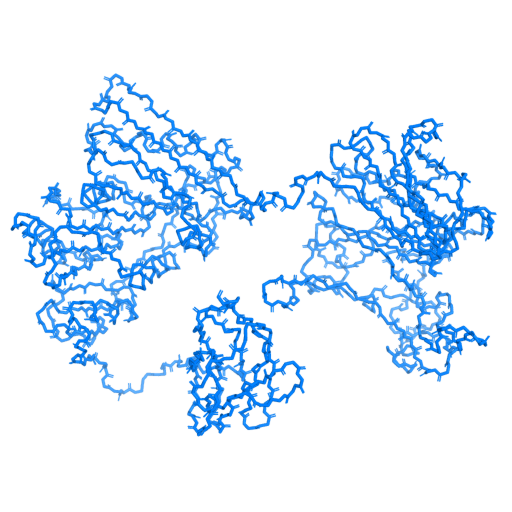7 1.00 90.44 370 SER A C 1
ATOM 2915 O O . SER A 1 370 ? -35.888 12.390 9.580 1.00 90.44 370 SER A O 1
ATOM 2917 N N . GLY A 1 371 ? -35.588 10.163 9.803 1.00 91.56 371 GLY A N 1
ATOM 2918 C CA . GLY A 1 371 ? -35.032 9.908 8.470 1.00 91.56 371 GLY A CA 1
ATOM 2919 C C . GLY A 1 371 ? -33.506 10.016 8.418 1.00 91.56 371 GLY A C 1
ATOM 2920 O O . GLY A 1 371 ? -32.918 9.925 7.346 1.00 91.56 371 GLY A O 1
ATOM 2921 N N . ILE A 1 372 ? -32.840 10.208 9.563 1.00 92.44 372 ILE A N 1
ATOM 2922 C CA . ILE A 1 372 ? -31.385 10.379 9.591 1.00 92.44 372 ILE A CA 1
ATOM 2923 C C . ILE A 1 372 ? -30.617 9.121 9.164 1.00 92.44 372 ILE A C 1
ATOM 2925 O O . ILE A 1 372 ? -29.543 9.242 8.588 1.00 92.44 372 ILE A O 1
ATOM 2929 N N . GLY A 1 373 ? -31.167 7.924 9.402 1.00 93.56 373 GLY A N 1
ATOM 2930 C CA . GLY A 1 373 ? -30.570 6.672 8.926 1.00 93.56 373 GLY A CA 1
ATOM 2931 C C . GLY A 1 373 ? -30.455 6.647 7.400 1.00 93.56 373 GLY A C 1
ATOM 2932 O O . GLY A 1 373 ? -29.379 6.390 6.868 1.00 93.56 373 GLY A O 1
ATOM 2933 N N . ASP A 1 374 ? -31.526 7.035 6.702 1.00 93.00 374 ASP A N 1
ATOM 2934 C CA . ASP A 1 374 ? -31.540 7.139 5.239 1.00 93.00 374 ASP A CA 1
ATOM 2935 C C . ASP A 1 374 ? -30.546 8.195 4.732 1.00 93.00 374 ASP A C 1
ATOM 2937 O O . ASP A 1 374 ? -29.883 7.987 3.717 1.00 93.00 374 ASP A O 1
ATOM 2941 N N . ALA A 1 375 ? -30.391 9.309 5.457 1.00 93.75 375 ALA A N 1
ATOM 2942 C CA . ALA A 1 375 ? -29.413 10.340 5.116 1.00 93.75 375 ALA A CA 1
ATOM 2943 C C . ALA A 1 375 ? -27.964 9.835 5.218 1.00 93.75 375 ALA A C 1
ATOM 2945 O 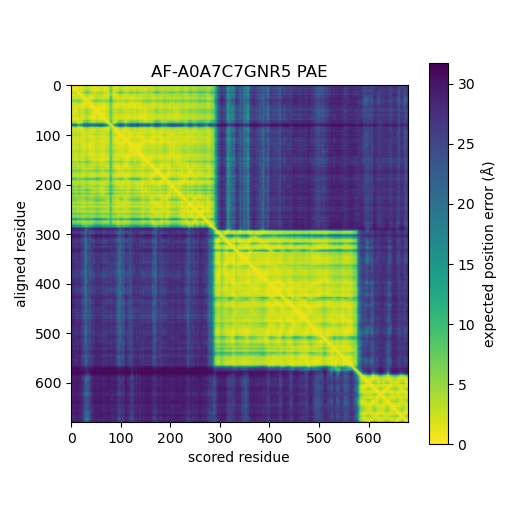O . ALA A 1 375 ? -27.145 10.176 4.372 1.00 93.75 375 ALA A O 1
ATOM 2946 N N . VAL A 1 376 ? -27.644 8.992 6.206 1.00 95.44 376 VAL A N 1
ATOM 2947 C CA . VAL A 1 376 ? -26.318 8.352 6.303 1.00 95.44 376 VAL A CA 1
ATOM 2948 C C . VAL A 1 376 ? -26.057 7.468 5.088 1.00 95.44 376 VAL A C 1
ATOM 2950 O O . VAL A 1 376 ? -24.989 7.563 4.490 1.00 95.44 376 VAL A O 1
ATOM 2953 N N . ILE A 1 377 ? -27.028 6.639 4.694 1.00 95.12 377 ILE A N 1
ATOM 2954 C CA . ILE A 1 377 ? -26.880 5.752 3.531 1.00 95.12 377 ILE A CA 1
ATOM 2955 C C . ILE A 1 377 ? -26.713 6.566 2.240 1.00 95.12 377 ILE A C 1
ATOM 2957 O O . ILE A 1 377 ? -25.786 6.310 1.478 1.00 95.12 377 ILE A O 1
ATOM 2961 N N . ALA A 1 378 ? -27.518 7.613 2.041 1.00 94.06 378 ALA A N 1
ATOM 2962 C CA . ALA A 1 378 ? -27.382 8.508 0.890 1.00 94.06 378 ALA A CA 1
ATOM 2963 C C . ALA A 1 378 ? -26.031 9.249 0.859 1.00 94.06 378 ALA A C 1
ATOM 2965 O O . ALA A 1 378 ? -25.492 9.536 -0.215 1.00 94.06 378 ALA A O 1
ATOM 2966 N N . ALA A 1 379 ? -25.467 9.564 2.030 1.00 96.38 379 ALA A N 1
ATOM 2967 C CA . ALA A 1 379 ? -24.131 10.134 2.113 1.00 96.38 379 ALA A CA 1
ATOM 2968 C C . ALA A 1 379 ? -23.060 9.139 1.654 1.00 96.38 379 ALA A C 1
ATOM 2970 O O . ALA A 1 379 ? -22.120 9.560 0.988 1.00 96.38 379 ALA A O 1
ATOM 2971 N N . MET A 1 380 ? -23.212 7.840 1.941 1.00 97.44 380 MET A N 1
ATOM 2972 C CA . MET A 1 380 ? -22.252 6.822 1.496 1.00 97.44 380 MET A CA 1
ATOM 2973 C C . MET A 1 380 ? -22.236 6.697 -0.021 1.00 97.44 380 MET A C 1
ATOM 2975 O O . MET A 1 380 ? -21.161 6.707 -0.606 1.00 97.44 380 MET A O 1
ATOM 2979 N N . ASP A 1 381 ? -23.407 6.704 -0.660 1.00 93.06 381 ASP A N 1
ATOM 2980 C CA . ASP A 1 381 ? -23.498 6.710 -2.126 1.00 93.06 381 ASP A CA 1
ATOM 2981 C C . ASP A 1 381 ? -22.829 7.950 -2.736 1.00 93.06 381 ASP A C 1
ATOM 2983 O O . ASP A 1 381 ? -22.192 7.886 -3.785 1.00 93.06 381 ASP A O 1
ATOM 2987 N N . SER A 1 382 ? -22.935 9.095 -2.059 1.00 92.81 382 SER A N 1
ATOM 2988 C CA . SER A 1 382 ? -22.255 10.318 -2.490 1.00 92.81 382 SER A CA 1
ATOM 2989 C C . SER A 1 382 ? -20.737 10.218 -2.313 1.00 92.81 382 SER A C 1
ATOM 2991 O O . SER A 1 382 ? -19.997 10.628 -3.203 1.00 92.81 382 SER A O 1
ATOM 2993 N N . PHE A 1 383 ? -20.259 9.670 -1.191 1.00 96.50 383 PHE A N 1
ATOM 2994 C CA . PHE A 1 383 ? -18.830 9.460 -0.954 1.00 96.50 383 PHE A CA 1
ATOM 2995 C C . PHE A 1 383 ? -18.223 8.452 -1.926 1.00 96.50 383 PHE A C 1
ATOM 2997 O O . PHE A 1 383 ? -17.129 8.711 -2.416 1.00 96.50 383 PHE A O 1
ATOM 3004 N N . ALA A 1 384 ? -18.932 7.371 -2.257 1.00 91.50 384 ALA A N 1
ATOM 3005 C CA . ALA A 1 384 ? -18.482 6.385 -3.235 1.00 91.50 384 ALA A CA 1
ATOM 3006 C C . ALA A 1 384 ? -18.154 7.050 -4.582 1.00 91.50 384 ALA A C 1
ATOM 3008 O O . ALA A 1 384 ? -17.048 6.922 -5.100 1.00 91.50 384 ALA A O 1
ATOM 3009 N N . VAL A 1 385 ? -19.073 7.889 -5.075 1.00 86.44 385 VAL A N 1
ATOM 3010 C CA . VAL A 1 385 ? -18.884 8.652 -6.319 1.00 86.44 385 VAL A CA 1
ATOM 3011 C C . VAL A 1 385 ? -17.768 9.692 -6.202 1.00 86.44 385 VAL A C 1
ATOM 3013 O O . VAL A 1 385 ? -17.001 9.869 -7.143 1.00 86.44 385 VAL A O 1
ATOM 3016 N N . LEU A 1 386 ? -17.691 10.419 -5.083 1.00 87.00 386 LEU A N 1
ATOM 3017 C CA . LEU A 1 386 ? -16.711 11.498 -4.911 1.00 87.00 386 LEU A CA 1
ATOM 3018 C C . LEU A 1 386 ? -15.279 10.988 -4.767 1.00 87.00 386 LEU A C 1
ATOM 3020 O O . LEU A 1 386 ? -14.366 11.663 -5.227 1.00 87.00 386 LEU A O 1
ATOM 3024 N N . SER A 1 387 ? -15.108 9.836 -4.123 1.00 86.56 387 SER A N 1
ATOM 3025 C CA . SER A 1 387 ? -13.798 9.264 -3.811 1.00 86.56 387 SER A CA 1
ATOM 3026 C C . SER A 1 387 ? -13.332 8.198 -4.793 1.00 86.56 387 SER A C 1
ATOM 3028 O O . SER A 1 387 ? -12.210 7.726 -4.669 1.00 86.56 387 SER A O 1
ATOM 3030 N N . ASN A 1 388 ? -14.168 7.829 -5.770 1.00 86.81 388 ASN A N 1
ATOM 3031 C CA . ASN A 1 388 ? -13.900 6.731 -6.699 1.00 86.81 388 ASN A CA 1
ATOM 3032 C C . ASN A 1 388 ? -13.694 5.371 -5.991 1.00 86.81 388 ASN A C 1
ATOM 3034 O O . ASN A 1 388 ? -12.925 4.536 -6.457 1.00 86.81 388 ASN A O 1
ATOM 3038 N N . HIS A 1 389 ? -14.412 5.163 -4.883 1.00 89.50 389 HIS A N 1
ATOM 3039 C CA . HIS A 1 389 ? -14.470 3.913 -4.119 1.00 89.50 389 HIS A CA 1
ATOM 3040 C C . HIS A 1 389 ? -15.914 3.398 -4.083 1.00 89.50 389 HIS A C 1
ATOM 3042 O O . HIS A 1 389 ? -16.681 3.712 -3.164 1.00 89.50 389 HIS A O 1
ATOM 3048 N N . ASP A 1 390 ? -16.305 2.624 -5.097 1.00 90.44 390 ASP A N 1
ATOM 3049 C CA . ASP A 1 390 ? -17.669 2.092 -5.245 1.00 90.44 390 ASP A CA 1
ATOM 3050 C C . ASP A 1 390 ? -18.115 1.259 -4.027 1.00 90.44 390 ASP A C 1
ATOM 3052 O O . ASP A 1 390 ? -19.293 1.253 -3.653 1.00 90.44 390 ASP A O 1
ATOM 3056 N N . GLU A 1 391 ? -17.171 0.612 -3.341 1.00 93.94 391 GLU A N 1
ATOM 3057 C CA . GLU A 1 391 ? -17.423 -0.212 -2.166 1.00 93.94 391 GLU A CA 1
ATOM 3058 C C . GLU A 1 391 ? -17.984 0.571 -0.969 1.00 93.94 391 GLU A C 1
ATOM 3060 O O . GLU A 1 391 ? -18.675 -0.020 -0.134 1.00 93.94 391 GLU A O 1
ATOM 3065 N N . ILE A 1 392 ? -17.775 1.894 -0.880 1.00 96.50 392 ILE A N 1
ATOM 3066 C CA . ILE A 1 392 ? -18.257 2.726 0.241 1.00 96.50 392 ILE A CA 1
ATOM 3067 C C . ILE A 1 392 ? -19.780 2.618 0.416 1.00 96.50 392 ILE A C 1
ATOM 3069 O O . ILE A 1 392 ? -20.286 2.609 1.545 1.00 96.50 392 ILE A O 1
ATOM 3073 N N . SER A 1 393 ? -20.527 2.448 -0.678 1.00 95.00 393 SER A N 1
ATOM 3074 C CA . SER A 1 393 ? -21.977 2.225 -0.642 1.00 95.00 393 SER A CA 1
ATOM 3075 C C . SER A 1 393 ? -22.378 0.965 0.141 1.00 95.00 393 SER A C 1
ATOM 3077 O O . SER A 1 393 ? -23.476 0.903 0.710 1.00 95.00 393 SER A O 1
ATOM 3079 N N . PHE A 1 394 ? -21.489 -0.027 0.238 1.00 94.38 394 PHE A N 1
ATOM 3080 C CA . PHE A 1 394 ? -21.794 -1.385 0.694 1.00 94.38 394 PHE A CA 1
ATOM 3081 C C . PHE A 1 394 ? -21.063 -1.817 1.967 1.00 94.38 394 PHE A C 1
ATOM 3083 O O . PHE A 1 394 ? -21.621 -2.599 2.744 1.00 94.38 394 PHE A O 1
ATOM 3090 N N . ILE A 1 395 ? -19.851 -1.316 2.201 1.00 97.00 395 ILE A N 1
ATOM 3091 C CA . ILE A 1 395 ? -19.010 -1.708 3.340 1.00 97.00 395 ILE A CA 1
ATOM 3092 C C . ILE A 1 395 ? -19.662 -1.369 4.694 1.00 97.00 395 ILE A C 1
ATOM 3094 O O . ILE A 1 395 ? -20.500 -0.458 4.792 1.00 97.00 395 ILE A O 1
ATOM 3098 N N . PRO A 1 396 ? -19.349 -2.130 5.758 1.00 97.94 396 PRO A N 1
ATOM 3099 C CA . PRO A 1 396 ? -19.987 -1.974 7.059 1.00 97.94 396 PRO A CA 1
ATOM 3100 C C . PRO A 1 396 ? -19.405 -0.808 7.869 1.00 97.94 396 PRO A C 1
ATOM 3102 O O . PRO A 1 396 ? -18.256 -0.401 7.702 1.00 97.94 396 PRO A O 1
ATOM 3105 N N . PHE A 1 397 ? -20.186 -0.328 8.833 1.00 98.56 397 PHE A N 1
ATOM 3106 C CA . PHE A 1 397 ? -19.760 0.663 9.816 1.00 98.56 397 PHE A CA 1
ATOM 3107 C C . PHE A 1 397 ? -19.239 -0.000 11.090 1.00 98.56 397 PHE A C 1
ATOM 3109 O O . PHE A 1 397 ? -19.840 -0.944 11.606 1.00 98.56 397 PHE A O 1
ATOM 3116 N N . PHE A 1 398 ? -18.189 0.567 11.671 1.00 98.75 398 PHE A N 1
ATOM 3117 C CA . PHE A 1 398 ? -17.888 0.426 13.089 1.00 98.75 398 PHE A CA 1
ATOM 3118 C C . PHE A 1 398 ? -18.130 1.769 13.777 1.00 98.75 398 PHE A C 1
ATOM 3120 O O . PHE A 1 398 ? -17.488 2.761 13.438 1.00 98.75 398 PHE A O 1
ATOM 3127 N N . ILE A 1 399 ? -19.062 1.824 14.730 1.00 98.44 399 ILE A N 1
ATOM 3128 C CA . ILE A 1 399 ? -19.540 3.100 15.285 1.00 98.44 399 ILE A CA 1
ATOM 3129 C C . ILE A 1 399 ? -19.021 3.287 16.706 1.00 98.44 399 ILE A C 1
ATOM 3131 O O . ILE A 1 399 ? -19.373 2.522 17.597 1.00 98.44 399 ILE A O 1
ATOM 3135 N N . ASN A 1 400 ? -18.246 4.339 16.953 1.00 97.62 400 ASN A N 1
ATOM 3136 C CA . ASN A 1 400 ? -17.801 4.739 18.284 1.00 97.62 400 ASN A CA 1
ATOM 3137 C C . ASN A 1 400 ? -18.461 6.059 18.692 1.00 97.62 400 ASN A C 1
ATOM 3139 O O . ASN A 1 400 ? -18.061 7.139 18.256 1.00 97.62 400 ASN A O 1
ATOM 3143 N N . GLY A 1 401 ? -19.498 5.969 19.521 1.00 95.75 401 GLY A N 1
ATOM 3144 C CA . GLY A 1 401 ? -20.340 7.101 19.875 1.00 95.75 401 GLY A CA 1
ATOM 3145 C C . GLY A 1 401 ? -20.226 7.526 21.334 1.00 95.75 401 GLY A C 1
ATOM 3146 O O . GLY A 1 401 ? -20.305 6.701 22.244 1.00 95.75 401 GLY A O 1
ATOM 3147 N N . TYR A 1 402 ? -20.145 8.839 21.571 1.00 94.69 402 TYR A N 1
ATOM 3148 C CA . TYR A 1 402 ? -20.157 9.430 22.910 1.00 94.69 402 TYR A CA 1
ATOM 3149 C C . TYR A 1 402 ? -21.447 10.209 23.211 1.00 94.69 402 TYR A C 1
ATOM 3151 O O . TYR A 1 402 ? -21.906 11.048 22.436 1.00 94.69 402 TYR A O 1
ATOM 3159 N N . SER A 1 403 ? -22.039 9.946 24.379 1.00 93.88 403 SER A N 1
ATOM 3160 C CA . SER A 1 403 ? -23.297 10.512 24.868 1.00 93.88 403 SER A CA 1
ATOM 3161 C C . SER A 1 403 ? -24.448 10.298 23.878 1.00 93.88 403 SER A C 1
ATOM 3163 O O . SER A 1 403 ? -24.914 9.174 23.717 1.00 93.88 403 SER A O 1
ATOM 3165 N N . TRP A 1 404 ? -24.929 11.339 23.197 1.00 92.38 404 TRP A N 1
ATOM 3166 C CA . TRP A 1 404 ? -25.935 11.190 22.141 1.00 92.38 404 TRP A CA 1
ATOM 3167 C C . TRP A 1 404 ? -25.412 10.461 20.902 1.00 92.38 404 TRP A C 1
ATOM 3169 O O . TRP A 1 404 ? -26.172 9.702 20.311 1.00 92.38 404 TRP A O 1
ATOM 3179 N N . GLY A 1 405 ? -24.121 10.578 20.574 1.00 93.50 405 GLY A N 1
ATOM 3180 C CA . GLY A 1 405 ? -23.496 9.726 19.563 1.00 93.50 405 GLY A CA 1
ATOM 3181 C C . GLY A 1 405 ? -23.548 8.246 19.955 1.00 93.50 405 GLY A C 1
ATOM 3182 O O . GLY A 1 405 ? -23.753 7.391 19.104 1.00 93.50 405 GLY A O 1
ATOM 3183 N N . GLY A 1 406 ? -23.444 7.934 21.254 1.00 93.19 406 GLY A N 1
ATOM 3184 C CA . GLY A 1 406 ? -23.612 6.568 21.765 1.00 93.19 406 GLY A CA 1
ATOM 3185 C C . GLY A 1 406 ? -25.053 6.067 21.627 1.00 93.19 406 GLY A C 1
ATOM 3186 O O . GLY A 1 406 ? -25.281 4.924 21.232 1.00 93.19 406 GLY A O 1
ATOM 3187 N N . GLN A 1 407 ? -26.033 6.946 21.875 1.00 93.38 407 GLN A N 1
ATOM 3188 C CA . GLN A 1 407 ? -27.452 6.660 21.617 1.00 93.38 407 GLN A CA 1
ATOM 3189 C C . GLN A 1 407 ? -27.685 6.351 20.143 1.00 93.38 407 GLN A C 1
ATOM 3191 O O . GLN A 1 407 ? -28.207 5.283 19.827 1.00 93.38 407 GLN A O 1
ATOM 3196 N N . PHE A 1 408 ? -27.205 7.232 19.263 1.00 94.38 408 PHE A N 1
ATOM 3197 C CA . PHE A 1 408 ? -27.269 7.036 17.823 1.00 94.38 408 PHE A CA 1
ATOM 3198 C C . PHE A 1 408 ? -26.640 5.706 17.411 1.00 94.38 408 PHE A C 1
ATOM 3200 O O . PHE A 1 408 ? -27.289 4.943 16.709 1.00 94.38 408 PHE A O 1
ATOM 3207 N N . GLY A 1 409 ? -25.420 5.394 17.863 1.00 95.56 409 GLY A N 1
ATOM 3208 C CA . GLY A 1 409 ? -24.721 4.171 17.461 1.00 95.56 409 GLY A CA 1
ATOM 3209 C C . GLY A 1 409 ? -25.520 2.906 17.774 1.00 95.56 409 GLY A C 1
ATOM 3210 O O . GLY A 1 409 ? -25.675 2.043 16.911 1.00 95.56 409 GLY A O 1
ATOM 3211 N N . TYR A 1 410 ? -26.123 2.833 18.962 1.00 96.62 410 TYR A N 1
ATOM 3212 C CA . TYR A 1 410 ? -27.031 1.739 19.314 1.00 96.62 410 TYR A CA 1
ATOM 3213 C C . TYR A 1 410 ? -28.294 1.718 18.437 1.00 96.62 410 TYR A C 1
ATOM 3215 O O . TYR A 1 410 ? -28.671 0.670 17.916 1.00 96.62 410 TYR A O 1
ATOM 3223 N N . HIS A 1 411 ? -28.955 2.863 18.245 1.00 96.38 411 HIS A N 1
ATOM 3224 C CA . HIS A 1 411 ? -30.195 2.931 17.464 1.00 96.38 411 HIS A CA 1
ATOM 3225 C C . HIS A 1 411 ? -29.983 2.655 15.973 1.00 96.38 411 HIS A C 1
ATOM 3227 O O . HIS A 1 411 ? -30.821 1.998 15.364 1.00 96.38 411 HIS A O 1
ATOM 3233 N N . PHE A 1 412 ? -28.866 3.104 15.404 1.00 97.25 412 PHE A N 1
ATOM 3234 C CA . PHE A 1 412 ? -28.469 2.817 14.028 1.00 97.25 412 PHE A CA 1
ATOM 3235 C C . PHE A 1 412 ? -28.169 1.327 13.853 1.00 97.25 412 PHE A C 1
ATOM 3237 O O . PHE A 1 412 ? -28.667 0.707 12.919 1.00 97.25 412 PHE A O 1
ATOM 3244 N N . THR A 1 413 ? -27.467 0.718 14.815 1.00 97.88 413 THR A N 1
ATOM 3245 C CA . THR A 1 413 ? -27.247 -0.738 14.839 1.00 97.88 413 THR A CA 1
ATOM 3246 C C . THR A 1 413 ? -28.563 -1.509 14.913 1.00 97.88 413 THR A C 1
ATOM 3248 O O . THR A 1 413 ? -28.733 -2.505 14.221 1.00 97.88 413 THR A O 1
ATOM 3251 N N . LYS A 1 414 ? -29.528 -1.045 15.714 1.00 97.06 414 LYS A N 1
ATOM 3252 C CA . LYS A 1 414 ? -30.869 -1.642 15.779 1.00 97.06 414 LYS A CA 1
ATOM 3253 C C . LYS A 1 414 ? -31.664 -1.476 14.480 1.00 97.06 414 LYS A C 1
ATOM 3255 O O . LYS A 1 414 ? -32.492 -2.327 14.165 1.00 97.06 414 LYS A O 1
ATOM 3260 N N . TRP A 1 415 ? -31.441 -0.387 13.750 1.00 97.25 415 TRP A N 1
ATOM 3261 C CA . TRP A 1 415 ? -32.141 -0.086 12.505 1.00 97.25 415 TRP A CA 1
ATOM 3262 C C . TRP A 1 415 ? -31.637 -0.924 11.322 1.00 97.25 415 TRP A C 1
ATOM 3264 O O . TRP A 1 415 ? -32.465 -1.416 10.559 1.00 97.25 415 TRP A O 1
ATOM 3274 N N . ILE A 1 416 ? -30.317 -1.114 11.196 1.00 97.06 416 ILE A N 1
ATOM 3275 C CA . ILE A 1 416 ? -29.688 -1.819 10.065 1.00 97.06 416 ILE A CA 1
ATOM 3276 C C . ILE A 1 416 ? -28.500 -2.704 10.512 1.00 97.06 416 ILE A C 1
ATOM 3278 O O . ILE A 1 416 ? -27.344 -2.450 10.160 1.00 97.06 416 ILE A O 1
ATOM 3282 N N . PRO A 1 417 ? -28.735 -3.742 11.336 1.00 97.50 417 PRO A N 1
ATOM 3283 C CA . PRO A 1 417 ? -27.664 -4.520 11.971 1.00 97.50 417 PRO A CA 1
ATOM 3284 C C . PRO A 1 417 ? -26.700 -5.187 10.979 1.00 97.50 417 PRO A C 1
ATOM 3286 O O . PRO A 1 417 ? -25.518 -5.347 11.278 1.00 97.50 417 PRO A O 1
ATOM 3289 N N . GLU A 1 418 ? -27.161 -5.537 9.780 1.00 95.94 418 GLU A N 1
ATOM 3290 C CA . GLU A 1 418 ? -26.352 -6.121 8.708 1.00 95.94 418 GLU A CA 1
ATOM 3291 C C . GLU A 1 418 ? -25.281 -5.170 8.152 1.00 95.94 418 GLU A C 1
ATOM 3293 O O . GLU A 1 418 ? -24.283 -5.632 7.607 1.00 95.94 418 GLU A O 1
ATOM 3298 N N . ARG A 1 419 ? -25.448 -3.851 8.324 1.00 96.44 419 ARG A N 1
ATOM 3299 C CA . ARG A 1 419 ? -24.463 -2.833 7.927 1.00 96.44 419 ARG A CA 1
ATOM 3300 C C . ARG A 1 419 ? -23.539 -2.422 9.069 1.00 96.44 419 ARG A C 1
ATOM 3302 O O . ARG A 1 419 ? -22.746 -1.504 8.884 1.00 96.44 419 ARG A O 1
ATOM 3309 N N . VAL A 1 420 ? -23.604 -3.069 10.235 1.00 98.44 420 VAL A N 1
ATOM 3310 C CA . VAL A 1 420 ? -22.781 -2.704 11.395 1.00 98.44 420 VAL A CA 1
ATOM 3311 C C . VAL A 1 420 ? -21.893 -3.865 11.836 1.00 98.44 420 VAL A C 1
ATOM 3313 O O . VAL A 1 420 ? -22.348 -4.932 12.252 1.00 98.44 420 VAL A O 1
ATOM 3316 N N . LEU A 1 421 ? -20.587 -3.619 11.780 1.00 97.75 421 LEU A N 1
ATOM 3317 C CA . LEU A 1 421 ? -19.525 -4.525 12.197 1.00 97.75 421 LEU A CA 1
ATOM 3318 C C . LEU A 1 421 ? -19.447 -4.636 13.723 1.00 97.75 421 LEU A C 1
ATOM 3320 O O . LEU A 1 421 ? -19.336 -5.728 14.271 1.00 97.75 421 LEU A O 1
ATOM 3324 N N . GLY A 1 422 ? -19.558 -3.510 14.413 1.00 98.56 422 GLY A N 1
ATOM 3325 C CA . GLY A 1 422 ? -19.548 -3.414 15.866 1.00 98.56 422 GLY A CA 1
ATOM 3326 C C . GLY A 1 422 ? -19.867 -1.991 16.302 1.00 98.56 422 GLY A C 1
ATOM 3327 O O . GLY A 1 422 ? -19.780 -1.054 15.503 1.00 98.56 422 GLY A O 1
ATOM 3328 N N . PHE A 1 423 ? -20.246 -1.820 17.565 1.00 98.56 423 PHE A N 1
ATOM 3329 C CA . PHE A 1 423 ? -20.524 -0.493 18.106 1.00 98.56 423 PHE A CA 1
ATOM 3330 C C . PHE A 1 423 ? -19.972 -0.305 19.517 1.00 98.56 423 PHE A C 1
ATOM 3332 O O . PHE A 1 423 ? -19.906 -1.230 20.325 1.00 98.56 423 PHE A O 1
ATOM 3339 N N . ILE A 1 424 ? -19.618 0.937 19.825 1.00 98.38 424 ILE A N 1
ATOM 3340 C CA . ILE A 1 424 ? -19.259 1.413 21.153 1.00 98.38 424 ILE A CA 1
ATOM 3341 C C . ILE A 1 424 ? -20.242 2.521 21.518 1.00 98.38 424 ILE A C 1
ATOM 3343 O O . ILE A 1 424 ? -20.351 3.528 20.817 1.00 98.38 424 ILE A O 1
ATOM 3347 N N . THR A 1 425 ? -20.949 2.349 22.631 1.00 95.88 425 THR A N 1
ATOM 3348 C CA . THR A 1 425 ? -21.811 3.382 23.211 1.00 95.88 425 THR A CA 1
ATOM 3349 C C . THR A 1 425 ? -21.222 3.852 24.529 1.00 95.88 425 THR A C 1
ATOM 3351 O O . THR A 1 425 ? -21.196 3.129 25.524 1.00 95.88 425 THR A O 1
ATOM 3354 N N . GLN A 1 426 ? -20.729 5.086 24.540 1.00 95.75 426 GLN A N 1
ATOM 3355 C CA . GLN A 1 426 ? -20.158 5.695 25.728 1.00 95.75 426 GLN A CA 1
ATOM 3356 C C . GLN A 1 426 ? -21.182 6.613 26.395 1.00 95.75 426 GLN A C 1
ATOM 3358 O O . GLN A 1 426 ? -21.459 7.707 25.901 1.00 95.75 426 GLN A O 1
ATOM 3363 N N . LYS A 1 427 ? -21.715 6.200 27.550 1.00 93.62 427 LYS A N 1
ATOM 3364 C CA . LYS A 1 427 ? -22.519 7.039 28.458 1.00 93.62 427 LYS A CA 1
ATOM 3365 C C . LYS A 1 427 ? -23.780 7.635 27.810 1.00 93.62 427 LYS A C 1
ATOM 3367 O O . LYS A 1 427 ? -24.189 8.763 28.112 1.00 93.62 427 LYS A O 1
ATOM 3372 N N . GLY A 1 428 ? -24.414 6.901 26.896 1.00 86.94 428 GLY A N 1
ATOM 3373 C CA . GLY A 1 428 ? -25.716 7.277 26.341 1.00 86.94 428 GLY A CA 1
ATOM 3374 C C . GLY A 1 428 ? -26.827 7.247 27.401 1.00 86.94 428 GLY A C 1
ATOM 3375 O O . GLY A 1 428 ? -26.677 6.643 28.458 1.00 86.94 428 GLY A O 1
ATOM 3376 N N . GLY A 1 429 ? -27.909 8.000 27.178 1.00 81.94 429 GLY A N 1
ATOM 3377 C CA . GLY A 1 429 ? -28.904 8.278 28.223 1.00 81.94 429 GLY A CA 1
ATOM 3378 C C . GLY A 1 429 ? -30.351 7.915 27.907 1.00 81.94 429 GLY A C 1
ATOM 3379 O O . GLY A 1 429 ? -31.127 7.703 28.833 1.00 81.94 429 GLY A O 1
ATOM 3380 N N . HIS A 1 430 ? -30.729 7.860 26.629 1.00 85.62 430 HIS A N 1
ATOM 3381 C CA . HIS A 1 430 ? -32.092 7.549 26.193 1.00 85.62 430 HIS A CA 1
ATOM 3382 C C . HIS A 1 430 ? -32.081 6.552 25.037 1.00 85.62 430 HIS A C 1
ATOM 3384 O O . HIS A 1 430 ? -32.457 6.855 23.909 1.00 85.62 430 HIS A O 1
ATOM 3390 N N . HIS A 1 431 ? -31.629 5.344 25.329 1.00 85.81 431 HIS A N 1
ATOM 3391 C CA . HIS A 1 431 ? -31.687 4.222 24.414 1.00 85.81 431 HIS A CA 1
ATOM 3392 C C . HIS A 1 431 ? -33.070 3.562 24.422 1.00 85.81 431 HIS A C 1
ATOM 3394 O O . HIS A 1 431 ? -33.796 3.577 25.421 1.00 85.81 431 HIS A O 1
ATOM 3400 N N . ASP A 1 432 ? -33.413 2.962 23.286 1.00 86.44 432 ASP A N 1
ATOM 3401 C CA . ASP A 1 432 ? -34.638 2.190 23.108 1.00 86.44 432 ASP A CA 1
ATOM 3402 C C . ASP A 1 432 ? -34.473 0.823 23.780 1.00 86.44 432 ASP A C 1
ATOM 3404 O O . ASP A 1 432 ? -33.646 0.014 23.359 1.00 86.44 432 ASP A O 1
ATOM 3408 N N . SER A 1 433 ? -35.260 0.585 24.827 1.00 86.31 433 SER A N 1
ATOM 3409 C CA . SER A 1 433 ? -35.222 -0.642 25.622 1.00 86.31 433 SER A CA 1
ATOM 3410 C C . SER A 1 433 ? -36.147 -1.746 25.108 1.00 86.31 433 SER A C 1
ATOM 3412 O O . SER A 1 433 ? -36.348 -2.743 25.794 1.00 86.31 433 SER A O 1
ATOM 3414 N N . THR A 1 434 ? -36.782 -1.566 23.949 1.00 90.88 434 THR A N 1
ATOM 3415 C CA . THR A 1 434 ? -37.509 -2.658 23.291 1.00 90.88 434 THR A CA 1
ATOM 3416 C C . THR A 1 434 ? -36.534 -3.627 22.623 1.00 90.88 434 THR A C 1
ATOM 3418 O O . THR A 1 434 ? -35.394 -3.253 22.350 1.00 90.88 434 THR A O 1
ATOM 3421 N N . ASP A 1 435 ? -37.015 -4.837 22.320 1.00 91.69 435 ASP A N 1
ATOM 3422 C CA . ASP A 1 435 ? -36.260 -5.918 21.669 1.00 91.69 435 ASP A CA 1
ATOM 3423 C C . ASP A 1 435 ? -35.311 -5.406 20.570 1.00 91.69 435 ASP A C 1
ATOM 3425 O O . ASP A 1 435 ? -35.737 -4.725 19.629 1.00 91.69 435 ASP A O 1
ATOM 3429 N N . ALA A 1 436 ? -34.021 -5.698 20.729 1.00 94.19 436 ALA A N 1
ATOM 3430 C CA . ALA A 1 436 ? -32.944 -5.277 19.842 1.00 94.19 436 ALA A CA 1
ATOM 3431 C C . ALA A 1 436 ? -32.837 -6.117 18.556 1.00 94.19 436 ALA A C 1
ATOM 3433 O O . ALA A 1 436 ? -32.123 -5.716 17.634 1.00 94.19 436 ALA A O 1
ATOM 3434 N N . GLY A 1 437 ? -33.547 -7.246 18.449 1.00 95.38 437 GLY A N 1
ATOM 3435 C CA . GLY A 1 437 ? -33.567 -8.075 17.243 1.00 95.38 437 GLY A CA 1
ATOM 3436 C C . GLY A 1 437 ? -32.160 -8.460 16.769 1.00 95.38 437 GLY A C 1
ATOM 3437 O O . GLY A 1 437 ? -31.334 -8.915 17.555 1.00 95.38 437 GLY A O 1
ATOM 3438 N N . GLY A 1 438 ? -31.866 -8.244 15.482 1.00 96.31 438 GLY A N 1
ATOM 3439 C CA . GLY A 1 438 ? -30.565 -8.584 14.888 1.00 96.31 438 GLY A CA 1
ATOM 3440 C C . GLY A 1 438 ? -29.363 -7.842 15.491 1.00 96.31 438 GLY A C 1
ATOM 3441 O O . GLY A 1 438 ? -28.244 -8.336 15.395 1.00 96.31 438 GLY A O 1
ATOM 3442 N N . ALA A 1 439 ? -29.567 -6.708 16.173 1.00 97.44 439 ALA A N 1
ATOM 3443 C CA . ALA A 1 439 ? -28.477 -5.989 16.838 1.00 97.44 439 ALA A CA 1
ATOM 3444 C C . ALA A 1 439 ? -27.870 -6.759 18.023 1.00 97.44 439 ALA A C 1
ATOM 3446 O O . ALA A 1 439 ? -26.766 -6.432 18.457 1.00 97.44 439 ALA A O 1
ATOM 3447 N N . MET A 1 440 ? -28.552 -7.791 18.536 1.00 96.88 440 MET A N 1
ATOM 3448 C CA . MET A 1 440 ? -27.987 -8.693 19.546 1.00 96.88 440 MET A CA 1
ATOM 3449 C C . MET A 1 440 ? -26.780 -9.480 19.016 1.00 96.88 440 MET A C 1
ATOM 3451 O O . MET A 1 440 ? -25.872 -9.780 19.787 1.00 96.88 440 MET A O 1
ATOM 3455 N N . GLU A 1 441 ? -26.730 -9.753 17.709 1.00 97.00 441 GLU A N 1
ATOM 3456 C CA . GLU A 1 441 ? -25.618 -10.460 17.056 1.00 97.00 441 GLU A CA 1
ATOM 3457 C C . GLU A 1 441 ? -24.445 -9.534 16.698 1.00 97.00 441 GLU A C 1
ATOM 3459 O O . GLU A 1 441 ? -23.373 -9.997 16.307 1.00 97.00 441 GLU A O 1
ATOM 3464 N N . VAL A 1 442 ? -24.625 -8.216 16.831 1.00 98.44 442 VAL A N 1
ATOM 3465 C CA . VAL A 1 442 ? -23.569 -7.228 16.599 1.00 98.44 442 VAL A CA 1
ATOM 3466 C C . VAL A 1 442 ? -22.793 -7.014 17.904 1.00 98.44 442 VAL A C 1
ATOM 3468 O O . VAL A 1 442 ? -23.399 -6.619 18.906 1.00 98.44 442 VAL A O 1
ATOM 3471 N N . PRO A 1 443 ? -21.460 -7.221 17.921 1.00 98.56 443 PRO A N 1
ATOM 3472 C CA . PRO A 1 443 ? -20.643 -6.954 19.098 1.00 98.56 443 PRO A CA 1
ATOM 3473 C C . PRO A 1 443 ? -20.773 -5.509 19.575 1.00 98.56 443 PRO A C 1
ATOM 3475 O O . PRO A 1 443 ? -20.545 -4.565 18.813 1.00 98.56 443 PRO A O 1
ATOM 3478 N N . GLY A 1 444 ? -21.115 -5.345 20.852 1.00 98.31 444 GLY A N 1
ATOM 3479 C CA . GLY A 1 444 ? -21.398 -4.046 21.458 1.00 98.31 444 GLY A CA 1
ATOM 3480 C C . GLY A 1 444 ? -20.574 -3.806 22.715 1.00 98.31 444 GLY A C 1
ATOM 3481 O O . GLY A 1 444 ? -20.593 -4.630 23.624 1.00 98.31 444 GLY A O 1
ATOM 3482 N N . LEU A 1 445 ? -19.894 -2.664 22.806 1.00 98.50 445 LEU A N 1
ATOM 3483 C CA . LEU A 1 445 ? -19.186 -2.227 24.010 1.00 98.50 445 LEU A CA 1
ATOM 3484 C C . LEU A 1 445 ? -19.899 -1.025 24.635 1.00 98.50 445 LEU A C 1
ATOM 3486 O O . LEU A 1 445 ? -19.952 0.066 24.068 1.00 98.50 445 LEU A O 1
ATOM 3490 N N . MET A 1 446 ? -20.475 -1.236 25.813 1.00 98.06 446 MET A N 1
ATOM 3491 C CA . MET A 1 446 ? -21.338 -0.282 26.498 1.00 98.06 446 MET A CA 1
ATOM 3492 C C . MET A 1 446 ? -20.641 0.264 27.740 1.00 98.06 446 MET A C 1
ATOM 3494 O O . MET A 1 446 ? -20.430 -0.467 28.706 1.00 98.06 446 MET A O 1
ATOM 3498 N N . PHE A 1 447 ? -20.317 1.556 27.741 1.00 97.88 447 PHE A N 1
ATOM 3499 C CA . PHE A 1 447 ? -19.726 2.215 28.903 1.00 97.88 447 PHE A CA 1
ATOM 3500 C C . PHE A 1 447 ? -20.764 2.996 29.702 1.00 97.88 447 PHE A C 1
ATOM 3502 O O . PHE A 1 447 ? -21.458 3.866 29.168 1.00 97.88 447 PHE A O 1
ATOM 3509 N N . VAL A 1 448 ? -20.789 2.749 31.007 1.00 96.56 448 VAL A N 1
ATOM 3510 C CA . VAL A 1 448 ? -21.455 3.575 32.023 1.00 96.56 448 VAL A CA 1
ATOM 3511 C C . VAL A 1 448 ? -20.397 4.160 32.964 1.00 96.56 448 VAL A C 1
ATOM 3513 O O . VAL A 1 448 ? -19.259 3.699 32.985 1.00 96.56 448 VAL A O 1
ATOM 3516 N N . ALA A 1 449 ? -20.737 5.206 33.714 1.00 95.44 449 ALA A N 1
ATOM 3517 C CA . ALA A 1 449 ? -19.815 5.857 34.646 1.00 95.44 449 ALA A CA 1
ATOM 3518 C C . ALA A 1 449 ? -20.454 5.939 36.033 1.00 95.44 449 ALA A C 1
ATOM 3520 O O . ALA A 1 449 ? -21.612 6.344 36.139 1.00 95.44 449 ALA A O 1
ATOM 3521 N N . GLU A 1 450 ? -19.707 5.585 37.081 1.00 93.88 450 GLU A N 1
ATOM 3522 C CA . GLU A 1 450 ? -20.224 5.450 38.452 1.00 93.88 450 GLU A CA 1
ATOM 3523 C C . GLU A 1 450 ? -20.873 6.746 38.968 1.00 93.88 450 GLU A C 1
ATOM 3525 O O . GLU A 1 450 ? -21.916 6.713 39.621 1.00 93.88 450 GLU A O 1
ATOM 3530 N N . ASN A 1 451 ? -20.283 7.898 38.632 1.00 96.62 451 ASN A N 1
ATOM 3531 C CA . ASN A 1 451 ? -20.753 9.219 39.051 1.00 96.62 451 ASN A CA 1
ATOM 3532 C C . ASN A 1 451 ? -21.591 9.935 37.972 1.00 96.62 451 ASN A C 1
ATOM 3534 O O . ASN A 1 451 ? -21.787 11.153 38.057 1.00 96.62 451 ASN A O 1
ATOM 3538 N N . ASP A 1 452 ? -22.054 9.229 36.934 1.00 96.25 452 ASP A N 1
ATOM 3539 C CA . ASP A 1 452 ? -22.994 9.785 35.953 1.00 96.25 452 ASP A CA 1
ATOM 3540 C C . ASP A 1 452 ? -24.430 9.848 36.522 1.00 96.25 452 ASP A C 1
ATOM 3542 O O . ASP A 1 452 ? -24.734 9.397 37.628 1.00 96.25 452 ASP A O 1
ATOM 3546 N N . LEU A 1 453 ? -25.348 10.468 35.782 1.00 95.69 453 LEU A N 1
ATOM 3547 C CA . LEU A 1 453 ? -26.744 10.591 36.182 1.00 95.69 453 LEU A CA 1
ATOM 3548 C C . LEU A 1 453 ? -27.414 9.204 36.224 1.00 95.69 453 LEU A C 1
ATOM 3550 O O . LEU A 1 453 ? -27.308 8.470 35.239 1.00 95.69 453 LEU A O 1
ATOM 3554 N N . PRO A 1 454 ? -28.194 8.875 37.279 1.00 94.44 454 PRO A N 1
ATOM 3555 C CA . PRO A 1 454 ? -28.773 7.540 37.455 1.00 94.44 454 PRO A CA 1
ATOM 3556 C C . PRO A 1 454 ? -29.531 7.020 36.236 1.00 94.44 454 PRO A C 1
ATOM 3558 O O . PRO A 1 454 ? -29.334 5.885 35.838 1.00 94.44 454 PRO A O 1
ATOM 3561 N N . TYR A 1 455 ? -30.311 7.871 35.558 1.00 93.88 455 TYR A N 1
ATOM 3562 C CA . TYR A 1 455 ? -31.065 7.437 34.378 1.00 93.88 455 TYR A CA 1
ATOM 3563 C C . TYR A 1 455 ? -30.175 6.956 33.219 1.00 93.88 455 TYR A C 1
ATOM 3565 O O . TYR A 1 455 ? -30.630 6.127 32.441 1.00 93.88 455 TYR A O 1
ATOM 3573 N N . ARG A 1 456 ? -28.940 7.464 33.080 1.00 92.38 456 ARG A N 1
ATOM 3574 C CA . ARG A 1 456 ? -27.998 7.023 32.035 1.00 92.38 456 ARG A CA 1
ATOM 3575 C C . ARG A 1 456 ? -27.443 5.646 32.359 1.00 92.38 456 ARG A C 1
ATOM 3577 O O . ARG A 1 456 ? -27.423 4.772 31.499 1.00 92.38 456 ARG A O 1
ATOM 3584 N N . ILE A 1 457 ? -27.056 5.463 33.621 1.00 94.00 457 ILE A N 1
ATOM 3585 C CA . ILE A 1 457 ? -26.562 4.191 34.147 1.00 94.00 457 ILE A CA 1
ATOM 3586 C C . ILE A 1 457 ? -27.671 3.138 34.043 1.00 94.00 457 ILE A C 1
ATOM 3588 O O . ILE A 1 457 ? -27.466 2.102 33.416 1.00 94.00 457 ILE A O 1
ATOM 3592 N N . ASP A 1 458 ? -28.858 3.435 34.576 1.00 92.06 458 ASP A N 1
ATOM 3593 C CA . ASP A 1 458 ? -30.005 2.525 34.627 1.00 92.06 458 ASP A CA 1
ATOM 3594 C C . ASP A 1 458 ? -30.504 2.147 33.226 1.00 92.06 458 ASP A C 1
ATOM 3596 O O . ASP A 1 458 ? -30.829 0.988 32.983 1.00 92.06 458 ASP A O 1
ATOM 3600 N N . ASN A 1 459 ? -30.560 3.096 32.285 1.00 93.62 459 ASN A N 1
ATOM 3601 C CA . ASN A 1 459 ? -31.061 2.832 30.936 1.00 93.62 459 ASN A CA 1
ATOM 3602 C C . ASN A 1 459 ? -30.121 1.921 30.135 1.00 93.62 459 ASN A C 1
ATOM 3604 O O . ASN A 1 459 ? -30.587 0.937 29.562 1.00 93.62 459 ASN A O 1
ATOM 3608 N N . LEU A 1 460 ? -28.816 2.212 30.113 1.00 93.62 460 LEU A N 1
ATOM 3609 C CA . LEU A 1 460 ? -27.857 1.408 29.352 1.00 93.62 460 LEU A CA 1
ATOM 3610 C C . LEU A 1 460 ? -27.594 0.048 30.020 1.00 93.62 460 LEU A C 1
ATOM 3612 O O . LEU A 1 460 ? -27.555 -0.975 29.339 1.00 93.62 460 LEU A O 1
ATOM 3616 N N . THR A 1 461 ? -27.510 0.016 31.355 1.00 93.69 461 THR A N 1
ATOM 3617 C CA . THR A 1 461 ? -27.404 -1.237 32.126 1.00 93.69 461 THR A CA 1
ATOM 3618 C C . THR A 1 461 ? -28.655 -2.097 31.964 1.00 93.69 461 THR A C 1
ATOM 3620 O O . THR A 1 461 ? -28.545 -3.307 31.797 1.00 93.69 461 THR A O 1
ATOM 3623 N N . GLY A 1 462 ? -29.846 -1.490 31.976 1.00 91.12 462 GLY A N 1
ATOM 3624 C CA . GLY A 1 462 ? -31.110 -2.198 31.770 1.00 91.12 462 GLY A CA 1
ATOM 3625 C C . GLY A 1 462 ? -31.169 -2.881 30.407 1.00 91.12 462 GLY A C 1
ATOM 3626 O O . GLY A 1 462 ? -31.451 -4.068 30.337 1.00 91.12 462 GLY A O 1
ATOM 3627 N N . ILE A 1 463 ? -30.788 -2.177 29.337 1.00 94.31 463 ILE A N 1
ATOM 3628 C CA . ILE A 1 463 ? -30.726 -2.758 27.986 1.00 94.31 463 ILE A CA 1
ATOM 3629 C C . ILE A 1 463 ? -29.784 -3.951 27.929 1.00 94.31 463 ILE A C 1
ATOM 3631 O O . ILE A 1 463 ? -30.143 -4.981 27.361 1.00 94.31 463 ILE A O 1
ATOM 3635 N N . PHE A 1 464 ? -28.603 -3.826 28.530 1.00 95.38 464 PHE A N 1
ATOM 3636 C CA . PHE A 1 464 ? -27.666 -4.934 28.628 1.00 95.38 464 PHE A CA 1
ATOM 3637 C C . PHE A 1 464 ? -28.292 -6.137 29.351 1.00 95.38 464 PHE A C 1
ATOM 3639 O O . PHE A 1 464 ? -28.307 -7.239 28.806 1.00 95.38 464 PHE A O 1
ATOM 3646 N N . LEU A 1 465 ? -28.861 -5.931 30.542 1.00 90.69 465 LEU A N 1
ATOM 3647 C CA . LEU A 1 465 ? -29.442 -7.005 31.355 1.00 90.69 465 LEU A CA 1
ATOM 3648 C C . LEU A 1 465 ? -30.687 -7.642 30.722 1.00 90.69 465 LEU A C 1
ATOM 3650 O O . LEU A 1 465 ? -30.917 -8.832 30.918 1.00 90.69 465 LEU A O 1
ATOM 3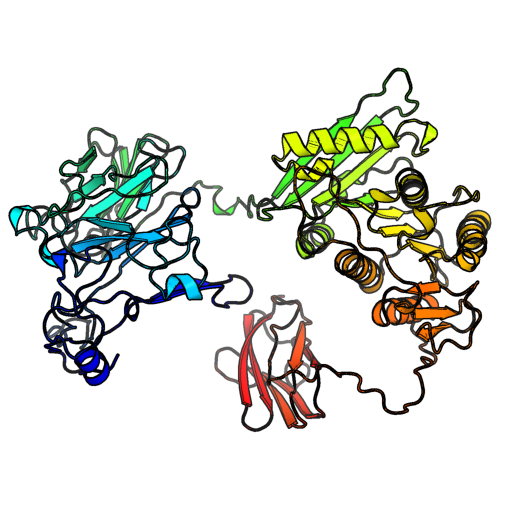654 N N . ASP A 1 466 ? -31.461 -6.883 29.950 1.00 90.81 466 ASP A N 1
ATOM 3655 C CA . ASP A 1 466 ? -32.658 -7.382 29.271 1.00 90.81 466 ASP A CA 1
ATOM 3656 C C . ASP A 1 466 ? -32.316 -8.269 28.058 1.00 90.81 466 ASP A C 1
ATOM 3658 O O . ASP A 1 466 ? -33.097 -9.158 27.714 1.00 90.81 466 ASP A O 1
ATOM 3662 N N . HIS A 1 467 ? -31.151 -8.073 27.422 1.00 94.81 467 HIS A N 1
ATOM 3663 C CA . HIS A 1 467 ? -30.781 -8.770 26.179 1.00 94.81 467 HIS A CA 1
ATOM 3664 C C . HIS A 1 467 ? -29.645 -9.787 26.330 1.00 94.81 467 HIS A C 1
ATOM 3666 O O . HIS A 1 467 ? -29.540 -10.705 25.515 1.00 94.81 467 HIS A O 1
ATOM 3672 N N . ARG A 1 468 ? -28.803 -9.706 27.368 1.00 92.31 468 ARG A N 1
ATOM 3673 C CA . ARG A 1 468 ? -27.781 -10.741 27.608 1.00 92.31 468 ARG A CA 1
ATOM 3674 C C . ARG A 1 468 ? -28.357 -12.154 27.787 1.00 92.31 468 ARG A C 1
ATOM 3676 O O . ARG A 1 468 ? -27.807 -13.049 27.143 1.00 92.31 468 ARG A O 1
ATOM 3683 N N . PRO A 1 469 ? -29.481 -12.379 28.501 1.00 87.31 469 PRO A N 1
ATOM 3684 C CA . PRO A 1 469 ? -30.125 -13.696 28.567 1.00 87.31 469 PRO A CA 1
ATOM 3685 C C . PRO A 1 469 ? -30.661 -14.193 27.213 1.00 87.31 469 PRO A C 1
ATOM 3687 O O . PRO A 1 469 ? -30.967 -15.372 27.058 1.00 87.31 469 PRO A O 1
ATOM 3690 N N . LEU A 1 470 ? -30.808 -13.293 26.234 1.00 89.88 470 LEU A N 1
ATOM 3691 C CA . LEU A 1 470 ? -31.266 -13.603 24.878 1.00 89.88 470 LEU A CA 1
ATOM 3692 C C . LEU A 1 470 ? -30.107 -13.904 23.912 1.00 89.88 470 LEU A C 1
ATOM 3694 O O . LEU A 1 470 ? -30.362 -14.192 22.748 1.00 89.88 470 LEU A O 1
ATOM 3698 N N . GLY A 1 471 ? -28.855 -13.862 24.387 1.00 89.19 471 GLY A N 1
ATOM 3699 C CA . GLY A 1 471 ? -27.662 -14.198 23.600 1.00 89.19 471 GLY A CA 1
ATOM 3700 C C . GLY A 1 471 ? -26.856 -13.002 23.090 1.00 89.19 471 GLY A C 1
ATOM 3701 O O . GLY A 1 471 ? -25.872 -13.207 22.377 1.00 89.19 471 GLY A O 1
ATOM 3702 N N . ALA A 1 472 ? -27.216 -11.770 23.476 1.00 95.69 472 ALA A N 1
ATOM 3703 C CA . ALA A 1 472 ? -26.560 -10.568 22.964 1.00 95.69 472 ALA A CA 1
ATOM 3704 C C . ALA A 1 472 ? -25.036 -10.561 23.193 1.00 95.69 472 ALA A C 1
ATOM 3706 O O . ALA A 1 472 ? -24.558 -10.833 24.299 1.00 95.69 472 ALA A O 1
ATOM 3707 N N . LYS A 1 473 ? -24.273 -10.201 22.155 1.00 97.75 473 LYS A N 1
ATOM 3708 C CA . LYS A 1 473 ? -22.798 -10.165 22.125 1.00 97.75 473 LYS A CA 1
ATOM 3709 C C . LYS A 1 473 ? -22.232 -8.886 22.735 1.00 97.75 473 LYS A C 1
ATOM 3711 O O . LYS A 1 473 ? -21.438 -8.180 22.113 1.00 97.75 473 LYS A O 1
ATOM 3716 N N . TRP A 1 474 ? -22.701 -8.529 23.927 1.00 98.12 474 TRP A N 1
ATOM 3717 C CA . TRP A 1 474 ? -22.444 -7.211 24.504 1.00 98.12 474 TRP A CA 1
ATOM 3718 C C . TRP A 1 474 ? -21.570 -7.259 25.752 1.00 98.12 474 TRP A C 1
ATOM 3720 O O . TRP A 1 474 ? -21.604 -8.202 26.546 1.00 98.12 474 TRP A O 1
ATOM 3730 N N . ILE A 1 475 ? -20.823 -6.179 25.936 1.00 98.56 475 ILE A N 1
ATOM 3731 C CA . ILE A 1 475 ? -19.963 -5.893 27.074 1.00 98.56 475 ILE A CA 1
ATOM 3732 C C . ILE A 1 475 ? -20.550 -4.685 27.793 1.00 98.56 475 ILE A C 1
ATOM 3734 O O . ILE A 1 475 ? -20.775 -3.653 27.165 1.00 98.56 475 ILE A O 1
ATOM 3738 N N . LEU A 1 476 ? -20.743 -4.783 29.106 1.00 98.06 476 LEU A N 1
ATOM 3739 C CA . LEU A 1 476 ? -21.009 -3.629 29.962 1.00 98.06 476 LEU A CA 1
ATOM 3740 C C . LEU A 1 476 ? -19.747 -3.314 30.767 1.00 98.06 476 LEU A C 1
ATOM 3742 O O . LEU A 1 476 ? -19.184 -4.205 31.400 1.00 98.06 476 LEU A O 1
ATOM 3746 N N . ALA A 1 477 ? -19.289 -2.068 30.734 1.00 97.62 477 ALA A N 1
ATOM 3747 C CA . ALA A 1 477 ? -18.095 -1.602 31.430 1.00 97.62 477 ALA A CA 1
ATOM 3748 C C . ALA A 1 477 ? -18.419 -0.348 32.253 1.00 97.62 477 ALA A C 1
ATOM 3750 O O . ALA A 1 477 ? -18.814 0.682 31.705 1.00 97.62 477 ALA A O 1
ATOM 3751 N N . MET A 1 478 ? -18.257 -0.434 33.574 1.00 94.81 478 MET A N 1
ATOM 3752 C CA . MET A 1 478 ? -18.426 0.698 34.489 1.00 94.81 478 MET A CA 1
ATOM 3753 C C . MET A 1 478 ? -17.082 1.385 34.726 1.00 94.81 478 MET A C 1
ATOM 3755 O O . MET A 1 478 ? -16.155 0.768 35.244 1.00 94.81 478 MET A O 1
ATOM 3759 N N . GLU A 1 479 ? -16.993 2.667 34.386 1.00 95.38 479 GLU A N 1
ATOM 3760 C CA . GLU A 1 479 ? -15.850 3.513 34.728 1.00 95.38 479 GLU A CA 1
ATOM 3761 C C . GLU A 1 479 ? -16.004 4.040 36.165 1.00 95.38 479 GLU A C 1
ATOM 3763 O O . GLU A 1 479 ? -16.922 4.815 36.462 1.00 95.38 479 GLU A O 1
ATOM 3768 N N . GLN A 1 480 ? -15.120 3.597 37.062 1.00 91.19 480 GLN A N 1
ATOM 3769 C CA . GLN A 1 480 ? -15.158 3.925 38.492 1.00 91.19 480 GLN A CA 1
ATOM 3770 C C . GLN A 1 480 ? -14.784 5.389 38.743 1.00 91.19 480 GLN A C 1
ATOM 3772 O O . GLN A 1 480 ? -13.903 5.939 38.088 1.00 91.19 480 GLN A O 1
ATOM 3777 N N . GLY A 1 481 ? -15.452 6.055 39.685 1.00 92.12 481 GLY A N 1
ATOM 3778 C CA . GLY A 1 481 ? -15.124 7.417 40.113 1.00 92.12 481 GLY A CA 1
ATOM 3779 C C . GLY A 1 481 ? -15.348 8.528 39.073 1.00 92.12 481 GLY A C 1
ATOM 3780 O O . GLY A 1 481 ? -15.202 9.709 39.405 1.00 92.12 481 GLY A O 1
ATOM 3781 N N . VAL A 1 482 ? -15.748 8.201 37.843 1.00 95.12 482 VAL A N 1
ATOM 3782 C CA . VAL A 1 482 ? -15.871 9.147 36.724 1.00 95.12 482 VAL A CA 1
ATOM 3783 C C . VAL A 1 482 ? -17.335 9.516 36.463 1.00 95.12 482 VAL A C 1
ATOM 3785 O O . VAL A 1 482 ? -18.244 8.719 36.673 1.00 95.12 482 VAL A O 1
ATOM 3788 N N . GLY A 1 483 ? -17.574 10.763 36.039 1.00 93.81 483 GLY A N 1
ATOM 3789 C CA . GLY A 1 483 ? -18.889 11.262 35.619 1.00 93.81 483 GLY A CA 1
ATOM 3790 C C . GLY A 1 483 ? -19.095 11.210 34.098 1.00 93.81 483 GLY A C 1
ATOM 3791 O O . GLY A 1 483 ? -18.582 10.335 33.401 1.00 93.81 483 GLY A O 1
ATOM 3792 N N . HIS A 1 484 ? -19.822 12.189 33.555 1.00 94.56 484 HIS A N 1
ATOM 3793 C CA . HIS A 1 484 ? -20.161 12.256 32.129 1.00 94.56 484 HIS A CA 1
ATOM 3794 C C . HIS A 1 484 ? -19.015 12.811 31.253 1.00 94.56 484 HIS A C 1
ATOM 3796 O O . HIS A 1 484 ? -19.051 13.962 30.814 1.00 94.56 484 HIS A O 1
ATOM 3802 N N . THR A 1 485 ? -17.971 12.009 31.040 1.00 93.50 485 THR A N 1
ATOM 3803 C CA . THR A 1 485 ? -16.804 12.321 30.186 1.00 93.50 485 THR A CA 1
ATOM 3804 C C . THR A 1 485 ? -16.568 11.239 29.137 1.00 93.50 485 THR A C 1
ATOM 3806 O O . THR A 1 485 ? -17.007 10.108 29.307 1.00 93.50 485 THR A O 1
ATOM 3809 N N . GLN A 1 486 ? -15.854 11.545 28.059 1.00 93.31 486 GLN A N 1
ATOM 3810 C CA . GLN A 1 486 ? -15.469 10.528 27.079 1.00 93.31 486 GLN A CA 1
ATOM 3811 C C . GLN A 1 486 ? -14.450 9.544 27.678 1.00 93.31 486 GLN A C 1
ATOM 3813 O O . GLN A 1 486 ? -13.589 9.955 28.459 1.00 93.31 486 GLN A O 1
ATOM 3818 N N . VAL A 1 487 ? -14.545 8.267 27.305 1.00 95.00 487 VAL A N 1
ATOM 3819 C CA . VAL A 1 487 ? -13.570 7.231 27.672 1.00 95.00 487 VAL A CA 1
ATOM 3820 C C . VAL A 1 487 ? -12.324 7.388 26.800 1.00 95.00 487 VAL A C 1
ATOM 3822 O O . VAL A 1 487 ? -12.431 7.517 25.580 1.00 95.00 487 VAL A O 1
ATOM 3825 N N . ILE A 1 488 ? -11.144 7.378 27.426 1.00 93.00 488 ILE A N 1
ATOM 3826 C CA . ILE A 1 488 ? -9.838 7.561 26.760 1.00 93.00 488 ILE A CA 1
ATOM 3827 C C . ILE A 1 488 ? -8.898 6.355 26.925 1.00 93.00 488 ILE A C 1
ATOM 3829 O O . ILE A 1 488 ? -7.694 6.471 26.701 1.00 93.00 488 ILE A O 1
ATOM 3833 N N . ASP A 1 489 ? -9.434 5.194 27.313 1.00 95.12 489 ASP A N 1
ATOM 3834 C CA . ASP A 1 489 ? -8.693 3.927 27.320 1.00 95.12 489 ASP A CA 1
ATOM 3835 C C . ASP A 1 489 ? -8.563 3.388 25.885 1.00 95.12 489 ASP A C 1
ATOM 3837 O O . ASP A 1 489 ? -9.280 2.485 25.450 1.00 95.12 489 ASP A O 1
ATOM 3841 N N . TYR A 1 490 ? -7.680 4.020 25.107 1.00 93.62 490 TYR A N 1
ATOM 3842 C CA . TYR A 1 490 ? -7.440 3.658 23.711 1.00 93.62 490 TYR A CA 1
ATOM 3843 C C . TYR A 1 490 ? -6.986 2.205 23.521 1.00 93.62 490 TYR A C 1
ATOM 3845 O O . TYR A 1 490 ? -7.461 1.596 22.568 1.00 93.62 490 TYR A O 1
ATOM 3853 N N . PRO A 1 491 ? -6.131 1.603 24.378 1.00 92.38 491 PRO A N 1
ATOM 3854 C CA . PRO A 1 491 ? -5.845 0.173 24.290 1.00 92.38 491 PRO A CA 1
ATOM 3855 C C . PRO A 1 491 ? -7.111 -0.690 24.298 1.00 92.38 491 PRO A C 1
ATOM 3857 O O . PRO A 1 491 ? -7.253 -1.552 23.432 1.00 92.38 491 PRO A O 1
ATOM 3860 N N . PHE A 1 492 ? -8.058 -0.424 25.203 1.00 96.88 492 PHE A N 1
ATOM 3861 C CA . PHE A 1 492 ? -9.308 -1.179 25.258 1.00 96.88 492 PHE A CA 1
ATOM 3862 C C . PHE A 1 492 ? -10.213 -0.908 24.047 1.00 96.88 492 PHE A C 1
ATOM 3864 O O . PHE A 1 492 ? -10.670 -1.846 23.392 1.00 96.88 492 PHE A O 1
ATOM 3871 N N . LEU A 1 493 ? -10.422 0.367 23.704 1.00 97.44 493 LEU A N 1
ATOM 3872 C CA . LEU A 1 493 ? -11.259 0.771 22.567 1.00 97.44 493 LEU A CA 1
ATOM 3873 C C . LEU A 1 493 ? -10.734 0.210 21.234 1.00 97.44 493 LEU A C 1
ATOM 3875 O O . LEU A 1 493 ? -11.502 -0.345 20.447 1.00 97.44 493 LEU A O 1
ATOM 3879 N N . ASN A 1 494 ? -9.427 0.330 20.991 1.00 96.00 494 ASN A N 1
ATOM 3880 C CA . ASN A 1 494 ? -8.793 -0.080 19.740 1.00 96.00 494 ASN A CA 1
ATOM 3881 C C . ASN A 1 494 ? -8.690 -1.606 19.638 1.00 96.00 494 ASN A C 1
ATOM 3883 O O . ASN A 1 494 ? -8.927 -2.150 18.564 1.00 96.00 494 ASN A O 1
ATOM 3887 N N . SER A 1 495 ? -8.385 -2.305 20.741 1.00 95.31 495 SER A N 1
ATOM 3888 C CA . SER A 1 495 ? -8.365 -3.775 20.759 1.00 95.31 495 SER A CA 1
ATOM 3889 C C . SER A 1 495 ? -9.750 -4.346 20.452 1.00 95.31 495 SER A C 1
ATOM 3891 O O . SER A 1 495 ? -9.869 -5.266 19.641 1.00 95.31 495 SER A O 1
ATOM 3893 N N . PHE A 1 496 ? -10.814 -3.750 21.006 1.00 98.44 496 PHE A N 1
ATOM 3894 C CA . PHE A 1 496 ? -12.182 -4.145 20.678 1.00 98.44 496 PHE A CA 1
ATOM 3895 C C . PHE A 1 496 ? -12.505 -3.931 19.190 1.00 98.44 496 PHE A C 1
ATOM 3897 O O . PHE A 1 496 ? -12.987 -4.860 18.546 1.00 98.44 496 PHE A O 1
ATOM 3904 N N . PHE A 1 497 ? -12.187 -2.757 18.627 1.00 98.50 497 PHE A N 1
ATOM 3905 C CA . PHE A 1 497 ? -12.370 -2.484 17.196 1.00 98.50 497 PHE A CA 1
ATOM 3906 C C . PHE A 1 497 ? -11.632 -3.494 16.307 1.00 98.50 497 PHE A C 1
ATOM 3908 O O . PHE A 1 497 ? -12.273 -4.178 15.511 1.00 98.50 497 PHE A O 1
ATOM 3915 N N . ASN A 1 498 ? -10.316 -3.636 16.487 1.00 96.19 498 ASN A N 1
ATOM 3916 C CA . ASN A 1 498 ? -9.483 -4.510 15.660 1.00 96.19 498 ASN A CA 1
ATOM 3917 C C . ASN A 1 498 ? -9.924 -5.975 15.765 1.00 96.19 498 ASN A C 1
ATOM 3919 O O . ASN A 1 498 ? -9.999 -6.681 14.765 1.00 96.19 498 ASN A O 1
ATOM 3923 N N . THR A 1 499 ? -10.267 -6.436 16.972 1.00 97.25 499 THR A N 1
ATOM 3924 C CA . THR A 1 499 ? -10.749 -7.808 17.184 1.00 97.25 499 THR A CA 1
ATOM 3925 C C . THR A 1 499 ? -12.059 -8.054 16.444 1.00 97.25 499 THR A C 1
ATOM 3927 O O . THR A 1 499 ? -12.212 -9.066 15.765 1.00 97.25 499 THR A O 1
ATOM 3930 N N . VAL A 1 500 ? -13.017 -7.133 16.560 1.00 97.94 500 VAL A N 1
ATOM 3931 C CA . VAL A 1 500 ? -14.319 -7.273 15.903 1.00 97.94 500 VAL A CA 1
ATOM 3932 C C . VAL A 1 500 ? -14.177 -7.196 14.382 1.00 97.94 500 VAL A C 1
ATOM 3934 O O . VAL A 1 500 ? -14.816 -7.987 13.690 1.00 97.94 500 VAL A O 1
ATOM 3937 N N . ALA A 1 501 ? -13.319 -6.313 13.864 1.00 96.88 501 ALA A N 1
ATOM 3938 C CA . ALA A 1 501 ? -13.043 -6.217 12.434 1.00 96.88 501 ALA A CA 1
ATOM 3939 C C . ALA A 1 501 ? -12.444 -7.511 11.873 1.00 96.88 501 ALA A C 1
ATOM 3941 O O . ALA A 1 501 ? -13.015 -8.085 10.946 1.00 96.88 501 ALA A O 1
ATOM 3942 N N . ASN A 1 502 ? -11.389 -8.030 12.508 1.00 94.69 502 ASN A N 1
ATOM 3943 C CA . ASN A 1 502 ? -10.731 -9.274 12.103 1.00 94.69 502 ASN A CA 1
ATOM 3944 C C . ASN A 1 502 ? -11.665 -10.492 12.127 1.00 94.69 502 ASN A C 1
ATOM 3946 O O . ASN A 1 502 ? -11.532 -11.383 11.298 1.00 94.69 502 ASN A O 1
ATOM 3950 N N . LEU A 1 503 ? -12.599 -10.562 13.081 1.00 94.88 503 LEU A N 1
ATOM 3951 C CA . LEU A 1 503 ? -13.494 -11.714 13.205 1.00 94.88 503 LEU A CA 1
ATOM 3952 C C . LEU A 1 503 ? -14.704 -11.643 12.270 1.00 94.88 503 LEU A C 1
ATOM 3954 O O . LEU A 1 503 ? -15.192 -12.681 11.821 1.00 94.88 503 LEU A O 1
ATOM 3958 N N . ARG A 1 504 ? -15.239 -10.441 12.028 1.00 97.00 504 ARG A N 1
ATOM 3959 C CA . ARG A 1 504 ? -16.526 -10.274 11.336 1.00 97.00 504 ARG A CA 1
ATOM 3960 C C . ARG A 1 504 ? -16.410 -9.932 9.859 1.00 97.00 504 ARG A C 1
ATOM 3962 O O . ARG A 1 504 ? -17.378 -10.173 9.140 1.00 97.00 504 ARG A O 1
ATOM 3969 N N . LEU A 1 505 ? -15.287 -9.390 9.397 1.00 95.44 505 LEU A N 1
ATOM 3970 C CA . LEU A 1 505 ? -15.076 -9.177 7.967 1.00 95.44 505 LEU A CA 1
ATOM 3971 C C . LEU A 1 505 ? -14.708 -10.493 7.269 1.00 95.44 505 LEU A C 1
ATOM 3973 O O . LEU A 1 505 ? -13.947 -11.281 7.829 1.00 95.44 505 LEU A O 1
ATOM 3977 N N . PRO A 1 506 ? -15.220 -10.743 6.054 1.00 89.94 506 PRO A N 1
ATOM 3978 C CA . PRO A 1 506 ? -14.765 -11.862 5.241 1.00 89.94 506 PRO A CA 1
ATOM 3979 C C . PRO A 1 506 ? -13.346 -11.614 4.696 1.00 89.94 506 PRO A C 1
ATOM 3981 O O . PRO A 1 506 ? -12.889 -10.469 4.600 1.00 89.94 506 PRO A O 1
ATOM 3984 N N . ASP A 1 507 ? -12.672 -12.696 4.296 1.00 80.19 507 ASP A N 1
ATOM 3985 C CA . ASP A 1 507 ? -11.318 -12.651 3.717 1.00 80.19 507 ASP A CA 1
ATOM 3986 C C . ASP A 1 507 ? -11.281 -11.951 2.347 1.00 80.19 507 ASP A C 1
ATOM 3988 O O . ASP A 1 507 ? -10.268 -11.375 1.966 1.00 80.19 507 ASP A O 1
ATOM 3992 N N . SER A 1 508 ? -12.399 -11.972 1.615 1.00 79.94 508 SER A N 1
ATOM 3993 C CA . SER A 1 508 ? -12.567 -11.313 0.316 1.00 79.94 508 SER A CA 1
ATOM 3994 C C . SER A 1 508 ? -13.907 -10.584 0.249 1.00 79.94 508 SER A C 1
ATOM 3996 O O . SER A 1 508 ? -14.914 -11.116 0.727 1.00 79.94 508 SER A O 1
ATOM 3998 N N . MET A 1 509 ? -13.947 -9.418 -0.398 1.00 81.25 509 MET A N 1
ATOM 3999 C CA . MET A 1 509 ? -15.175 -8.649 -0.622 1.00 81.25 509 MET A CA 1
ATOM 4000 C C . MET A 1 509 ? -15.378 -8.345 -2.101 1.00 81.25 509 MET A C 1
ATOM 4002 O O . MET A 1 509 ? -14.420 -8.162 -2.845 1.00 81.25 509 MET A O 1
ATOM 4006 N N . ASP A 1 510 ? -16.644 -8.294 -2.505 1.00 80.56 510 ASP A N 1
ATOM 4007 C CA . ASP A 1 510 ? -17.059 -7.781 -3.807 1.00 80.56 510 ASP A CA 1
ATOM 4008 C C . ASP A 1 510 ? -17.412 -6.301 -3.638 1.00 80.56 510 ASP A C 1
ATOM 4010 O O . ASP A 1 510 ? -18.337 -5.967 -2.894 1.00 80.56 510 ASP A O 1
ATOM 4014 N N . VAL A 1 511 ? -16.674 -5.426 -4.321 1.00 81.00 511 VAL A N 1
ATOM 4015 C CA . VAL A 1 511 ? -16.834 -3.966 -4.232 1.00 81.00 511 VAL A CA 1
ATOM 4016 C C . VAL A 1 511 ? -18.193 -3.476 -4.746 1.00 81.00 511 VAL A C 1
ATOM 4018 O O . VAL A 1 511 ? -18.594 -2.356 -4.451 1.00 81.00 511 VAL A O 1
ATOM 4021 N N . PHE A 1 512 ? -18.952 -4.317 -5.458 1.00 83.31 512 PHE A N 1
ATOM 4022 C CA . PHE A 1 512 ? -20.246 -3.956 -6.036 1.00 83.31 512 PHE A CA 1
ATOM 4023 C C . PHE A 1 512 ? -21.452 -4.545 -5.291 1.00 83.31 512 PHE A C 1
ATOM 4025 O O . PHE A 1 512 ? -22.575 -4.449 -5.798 1.00 83.31 512 PHE A O 1
ATOM 4032 N N . GLN A 1 513 ? -21.262 -5.200 -4.138 1.00 87.06 513 GLN A N 1
ATOM 4033 C CA . GLN A 1 513 ? -22.338 -5.876 -3.402 1.00 87.06 513 GLN A CA 1
ATOM 4034 C C . GLN A 1 513 ? -22.259 -5.653 -1.880 1.00 87.06 513 GLN A C 1
ATOM 4036 O O . GLN A 1 513 ? -21.171 -5.498 -1.330 1.00 87.06 513 GLN A O 1
ATOM 4041 N N . PRO A 1 514 ? -23.398 -5.706 -1.154 1.00 90.25 514 PRO A N 1
ATOM 4042 C CA . PRO A 1 514 ? -23.412 -5.680 0.310 1.00 90.25 514 PRO A CA 1
ATOM 4043 C C . PRO A 1 514 ? -22.513 -6.752 0.944 1.00 90.25 514 PRO A C 1
ATOM 4045 O O . PRO A 1 514 ? -22.607 -7.937 0.611 1.00 90.25 514 PRO A O 1
ATOM 4048 N N . VAL A 1 515 ? -21.694 -6.348 1.919 1.00 93.00 515 VAL A N 1
ATOM 4049 C CA . VAL A 1 515 ? -20.782 -7.254 2.631 1.00 93.00 515 VAL A CA 1
ATOM 4050 C C . VAL A 1 515 ? -21.566 -8.178 3.566 1.00 93.00 515 VAL A C 1
ATOM 4052 O O . VAL A 1 515 ? -22.300 -7.725 4.444 1.00 93.00 515 VAL A O 1
ATOM 4055 N N . THR A 1 516 ? -21.383 -9.492 3.414 1.00 94.44 516 THR A N 1
ATOM 4056 C CA . THR A 1 516 ? -21.933 -10.482 4.352 1.00 94.44 516 THR A CA 1
ATOM 4057 C C . THR A 1 516 ? -20.957 -10.692 5.506 1.00 94.44 516 THR A C 1
ATOM 4059 O O . THR A 1 516 ? -19.877 -11.241 5.311 1.00 94.44 516 THR A O 1
ATOM 4062 N N . LEU A 1 517 ? -21.337 -10.254 6.707 1.00 96.38 517 LEU A N 1
ATOM 4063 C CA . LEU A 1 517 ? -20.496 -10.349 7.902 1.00 96.38 517 LEU A CA 1
ATOM 4064 C C . LEU A 1 517 ? -20.494 -11.763 8.493 1.00 96.38 517 LEU A C 1
ATOM 4066 O O . LEU A 1 517 ? -21.547 -12.397 8.607 1.00 96.38 517 LEU A O 1
ATOM 4070 N N . ASN A 1 518 ? -19.329 -12.221 8.951 1.00 96.62 518 ASN A N 1
ATOM 4071 C CA . ASN A 1 518 ? -19.199 -13.511 9.620 1.00 96.62 518 ASN A CA 1
ATOM 4072 C C . ASN A 1 518 ? -19.988 -13.511 10.947 1.00 96.62 518 ASN A C 1
ATOM 4074 O O . ASN A 1 518 ? -19.898 -12.550 11.729 1.00 96.62 518 ASN A O 1
ATOM 4078 N N . PRO A 1 519 ? -20.764 -14.574 11.230 1.00 94.62 519 PRO A N 1
ATOM 4079 C CA . PRO A 1 519 ? -21.427 -14.743 12.516 1.00 94.62 519 PRO A CA 1
ATOM 4080 C C . PRO A 1 519 ? -20.418 -15.142 13.600 1.00 94.62 519 PRO A C 1
ATOM 4082 O O . PRO A 1 519 ? -19.436 -15.829 13.322 1.00 94.62 519 PRO A O 1
ATOM 4085 N N . LEU A 1 520 ? -20.692 -14.766 14.850 1.00 94.88 520 LEU A N 1
ATOM 4086 C CA . LEU A 1 520 ? -19.842 -15.104 15.995 1.00 94.88 520 LEU A CA 1
ATOM 4087 C C . LEU A 1 520 ? -20.545 -16.133 16.894 1.00 94.88 520 LEU A C 1
ATOM 4089 O O . LEU A 1 520 ? -21.502 -15.773 17.584 1.00 94.88 520 LEU A O 1
ATOM 4093 N N . PRO A 1 521 ? -20.111 -17.406 16.911 1.00 91.19 521 PRO A N 1
ATOM 4094 C CA . PRO A 1 521 ? -20.726 -18.418 17.765 1.00 91.19 521 PRO A CA 1
ATOM 4095 C C . PRO A 1 521 ? -20.473 -18.132 19.250 1.00 91.19 521 PRO A C 1
ATOM 4097 O O . PRO A 1 521 ? -19.364 -17.789 19.641 1.00 91.19 521 PRO A O 1
ATOM 4100 N N . ASP A 1 522 ? -21.469 -18.358 20.109 1.00 82.31 522 ASP A N 1
ATOM 4101 C CA . ASP A 1 522 ? -21.380 -18.149 21.565 1.00 82.31 522 ASP A CA 1
ATOM 4102 C C . ASP A 1 522 ? -20.149 -18.807 22.193 1.00 82.31 522 ASP A C 1
ATOM 4104 O O . ASP A 1 522 ? -19.467 -18.186 23.010 1.00 82.31 522 ASP A O 1
ATOM 4108 N N . SER A 1 523 ? -19.848 -20.032 21.754 1.00 84.50 523 SER A N 1
ATOM 4109 C CA . SER A 1 523 ? -18.790 -20.891 22.288 1.00 84.50 523 SER A CA 1
ATOM 4110 C C . SER A 1 523 ? -17.378 -20.340 22.110 1.00 84.50 523 SER A C 1
ATOM 4112 O O . SER A 1 523 ? -16.470 -20.794 22.797 1.00 84.50 523 SER A O 1
ATOM 4114 N N . MET A 1 524 ? -17.161 -19.385 21.200 1.00 90.38 524 MET A N 1
ATOM 4115 C CA . MET A 1 524 ? -15.849 -18.735 21.074 1.00 90.38 524 MET A CA 1
ATOM 4116 C C . MET A 1 524 ? -15.607 -17.692 22.172 1.00 90.38 524 MET A C 1
ATOM 4118 O O . MET A 1 524 ? -14.473 -17.269 22.393 1.00 90.38 524 MET A O 1
ATOM 4122 N N . GLY A 1 525 ? -16.682 -17.231 22.811 1.00 87.50 525 GLY A N 1
ATOM 4123 C CA . GLY A 1 525 ? -16.647 -16.071 23.675 1.00 87.50 525 GLY A CA 1
ATOM 4124 C C . GLY A 1 525 ? -16.002 -16.320 25.027 1.00 87.50 525 GLY A C 1
ATOM 4125 O O . GLY A 1 525 ? -15.904 -17.438 25.535 1.00 87.50 525 GLY A O 1
ATOM 4126 N N . TRP A 1 526 ? -15.615 -15.219 25.646 1.00 93.81 526 TRP A N 1
ATOM 4127 C CA . TRP A 1 526 ? -15.266 -15.144 27.054 1.00 93.81 526 TRP A CA 1
ATOM 4128 C C . TRP A 1 526 ? -16.368 -14.406 27.803 1.00 93.81 526 TRP A C 1
ATOM 4130 O O . TRP A 1 526 ? -17.076 -13.580 27.233 1.00 93.81 526 TRP A O 1
ATOM 4140 N N . LEU A 1 527 ? -16.526 -14.710 29.082 1.00 93.44 527 LEU A N 1
ATOM 4141 C CA . LEU A 1 527 ? -17.554 -14.145 29.941 1.00 93.44 527 LEU A CA 1
ATOM 4142 C C . LEU A 1 527 ? -16.916 -13.399 31.107 1.00 93.44 527 LEU A C 1
ATOM 4144 O O . LEU A 1 527 ? -15.834 -13.784 31.542 1.00 93.44 527 LEU A O 1
ATOM 4148 N N . GLY A 1 528 ? -17.561 -12.336 31.594 1.00 92.69 528 GLY A N 1
ATOM 4149 C CA . GLY A 1 528 ? -17.053 -11.513 32.699 1.00 92.69 528 GLY A CA 1
ATOM 4150 C C . GLY A 1 528 ? -18.131 -11.051 33.674 1.00 92.69 528 GLY A C 1
ATOM 4151 O O . GLY A 1 528 ? -19.138 -10.477 33.256 1.00 92.69 528 GLY A O 1
ATOM 4152 N N . ASP A 1 529 ? -17.910 -11.268 34.973 1.00 89.06 529 ASP A N 1
ATOM 4153 C CA . ASP A 1 529 ? -18.875 -10.924 36.028 1.00 89.06 529 ASP A CA 1
ATOM 4154 C C . ASP A 1 529 ? -18.755 -9.451 36.440 1.00 89.06 529 ASP A C 1
ATOM 4156 O O . ASP A 1 529 ? -17.695 -9.004 36.874 1.00 89.06 529 ASP A O 1
ATOM 4160 N N . GLN A 1 530 ? -19.848 -8.692 36.386 1.00 85.06 530 GLN A N 1
ATOM 4161 C CA . GLN A 1 530 ? -19.848 -7.256 36.711 1.00 85.06 530 GLN A CA 1
ATOM 4162 C C . GLN A 1 530 ? -19.484 -6.931 38.172 1.00 85.06 530 GLN A C 1
ATOM 4164 O O . GLN A 1 530 ? -19.124 -5.796 38.481 1.00 85.06 530 GLN A O 1
ATOM 4169 N N . THR A 1 531 ? -19.602 -7.902 39.078 1.00 84.00 531 THR A N 1
ATOM 4170 C CA . THR A 1 531 ? -19.395 -7.735 40.521 1.00 84.00 531 THR A CA 1
ATOM 4171 C C . THR A 1 531 ? -18.040 -8.271 40.967 1.00 84.00 531 THR A C 1
ATOM 4173 O O . THR A 1 531 ? -17.337 -7.591 41.709 1.00 84.00 531 THR A O 1
ATOM 4176 N N . SER A 1 532 ? -17.677 -9.492 40.562 1.00 85.19 532 SER A N 1
ATOM 4177 C CA . SER A 1 532 ? -16.395 -10.102 40.942 1.00 85.19 532 SER A CA 1
ATOM 4178 C C . SER A 1 532 ? -15.252 -9.745 39.996 1.00 85.19 532 SER A C 1
ATOM 4180 O O . SER A 1 532 ? -14.094 -9.970 40.342 1.00 85.19 532 SER A O 1
ATOM 4182 N N . TRP A 1 533 ? -15.576 -9.231 38.805 1.00 88.31 533 TRP A N 1
ATOM 4183 C CA . TRP A 1 533 ? -14.656 -8.963 37.693 1.00 88.31 533 TRP A CA 1
ATOM 4184 C C . TRP A 1 533 ? -13.930 -10.202 37.172 1.00 88.31 533 TRP A C 1
ATOM 4186 O O . TRP A 1 533 ? -13.017 -10.095 36.357 1.00 88.31 533 TRP A O 1
ATOM 4196 N N . THR A 1 534 ? -14.329 -11.392 37.616 1.00 87.38 534 THR A N 1
ATOM 4197 C CA . THR A 1 534 ? -13.766 -12.653 37.142 1.00 87.38 534 THR A CA 1
ATOM 4198 C C . THR A 1 534 ? -14.171 -12.859 35.694 1.00 87.38 534 THR A C 1
ATOM 4200 O O . THR A 1 534 ? -15.354 -12.737 35.360 1.00 87.38 534 THR A O 1
ATOM 4203 N N . ILE A 1 535 ? -13.194 -13.200 34.855 1.00 90.62 535 ILE A N 1
ATOM 4204 C CA . ILE A 1 535 ? -13.438 -13.610 33.475 1.00 90.62 535 ILE A CA 1
ATOM 4205 C C . ILE A 1 535 ? -13.112 -15.094 33.283 1.00 90.62 535 ILE A C 1
ATOM 4207 O O . ILE A 1 535 ? -12.266 -15.650 33.988 1.00 90.62 535 ILE A O 1
ATOM 4211 N N . GLY A 1 536 ? -13.755 -15.729 32.308 1.00 88.62 536 GLY A N 1
ATOM 4212 C CA . GLY A 1 536 ? -13.481 -17.113 31.923 1.00 88.62 536 GLY A CA 1
ATOM 4213 C C . GLY A 1 536 ? -13.999 -17.435 30.525 1.00 88.62 536 GLY A C 1
ATOM 4214 O O . GLY A 1 536 ? -14.870 -16.742 30.006 1.00 88.62 536 GLY A O 1
ATOM 4215 N N . ALA A 1 537 ? -13.448 -18.475 29.903 1.00 88.69 537 ALA A N 1
ATOM 4216 C CA . ALA A 1 537 ? -13.932 -18.960 28.611 1.00 88.69 537 ALA A CA 1
ATOM 4217 C C . ALA A 1 537 ? -15.362 -19.505 28.744 1.00 88.69 537 ALA A C 1
ATOM 4219 O O . ALA A 1 537 ? -15.693 -20.072 29.786 1.00 88.69 537 ALA A O 1
ATOM 4220 N N . TRP A 1 538 ? -16.177 -19.385 27.692 1.00 85.06 538 TRP A N 1
ATOM 4221 C CA . TRP A 1 538 ? -17.582 -19.815 27.667 1.00 85.06 538 TRP A CA 1
ATOM 4222 C C . TRP A 1 538 ? -17.828 -21.184 28.324 1.00 85.06 538 TRP A C 1
ATOM 4224 O O . TRP A 1 538 ? -18.682 -21.303 29.199 1.00 85.06 538 TRP A O 1
ATOM 4234 N N . ASP A 1 539 ? -17.033 -22.197 27.966 1.00 80.44 539 ASP A N 1
ATOM 4235 C CA . ASP A 1 539 ? -17.204 -23.578 28.446 1.00 80.44 539 ASP A CA 1
ATOM 4236 C C . ASP A 1 539 ? -16.794 -23.803 29.912 1.00 80.44 539 ASP A C 1
ATOM 4238 O O . ASP A 1 539 ? -17.194 -24.794 30.526 1.00 80.44 539 ASP A O 1
ATOM 4242 N N . CYS A 1 540 ? -15.981 -22.910 30.478 1.00 78.25 540 CYS A N 1
ATOM 4243 C CA . CYS A 1 540 ? -15.392 -23.053 31.814 1.00 78.25 540 CYS A CA 1
ATOM 4244 C C . CYS A 1 540 ? -15.806 -21.938 32.775 1.00 78.25 540 CYS A C 1
ATOM 4246 O O . CYS A 1 540 ? -15.295 -21.868 33.893 1.00 78.25 540 CYS A O 1
ATOM 4248 N N . TYR A 1 541 ? -16.713 -21.065 32.345 1.00 82.94 541 TYR A N 1
ATOM 4249 C CA . TYR A 1 541 ? -17.198 -19.969 33.157 1.00 82.94 541 TYR A CA 1
ATOM 4250 C C . TYR A 1 541 ? -18.177 -20.482 34.216 1.00 82.94 541 TYR A C 1
ATOM 4252 O O . TYR A 1 541 ? -19.213 -21.068 33.907 1.00 82.94 541 TYR A O 1
ATOM 4260 N N . ASP A 1 542 ? -17.837 -20.264 35.481 1.00 77.62 542 ASP A N 1
ATOM 4261 C CA . ASP A 1 542 ? -18.595 -20.709 36.651 1.00 77.62 542 ASP A CA 1
ATOM 4262 C C . ASP A 1 542 ? -19.579 -19.650 37.184 1.00 77.62 542 ASP A C 1
ATOM 4264 O O . ASP A 1 542 ? -20.350 -19.926 38.108 1.00 77.62 542 ASP A O 1
ATOM 4268 N N . GLY A 1 543 ? -19.580 -18.454 36.584 1.00 80.44 543 GLY A N 1
ATOM 4269 C CA . GLY A 1 543 ? -20.503 -17.359 36.878 1.00 80.44 543 GLY A CA 1
ATOM 4270 C C . GLY A 1 543 ? -21.836 -17.425 36.116 1.00 80.44 543 GLY A C 1
ATOM 4271 O O . GLY A 1 543 ? -22.141 -18.364 35.380 1.00 80.44 543 GLY A O 1
ATOM 4272 N N . ALA A 1 544 ? -22.665 -16.392 36.288 1.00 82.50 544 ALA A N 1
ATOM 4273 C CA . ALA A 1 544 ? -23.976 -16.303 35.646 1.00 82.50 544 ALA A CA 1
ATOM 4274 C C . ALA A 1 544 ? -23.864 -15.786 34.200 1.00 82.50 544 ALA A C 1
ATOM 4276 O O . ALA A 1 544 ? -23.765 -14.579 33.970 1.00 82.50 544 ALA A O 1
ATOM 4277 N N . VAL A 1 545 ? -23.919 -16.694 33.220 1.00 83.81 545 VAL A N 1
ATOM 4278 C CA . VAL A 1 545 ? -23.805 -16.385 31.777 1.00 83.81 545 VAL A CA 1
ATOM 4279 C C . VAL A 1 545 ? -24.765 -15.271 31.335 1.00 83.81 545 VAL A C 1
ATOM 4281 O O . VAL A 1 545 ? -24.351 -14.347 30.633 1.00 83.81 545 VAL A O 1
ATOM 4284 N N . ASP A 1 546 ? -26.015 -15.327 31.799 1.00 83.88 546 ASP A N 1
ATOM 4285 C CA . ASP A 1 546 ? -27.116 -14.439 31.397 1.00 83.88 546 ASP A CA 1
ATOM 4286 C C . ASP A 1 546 ? -26.921 -12.968 31.796 1.00 83.88 546 ASP A C 1
ATOM 4288 O O . ASP A 1 546 ? -27.554 -12.089 31.220 1.00 83.88 546 ASP A O 1
ATOM 4292 N N . SER A 1 547 ? -26.061 -12.681 32.776 1.00 85.12 547 SER A N 1
ATOM 4293 C CA . SER A 1 547 ? -25.793 -11.319 33.268 1.00 85.12 547 SER A CA 1
ATOM 4294 C C . SER A 1 547 ? -24.339 -10.877 33.097 1.00 85.12 547 SER A C 1
ATOM 4296 O O . SER A 1 547 ? -23.977 -9.773 33.499 1.00 85.12 547 SER A O 1
ATOM 4298 N N . SER A 1 548 ? -23.492 -11.738 32.538 1.00 93.50 548 SER A N 1
ATOM 4299 C CA . SER A 1 548 ? -22.060 -11.474 32.370 1.00 93.50 548 SER A CA 1
ATOM 4300 C C . SER A 1 548 ? -21.788 -10.711 31.082 1.00 93.50 548 SER A C 1
ATOM 4302 O O . SER A 1 548 ? -22.532 -10.859 30.126 1.00 93.50 548 SER A O 1
ATOM 4304 N N . SER A 1 549 ? -20.723 -9.923 30.982 1.00 97.25 549 SER A N 1
ATOM 4305 C CA . SER A 1 549 ? -20.267 -9.419 29.672 1.00 97.25 549 SER A CA 1
ATOM 4306 C C . SER A 1 549 ? -19.856 -10.579 28.770 1.00 97.25 549 SER A C 1
ATOM 4308 O O . SER A 1 549 ? -19.367 -11.577 29.285 1.00 97.25 549 SER A O 1
ATOM 4310 N N . TRP A 1 550 ? -20.051 -10.459 27.457 1.00 97.44 550 TRP A N 1
ATOM 4311 C CA . TRP A 1 550 ? -19.521 -11.391 26.457 1.00 97.44 550 TRP A CA 1
ATOM 4312 C C . TRP A 1 550 ? -18.398 -10.711 25.671 1.00 97.44 550 TRP A C 1
ATOM 4314 O O . TRP A 1 550 ? -18.612 -9.645 25.098 1.00 97.44 550 TRP A O 1
ATOM 4324 N N . PHE A 1 551 ? -17.212 -11.314 25.633 1.00 95.81 551 PHE A N 1
ATOM 4325 C CA . PHE A 1 551 ? -16.045 -10.810 24.910 1.00 95.81 551 PHE A CA 1
ATOM 4326 C C . PHE A 1 551 ? -15.705 -11.737 23.740 1.00 95.81 551 PHE A C 1
ATOM 4328 O O . PHE A 1 551 ? -15.745 -12.956 23.910 1.00 95.81 551 PHE A O 1
ATOM 4335 N N . PRO A 1 552 ? -15.291 -11.195 22.584 1.00 94.44 552 PRO A N 1
ATOM 4336 C CA . PRO A 1 552 ? -14.893 -12.011 21.439 1.00 94.44 552 PRO A CA 1
ATOM 4337 C C . PRO A 1 552 ? -13.589 -12.789 21.671 1.00 94.44 552 PRO A C 1
ATOM 4339 O O . PRO A 1 552 ? -13.374 -13.822 21.047 1.00 94.44 552 PRO A O 1
ATOM 4342 N N . THR A 1 553 ? -12.712 -12.302 22.556 1.00 94.12 553 THR A N 1
ATOM 4343 C CA . THR A 1 553 ? -11.422 -12.925 22.876 1.00 94.12 553 THR A CA 1
ATOM 4344 C C . THR A 1 553 ? -11.067 -12.729 24.347 1.00 94.12 553 THR A C 1
ATOM 4346 O O . THR A 1 553 ? -11.598 -11.846 25.029 1.00 94.12 553 THR A O 1
ATOM 4349 N N . ARG A 1 554 ? -10.108 -13.530 24.825 1.00 91.88 554 ARG A N 1
ATOM 4350 C CA . ARG A 1 554 ? -9.509 -13.378 26.155 1.00 91.88 554 ARG A CA 1
ATOM 4351 C C . ARG A 1 554 ? -8.896 -11.992 26.358 1.00 91.88 554 ARG A C 1
ATOM 4353 O O . ARG A 1 554 ? -9.114 -11.395 27.402 1.00 91.88 554 ARG A O 1
ATOM 4360 N N . GLU A 1 555 ? -8.162 -11.490 25.366 1.00 92.56 555 GLU A N 1
ATOM 4361 C CA . GLU A 1 555 ? -7.466 -10.198 25.436 1.00 92.56 555 GLU A CA 1
ATOM 4362 C C . GLU A 1 555 ? -8.440 -9.042 25.698 1.00 92.56 555 GLU A C 1
ATOM 4364 O O . GLU A 1 555 ? -8.224 -8.235 26.600 1.00 92.56 555 GLU A O 1
ATOM 4369 N N . VAL A 1 556 ? -9.567 -9.007 24.977 1.00 96.38 556 VAL A N 1
ATOM 4370 C CA . VAL A 1 556 ? -10.621 -8.009 25.212 1.00 96.38 556 VAL A CA 1
ATOM 4371 C C . VAL A 1 556 ? -11.207 -8.153 26.622 1.00 96.38 556 VAL A C 1
ATOM 4373 O O . VAL A 1 556 ? -11.470 -7.147 27.280 1.00 96.38 556 VAL A O 1
ATOM 4376 N N . GLY A 1 557 ? -11.375 -9.386 27.110 1.00 94.56 557 GLY A N 1
ATOM 4377 C CA . GLY A 1 557 ? -11.818 -9.657 28.480 1.00 94.56 557 GLY A CA 1
ATOM 4378 C C . GLY A 1 557 ? -10.830 -9.181 29.551 1.00 94.56 557 GLY A C 1
ATOM 4379 O O . GLY A 1 557 ? -11.250 -8.628 30.564 1.00 94.56 557 GLY A O 1
ATOM 4380 N N . GLU A 1 558 ? -9.524 -9.340 29.331 1.00 93.06 558 GLU A N 1
ATOM 4381 C CA . GLU A 1 558 ? -8.473 -8.869 30.245 1.00 93.06 558 GLU A CA 1
ATOM 4382 C C . GLU A 1 558 ? -8.395 -7.335 30.277 1.00 93.06 558 GLU A C 1
ATOM 4384 O O . GLU A 1 558 ? -8.263 -6.746 31.352 1.00 93.06 558 GLU A O 1
ATOM 4389 N N . LEU A 1 559 ? -8.551 -6.674 29.125 1.00 95.12 559 LEU A N 1
ATOM 4390 C CA . LEU A 1 559 ? -8.640 -5.212 29.041 1.00 95.12 559 LEU A CA 1
ATOM 4391 C C . LEU A 1 559 ? -9.894 -4.686 29.745 1.00 95.12 559 LEU A C 1
ATOM 4393 O O . LEU A 1 559 ? -9.805 -3.734 30.521 1.00 95.12 559 LEU A O 1
ATOM 4397 N N . TRP A 1 560 ? -11.038 -5.345 29.545 1.00 96.25 560 TRP A N 1
ATOM 4398 C CA . TRP A 1 560 ? -12.263 -5.044 30.282 1.00 96.25 560 TRP A CA 1
ATOM 4399 C C . TRP A 1 560 ? -12.067 -5.208 31.789 1.00 96.25 560 TRP A C 1
ATOM 4401 O O . TRP A 1 560 ? -12.415 -4.303 32.543 1.00 96.25 560 TRP A O 1
ATOM 4411 N N . GLN A 1 561 ? -11.484 -6.328 32.228 1.00 93.19 561 GLN A N 1
ATOM 4412 C CA . GLN A 1 561 ? -11.243 -6.615 33.641 1.00 93.19 561 GLN A CA 1
ATOM 4413 C C . GLN A 1 561 ? -10.372 -5.524 34.263 1.00 93.19 561 GLN A C 1
ATOM 4415 O O . GLN A 1 561 ? -10.731 -4.972 35.298 1.00 93.19 561 GLN A O 1
ATOM 4420 N N . ASN A 1 562 ? -9.267 -5.173 33.601 1.00 92.62 562 ASN A N 1
ATOM 4421 C CA . ASN A 1 562 ? -8.375 -4.099 34.022 1.00 92.62 562 ASN A CA 1
ATOM 4422 C C . ASN A 1 562 ? -9.093 -2.741 34.110 1.00 92.62 562 ASN A C 1
ATOM 4424 O O . ASN A 1 562 ? -8.852 -1.985 35.052 1.00 92.62 562 ASN A O 1
ATOM 4428 N N . PHE A 1 563 ? -9.984 -2.447 33.158 1.00 94.62 563 PHE A N 1
ATOM 4429 C CA . PHE A 1 563 ? -10.768 -1.214 33.131 1.00 94.62 563 PHE A CA 1
ATOM 4430 C C . PHE A 1 563 ? -11.752 -1.130 34.306 1.00 94.62 563 PHE A C 1
ATOM 4432 O O . PHE A 1 563 ? -11.759 -0.139 35.035 1.00 94.62 563 PHE A O 1
ATOM 4439 N N . VAL A 1 564 ? -12.566 -2.169 34.529 1.00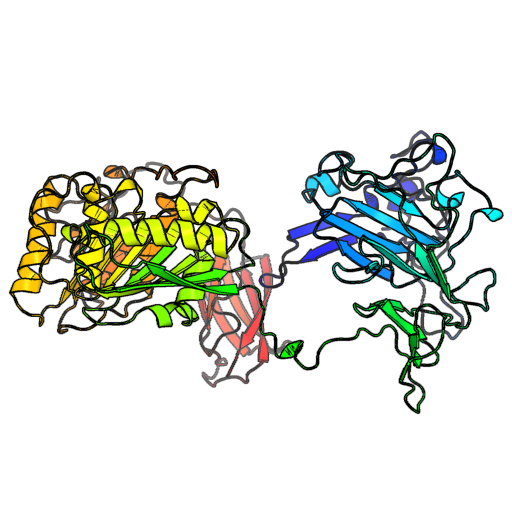 92.94 564 VAL A N 1
ATOM 4440 C CA . VAL A 1 564 ? -13.622 -2.141 35.561 1.00 92.94 564 VAL A CA 1
ATOM 4441 C C . VAL A 1 564 ? -13.086 -2.299 36.985 1.00 92.94 564 VAL A C 1
ATOM 4443 O O . VAL A 1 564 ? -13.761 -1.881 37.926 1.00 92.94 564 VAL A O 1
ATOM 4446 N N . SER A 1 565 ? -11.889 -2.878 37.142 1.00 89.44 565 SER A N 1
ATOM 4447 C CA . SER A 1 565 ? -11.252 -3.145 38.437 1.00 89.44 565 SER A CA 1
ATOM 4448 C C . SER A 1 565 ? -10.240 -2.088 38.893 1.00 89.44 565 SER A C 1
ATOM 4450 O O . SER A 1 565 ? -9.568 -2.277 39.913 1.00 89.44 565 SER A O 1
ATOM 4452 N N . GLU A 1 566 ? -10.075 -1.006 38.125 1.00 85.38 566 GLU A N 1
ATOM 4453 C CA . GLU A 1 566 ? -9.019 -0.000 38.323 1.00 85.38 566 GLU A CA 1
ATOM 4454 C C . GLU A 1 566 ? -7.612 -0.631 38.423 1.00 85.38 566 GLU A C 1
ATOM 4456 O O . GLU A 1 566 ? -6.783 -0.254 39.256 1.00 85.38 566 GLU A O 1
ATOM 4461 N N . GLY A 1 567 ? -7.340 -1.643 37.591 1.00 73.44 567 GLY A N 1
ATOM 4462 C CA . GLY A 1 567 ? -6.068 -2.373 37.557 1.00 73.44 567 GLY A CA 1
ATOM 4463 C C . GLY A 1 567 ? -5.883 -3.436 38.645 1.00 73.44 567 GLY A C 1
ATOM 4464 O O . GLY A 1 567 ? -4.834 -4.082 38.709 1.00 73.44 567 GLY A O 1
ATOM 4465 N N . SER A 1 568 ? -6.887 -3.666 39.494 1.00 71.62 568 SER A N 1
ATOM 4466 C CA . SER A 1 568 ? -6.887 -4.750 40.482 1.00 71.62 568 SER A CA 1
ATOM 4467 C C . SER A 1 568 ? -7.330 -6.063 39.823 1.00 71.62 568 SER A C 1
ATOM 4469 O O . SER A 1 568 ? -8.507 -6.405 39.837 1.00 71.62 568 SER A O 1
ATOM 4471 N N . ILE A 1 569 ? -6.414 -6.788 39.178 1.00 68.62 569 ILE A N 1
ATOM 4472 C CA . ILE A 1 569 ? -6.709 -8.087 38.538 1.00 68.62 569 ILE A CA 1
ATOM 4473 C C . ILE A 1 569 ? -6.864 -9.176 39.615 1.00 68.62 569 ILE A C 1
ATOM 4475 O O . ILE A 1 569 ? -5.971 -9.337 40.449 1.00 68.62 569 ILE A O 1
ATOM 4479 N N . ILE A 1 570 ? -7.976 -9.926 39.608 1.00 61.16 570 ILE A N 1
ATOM 4480 C CA . ILE A 1 570 ? -8.356 -10.848 40.706 1.00 61.16 570 ILE A CA 1
ATOM 4481 C C . ILE A 1 570 ? -8.478 -12.325 40.271 1.00 61.16 570 ILE A C 1
ATOM 4483 O O . ILE A 1 570 ? -9.158 -13.101 40.930 1.00 61.16 570 ILE A O 1
ATOM 4487 N N . ASP A 1 571 ? -7.741 -12.730 39.233 1.00 61.34 571 ASP A N 1
ATOM 4488 C CA . ASP A 1 571 ? -7.655 -14.107 38.699 1.00 61.34 571 ASP A CA 1
ATOM 4489 C C . ASP A 1 571 ? -8.728 -14.482 37.653 1.00 61.34 571 ASP A C 1
ATOM 4491 O O . ASP A 1 571 ? -9.861 -13.998 37.651 1.00 61.34 571 ASP A O 1
ATOM 4495 N N . THR A 1 572 ? -8.295 -15.308 36.699 1.00 62.66 572 THR A N 1
ATOM 4496 C CA . THR A 1 572 ? -8.986 -15.729 35.473 1.00 62.66 572 THR A CA 1
ATOM 4497 C C . THR A 1 572 ? -9.302 -17.211 35.640 1.00 62.66 572 THR A C 1
ATOM 4499 O O . THR A 1 572 ? -8.372 -18.004 35.785 1.00 62.66 572 THR A O 1
ATOM 4502 N N . SER A 1 573 ? -10.570 -17.621 35.616 1.00 56.41 573 SER A N 1
ATOM 4503 C CA . SER A 1 573 ? -10.920 -19.047 35.681 1.00 56.41 573 SER A CA 1
ATOM 4504 C C . SER A 1 573 ? -10.499 -19.725 34.369 1.00 56.41 573 SER A C 1
ATOM 4506 O O . SER A 1 573 ? -11.265 -19.793 33.409 1.00 56.41 573 SER A O 1
ATOM 4508 N N . ALA A 1 574 ? -9.245 -20.173 34.282 1.00 54.12 574 ALA A N 1
ATOM 4509 C CA . ALA A 1 574 ? -8.759 -21.016 33.197 1.00 54.12 574 ALA A CA 1
ATOM 4510 C C . ALA A 1 574 ? -9.113 -22.475 33.507 1.00 54.12 574 ALA A C 1
ATOM 4512 O O . ALA A 1 574 ? -8.930 -22.933 34.635 1.00 54.12 574 ALA A O 1
ATOM 4513 N N . CYS A 1 575 ? -9.622 -23.206 32.513 1.00 56.22 575 CYS A N 1
ATOM 4514 C CA . CYS A 1 575 ? -9.917 -24.627 32.657 1.00 56.22 575 CYS A CA 1
ATOM 4515 C C . CYS A 1 575 ? -8.668 -25.368 33.170 1.00 56.22 575 CYS A C 1
ATOM 4517 O O . CYS A 1 575 ? -7.603 -25.301 32.550 1.00 56.22 575 CYS A O 1
ATOM 4519 N N . ASP A 1 576 ? -8.794 -26.076 34.293 1.00 44.94 576 ASP A N 1
ATOM 4520 C CA . ASP A 1 576 ? -7.699 -26.873 34.838 1.00 44.94 576 ASP A CA 1
ATOM 4521 C C . ASP A 1 576 ? -7.368 -28.015 33.861 1.00 44.94 576 ASP A C 1
ATOM 4523 O O . ASP A 1 576 ? -8.244 -28.711 33.337 1.00 44.94 576 ASP A O 1
ATOM 4527 N N . SER A 1 577 ? -6.083 -28.156 33.556 1.00 46.91 577 SER A N 1
ATOM 4528 C CA . SER A 1 577 ? -5.581 -28.922 32.418 1.00 46.91 577 SER A CA 1
ATOM 4529 C C . SER A 1 577 ? -5.914 -30.415 32.508 1.00 46.91 577 SER A C 1
ATOM 4531 O O . SER A 1 577 ? -5.372 -31.144 33.338 1.00 46.91 577 SER A O 1
ATOM 4533 N N . THR A 1 578 ? -6.706 -30.908 31.556 1.00 33.47 578 THR A N 1
ATOM 4534 C CA . THR A 1 578 ? -6.623 -32.297 31.086 1.00 33.47 578 THR A CA 1
ATOM 4535 C C . THR A 1 578 ? -6.481 -32.278 29.573 1.00 33.47 578 THR A C 1
ATOM 4537 O O . THR A 1 578 ? -7.437 -32.014 28.860 1.00 33.47 578 THR A O 1
ATOM 4540 N N . THR A 1 579 ? -5.240 -32.500 29.132 1.00 40.34 579 THR A N 1
ATOM 4541 C CA . THR A 1 579 ? -4.789 -32.851 27.775 1.00 40.34 579 THR A CA 1
ATOM 4542 C C . THR A 1 579 ? -5.899 -32.939 26.722 1.00 40.34 579 THR A C 1
ATOM 4544 O O . THR A 1 579 ? -6.381 -34.024 26.393 1.00 40.34 579 THR A O 1
ATOM 4547 N N . VAL A 1 580 ? -6.250 -31.787 26.170 1.00 34.88 580 VAL A N 1
ATOM 4548 C CA . VAL A 1 580 ? -6.579 -31.654 24.756 1.00 34.88 580 VAL A CA 1
ATOM 4549 C C . VAL A 1 580 ? -5.391 -30.893 24.190 1.00 34.88 580 VAL A C 1
ATOM 4551 O O . VAL A 1 580 ? -4.958 -29.924 24.811 1.00 34.88 580 VAL A O 1
ATOM 4554 N N . GLU A 1 581 ? -4.797 -31.388 23.108 1.00 35.09 581 GLU A N 1
ATOM 4555 C CA . GLU A 1 581 ? -3.757 -30.675 22.367 1.00 35.09 581 GLU A CA 1
ATOM 4556 C C . GLU A 1 581 ? -4.313 -29.304 21.959 1.00 35.09 581 GLU A C 1
ATOM 4558 O O . GLU A 1 581 ? -4.989 -29.154 20.948 1.00 35.09 581 GLU A O 1
ATOM 4563 N N . THR A 1 582 ? -4.091 -28.299 22.804 1.00 35.88 582 THR A N 1
ATOM 4564 C CA . THR A 1 582 ? -3.955 -26.932 22.339 1.00 35.88 582 THR A CA 1
ATOM 4565 C C . THR A 1 582 ? -2.666 -26.940 21.547 1.00 35.88 582 THR A C 1
ATOM 4567 O O . THR A 1 582 ? -1.598 -27.123 22.144 1.00 35.88 582 THR A O 1
ATOM 4570 N N . ASP A 1 583 ? -2.753 -26.749 20.236 1.00 36.47 583 ASP A N 1
ATOM 4571 C CA . ASP A 1 583 ? -1.639 -26.169 19.502 1.00 36.47 583 ASP A CA 1
ATOM 4572 C C . ASP A 1 583 ? -1.396 -24.792 20.133 1.00 36.47 583 ASP A C 1
ATOM 4574 O O . ASP A 1 583 ? -1.968 -23.776 19.747 1.00 36.47 583 ASP A O 1
ATOM 4578 N N . ILE A 1 584 ? -0.601 -24.772 21.209 1.00 45.34 584 ILE A N 1
ATOM 4579 C CA . ILE A 1 584 ? 0.159 -23.588 21.563 1.00 45.34 584 ILE A CA 1
ATOM 4580 C C . ILE A 1 584 ? 0.996 -23.388 20.319 1.00 45.34 584 ILE A C 1
ATOM 4582 O O . ILE A 1 584 ? 1.866 -24.214 20.047 1.00 45.34 584 ILE A O 1
ATOM 4586 N N . GLU A 1 585 ? 0.668 -22.357 19.549 1.00 52.44 585 GLU A N 1
ATOM 4587 C CA . GLU A 1 585 ? 1.462 -21.954 18.404 1.00 52.44 585 GLU A CA 1
ATOM 4588 C C . GLU A 1 585 ? 2.842 -21.584 18.952 1.00 52.44 585 GLU A C 1
ATOM 4590 O O . GLU A 1 585 ? 3.096 -20.500 19.479 1.00 52.44 585 GLU A O 1
ATOM 4595 N N . ILE A 1 586 ? 3.712 -22.585 18.989 1.00 72.31 586 ILE A N 1
ATOM 4596 C CA . ILE A 1 586 ? 5.1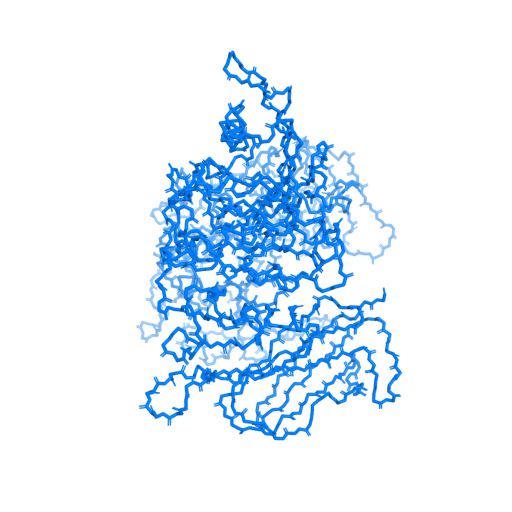15 -22.414 19.279 1.00 72.31 586 ILE A CA 1
ATOM 4597 C C . ILE A 1 586 ? 5.664 -21.881 17.965 1.00 72.31 586 ILE A C 1
ATOM 4599 O O . ILE A 1 586 ? 5.524 -22.555 16.947 1.00 72.31 586 ILE A O 1
ATOM 4603 N N . PRO A 1 587 ? 6.240 -20.673 17.957 1.00 75.50 587 PRO A N 1
ATOM 4604 C CA . PRO A 1 587 ? 6.779 -20.115 16.731 1.00 75.50 587 PRO A CA 1
ATOM 4605 C C . PRO A 1 587 ? 7.792 -21.097 16.147 1.00 75.50 587 PRO A C 1
ATOM 4607 O O . PRO A 1 587 ? 8.657 -21.574 16.870 1.00 75.50 587 PRO A O 1
ATOM 4610 N N . ASP A 1 588 ? 7.720 -21.389 14.850 1.00 82.56 588 ASP A N 1
ATOM 4611 C CA . ASP A 1 588 ? 8.571 -22.421 14.234 1.00 82.56 588 ASP A CA 1
ATOM 4612 C C . ASP A 1 588 ? 10.065 -22.055 14.215 1.00 82.56 588 ASP A C 1
ATOM 4614 O O . ASP A 1 588 ? 10.938 -22.905 14.030 1.00 82.56 588 ASP A O 1
ATOM 4618 N N . LYS A 1 589 ? 10.386 -20.766 14.379 1.00 85.81 589 LYS A N 1
ATOM 4619 C CA . LYS A 1 589 ? 11.748 -20.231 14.289 1.00 85.81 589 LYS A CA 1
ATOM 4620 C C . LYS A 1 589 ? 11.979 -19.084 15.261 1.00 85.81 589 LYS A C 1
ATOM 4622 O O . LYS A 1 589 ? 11.056 -18.376 15.652 1.00 85.81 589 LYS A O 1
ATOM 4627 N N . PHE A 1 590 ? 13.248 -18.862 15.601 1.00 88.69 590 PHE A N 1
ATOM 4628 C CA . PHE A 1 590 ? 13.646 -17.650 16.309 1.00 88.69 590 PHE A CA 1
ATOM 4629 C C . PHE A 1 590 ? 13.350 -16.430 15.432 1.00 88.69 590 PHE A C 1
ATOM 4631 O O . PHE A 1 590 ? 13.787 -16.366 14.280 1.00 88.69 590 PHE A O 1
ATOM 4638 N N . LEU A 1 591 ? 12.644 -15.445 15.983 1.00 87.38 591 LEU A N 1
ATOM 4639 C CA . LEU A 1 591 ? 12.336 -14.197 15.291 1.00 87.38 591 LEU A CA 1
ATOM 4640 C C . LEU A 1 591 ? 12.557 -13.015 16.229 1.00 87.38 591 LEU A C 1
ATOM 4642 O O . LEU A 1 591 ? 12.309 -13.091 17.427 1.00 87.38 591 LEU A O 1
ATOM 4646 N N . LEU A 1 592 ? 13.041 -11.905 15.686 1.00 92.50 592 LEU A N 1
ATOM 4647 C CA . LEU A 1 592 ? 13.149 -10.639 16.402 1.00 92.50 592 LEU A CA 1
ATOM 4648 C C . LEU A 1 592 ? 12.358 -9.605 15.605 1.00 92.50 592 LEU A C 1
ATOM 4650 O O . LEU A 1 592 ? 12.738 -9.254 14.484 1.00 92.50 592 LEU A O 1
ATOM 4654 N N . HIS A 1 593 ? 11.243 -9.151 16.161 1.00 83.56 593 HIS A N 1
ATOM 4655 C CA . HIS A 1 593 ? 10.302 -8.250 15.501 1.00 83.56 593 HIS A CA 1
ATOM 4656 C C . HIS A 1 593 ? 10.807 -6.803 15.513 1.00 83.56 593 HIS A C 1
ATOM 4658 O O . HIS A 1 593 ? 11.550 -6.426 16.426 1.00 83.56 593 HIS A O 1
ATOM 4664 N N . PRO A 1 594 ? 10.406 -5.971 14.532 1.00 72.38 594 PRO A N 1
ATOM 4665 C CA . PRO A 1 594 ? 10.577 -4.524 14.621 1.00 72.38 594 PRO A CA 1
ATOM 4666 C C . PRO A 1 594 ? 10.004 -3.993 15.943 1.00 72.38 594 PRO A C 1
ATOM 4668 O O . PRO A 1 594 ? 8.944 -4.454 16.378 1.00 72.38 594 PRO A O 1
ATOM 4671 N N . PRO A 1 595 ? 10.683 -3.048 16.613 1.00 77.94 595 PRO A N 1
ATOM 4672 C CA . PRO A 1 595 ? 10.179 -2.537 17.866 1.00 77.94 595 PRO A CA 1
ATOM 4673 C C . PRO A 1 595 ? 9.043 -1.552 17.568 1.00 77.94 595 PRO A C 1
ATOM 4675 O O . PRO A 1 595 ? 9.096 -0.835 16.570 1.00 77.94 595 PRO A O 1
ATOM 4678 N N . TYR A 1 596 ? 8.005 -1.530 18.400 1.00 64.62 596 TYR A N 1
ATOM 4679 C CA . TYR A 1 596 ? 6.858 -0.639 18.218 1.00 64.62 596 TYR A CA 1
ATOM 4680 C C . TYR A 1 596 ? 6.600 0.187 19.487 1.00 64.62 596 TYR A C 1
ATOM 4682 O O . TYR A 1 596 ? 6.538 -0.394 20.580 1.00 64.62 596 TYR A O 1
ATOM 4690 N N . PRO A 1 597 ? 6.437 1.519 19.370 1.00 71.00 597 PRO A N 1
ATOM 4691 C CA . PRO A 1 597 ? 6.592 2.328 18.146 1.00 71.00 597 PRO A CA 1
ATOM 4692 C C . PRO A 1 597 ? 8.052 2.387 17.640 1.00 71.00 597 PRO A C 1
ATOM 4694 O O . PRO A 1 597 ? 8.973 2.110 18.405 1.00 71.00 597 PRO A O 1
ATOM 4697 N N . ASN A 1 598 ? 8.280 2.721 16.364 1.00 74.25 598 ASN A N 1
ATOM 4698 C CA . ASN A 1 598 ? 9.599 3.042 15.788 1.00 74.25 598 ASN A CA 1
ATOM 4699 C C . ASN A 1 598 ? 9.426 3.866 14.487 1.00 74.25 598 ASN A C 1
ATOM 4701 O O . ASN A 1 598 ? 8.921 3.302 13.521 1.00 74.25 598 ASN A O 1
ATOM 4705 N N . PRO A 1 599 ? 9.851 5.145 14.413 1.00 85.75 599 PRO A N 1
ATOM 4706 C CA . PRO A 1 599 ? 10.576 5.898 15.437 1.00 85.75 599 PRO A CA 1
ATOM 4707 C C . PRO A 1 599 ? 9.793 6.050 16.750 1.00 85.75 599 PRO A C 1
ATOM 4709 O O . PRO A 1 599 ? 8.569 5.996 16.761 1.00 85.75 599 PRO A O 1
ATOM 4712 N N . PHE A 1 600 ? 10.490 6.200 17.876 1.00 85.62 600 PHE A N 1
ATOM 4713 C CA . PHE A 1 600 ? 9.875 6.191 19.211 1.00 85.62 600 PHE A CA 1
ATOM 4714 C C . PHE A 1 600 ? 10.329 7.364 20.079 1.00 85.62 600 PHE A C 1
ATOM 4716 O O . PHE A 1 600 ? 11.432 7.873 19.893 1.00 85.62 600 PHE A O 1
ATOM 4723 N N . ASN A 1 601 ? 9.505 7.786 21.045 1.00 81.69 601 ASN A N 1
ATOM 4724 C CA . ASN A 1 601 ? 9.836 8.862 21.987 1.00 81.69 601 ASN A CA 1
ATOM 4725 C C . ASN A 1 601 ? 9.241 8.620 23.392 1.00 81.69 601 ASN A C 1
ATOM 4727 O O . ASN A 1 601 ? 8.029 8.726 23.563 1.00 81.69 601 ASN A O 1
ATOM 4731 N N . PRO A 1 602 ? 10.048 8.349 24.431 1.00 81.75 602 PRO A N 1
ATOM 4732 C CA . PRO A 1 602 ? 11.328 7.647 24.420 1.00 81.75 602 PRO A CA 1
ATOM 4733 C C . PRO A 1 602 ? 11.150 6.134 24.659 1.00 81.75 602 PRO A C 1
ATOM 4735 O O . PRO A 1 602 ? 12.126 5.449 24.948 1.00 81.75 602 PRO A O 1
ATOM 4738 N N . ILE A 1 603 ? 9.920 5.606 24.585 1.00 86.50 603 ILE A N 1
ATOM 4739 C CA . ILE A 1 603 ? 9.596 4.210 24.919 1.00 86.50 603 ILE A CA 1
ATOM 4740 C C . ILE A 1 603 ? 9.269 3.408 23.657 1.00 86.50 603 ILE A C 1
ATOM 4742 O O . ILE A 1 603 ? 8.475 3.849 22.831 1.00 86.50 603 ILE A O 1
ATOM 4746 N N . THR A 1 604 ? 9.850 2.216 23.533 1.00 83.81 604 THR A N 1
ATOM 4747 C CA . THR A 1 604 ? 9.518 1.240 22.489 1.00 83.81 604 THR A CA 1
ATOM 4748 C C . THR A 1 604 ? 9.507 -0.187 23.033 1.00 83.81 604 THR A C 1
ATOM 4750 O O . THR A 1 604 ? 10.236 -0.504 23.979 1.00 83.81 604 THR A O 1
ATOM 4753 N N . THR A 1 605 ? 8.690 -1.056 22.438 1.00 82.00 605 THR A N 1
ATOM 4754 C CA . THR A 1 605 ? 8.581 -2.475 22.793 1.00 82.00 605 THR A CA 1
ATOM 4755 C C . THR A 1 605 ? 9.240 -3.341 21.727 1.00 82.00 605 THR A C 1
ATOM 4757 O O . THR A 1 605 ? 8.803 -3.357 20.582 1.00 82.00 605 THR A O 1
ATOM 4760 N N . ILE A 1 606 ? 10.258 -4.105 22.114 1.00 90.56 606 ILE A N 1
ATOM 4761 C CA . ILE A 1 606 ? 10.954 -5.100 21.292 1.00 90.56 606 ILE A CA 1
ATOM 4762 C C . ILE A 1 606 ? 10.275 -6.458 21.513 1.00 90.56 606 ILE A C 1
ATOM 4764 O O . ILE A 1 606 ? 10.328 -6.984 22.625 1.00 90.56 606 ILE A O 1
ATOM 4768 N N . ARG A 1 607 ? 9.654 -7.038 20.479 1.00 85.12 607 ARG A N 1
ATOM 4769 C CA . ARG A 1 607 ? 9.056 -8.389 20.535 1.00 85.12 607 ARG A CA 1
ATOM 4770 C C . ARG A 1 607 ? 9.983 -9.422 19.893 1.00 85.12 607 ARG A C 1
ATOM 4772 O O . ARG A 1 607 ? 10.747 -9.083 18.990 1.00 85.12 607 ARG A O 1
ATOM 4779 N N . TYR A 1 608 ? 9.952 -10.659 20.368 1.00 90.00 608 TYR A N 1
ATOM 4780 C CA . TYR A 1 608 ? 10.776 -11.751 19.851 1.00 90.00 608 TYR A CA 1
ATOM 4781 C C . TYR A 1 608 ? 10.173 -13.119 20.155 1.00 90.00 608 TYR A C 1
ATOM 4783 O O . TYR A 1 608 ? 9.508 -13.299 21.171 1.00 90.00 608 TYR A O 1
ATOM 4791 N N . ASP A 1 609 ? 10.479 -14.084 19.302 1.00 90.12 609 ASP A N 1
ATOM 4792 C CA . ASP A 1 609 ? 9.849 -15.397 19.275 1.00 90.12 609 ASP A CA 1
ATOM 4793 C C . ASP A 1 609 ? 10.897 -16.464 19.566 1.00 90.12 609 ASP A C 1
ATOM 4795 O O . ASP A 1 609 ? 12.027 -16.398 19.066 1.00 90.12 609 ASP A O 1
ATOM 4799 N N . LEU A 1 610 ? 10.533 -17.436 20.400 1.00 90.50 610 LEU A N 1
ATOM 4800 C CA . LEU A 1 610 ? 11.409 -18.522 20.827 1.00 90.50 610 LEU A CA 1
ATOM 4801 C C . LEU A 1 610 ? 10.770 -19.875 20.457 1.00 90.50 610 LEU A C 1
ATOM 4803 O O . LEU A 1 610 ? 9.805 -20.258 21.116 1.00 90.50 610 LEU A O 1
ATOM 4807 N N . PRO A 1 611 ? 11.276 -20.618 19.454 1.00 90.25 611 PRO A N 1
ATOM 4808 C CA . PRO A 1 611 ? 10.770 -21.954 19.113 1.00 90.25 611 PRO A CA 1
ATOM 4809 C C . PRO A 1 611 ? 11.050 -22.978 20.216 1.00 90.25 611 PRO A C 1
ATOM 4811 O O . PRO A 1 611 ? 10.344 -23.965 20.383 1.00 90.25 611 PRO A O 1
ATOM 4814 N N . GLU A 1 612 ? 12.094 -22.735 21.002 1.00 90.75 612 GLU A N 1
ATOM 4815 C CA . GLU A 1 612 ? 12.525 -23.592 22.094 1.00 90.75 612 GLU A CA 1
ATOM 4816 C C . GLU A 1 612 ? 13.066 -22.753 23.256 1.00 90.75 612 GLU A C 1
ATOM 4818 O O . GLU A 1 612 ? 13.320 -21.551 23.128 1.00 90.75 612 GLU A O 1
ATOM 4823 N N . GLN A 1 613 ? 13.243 -23.391 24.413 1.00 91.25 613 GLN A N 1
ATOM 4824 C CA . GLN A 1 613 ? 13.847 -22.757 25.579 1.00 91.25 613 GLN A CA 1
ATOM 4825 C C . GLN A 1 613 ? 15.285 -22.310 25.261 1.00 91.25 613 GLN A C 1
ATOM 4827 O O . GLN A 1 613 ? 16.124 -23.124 24.878 1.00 91.25 613 GLN A O 1
ATOM 4832 N N . ALA A 1 614 ? 15.602 -21.031 25.480 1.00 92.38 614 ALA A N 1
ATOM 4833 C CA . ALA A 1 614 ? 16.924 -20.482 25.187 1.00 92.38 614 ALA A CA 1
ATOM 4834 C C . ALA A 1 614 ? 17.367 -19.411 26.193 1.00 92.38 614 ALA A C 1
ATOM 4836 O O . ALA A 1 614 ? 16.567 -18.691 26.798 1.00 92.38 614 ALA A O 1
ATOM 4837 N N . THR A 1 615 ? 18.687 -19.253 26.336 1.00 94.56 615 THR A N 1
ATOM 4838 C CA . THR A 1 615 ? 19.262 -18.104 27.047 1.00 94.56 615 THR A CA 1
ATOM 4839 C C . THR A 1 615 ? 19.246 -16.888 26.133 1.00 94.56 615 THR A C 1
ATOM 4841 O O . THR A 1 615 ? 20.062 -16.787 25.218 1.00 94.56 615 THR A O 1
ATOM 4844 N N . VAL A 1 616 ? 18.326 -15.962 26.406 1.00 95.62 616 VAL A N 1
ATOM 4845 C CA . VAL A 1 616 ? 18.109 -14.750 25.616 1.00 95.62 616 VAL A CA 1
ATOM 4846 C C . VAL A 1 616 ? 18.938 -13.595 26.166 1.00 95.62 616 VAL A C 1
ATOM 4848 O O . VAL A 1 616 ? 18.925 -13.289 27.364 1.00 95.62 616 VAL A O 1
ATOM 4851 N N . ASN A 1 617 ? 19.638 -12.915 25.267 1.00 97.12 617 ASN A N 1
ATOM 4852 C CA . ASN A 1 617 ? 20.420 -11.722 25.536 1.00 97.12 617 ASN A CA 1
ATOM 4853 C C . ASN A 1 617 ? 20.060 -10.639 24.511 1.00 97.12 617 ASN A C 1
ATOM 4855 O O . ASN A 1 617 ? 20.401 -10.770 23.338 1.00 97.12 617 ASN A O 1
ATOM 4859 N N . ILE A 1 618 ? 19.380 -9.576 24.955 1.00 97.06 618 ILE A N 1
ATOM 4860 C CA . ILE A 1 618 ? 19.024 -8.430 24.106 1.00 97.06 618 ILE A CA 1
ATOM 4861 C C . ILE A 1 618 ? 19.846 -7.218 24.522 1.00 97.06 618 ILE A C 1
ATOM 4863 O O . ILE A 1 618 ? 19.782 -6.763 25.671 1.00 97.06 618 ILE A O 1
ATOM 4867 N N . ILE A 1 619 ? 20.626 -6.690 23.582 1.00 97.69 619 ILE A N 1
ATOM 4868 C CA . ILE A 1 619 ? 21.559 -5.587 23.803 1.00 97.69 619 ILE A CA 1
ATOM 4869 C C . ILE A 1 619 ? 21.302 -4.466 22.797 1.00 97.69 619 ILE A C 1
ATOM 4871 O O . ILE A 1 619 ? 21.201 -4.704 21.598 1.00 97.69 619 ILE A O 1
ATOM 4875 N N . ILE A 1 620 ? 21.261 -3.233 23.297 1.00 97.69 620 ILE A N 1
ATOM 4876 C CA . ILE A 1 620 ? 21.216 -2.010 22.499 1.00 97.69 620 ILE A CA 1
ATOM 4877 C C . ILE A 1 620 ? 22.636 -1.493 22.261 1.00 97.69 620 ILE A C 1
ATOM 4879 O O . ILE A 1 620 ? 23.426 -1.397 23.207 1.00 97.69 620 ILE A O 1
ATOM 4883 N N . TYR A 1 621 ? 22.935 -1.100 21.029 1.00 96.19 621 TYR A N 1
ATOM 4884 C CA . TYR A 1 621 ? 24.180 -0.493 20.573 1.00 96.19 621 TYR A CA 1
ATOM 4885 C C . TYR A 1 621 ? 23.911 0.851 19.893 1.00 96.19 621 TYR A C 1
ATOM 4887 O O . TYR A 1 621 ? 22.832 1.086 19.354 1.00 96.19 621 TYR A O 1
ATOM 4895 N N . ASP A 1 622 ? 24.904 1.733 19.895 1.00 93.62 622 ASP A N 1
ATOM 4896 C CA . ASP A 1 622 ? 24.911 2.894 19.006 1.00 93.62 622 ASP A CA 1
ATOM 4897 C C . ASP A 1 622 ? 25.515 2.554 17.631 1.00 93.62 622 ASP A C 1
ATOM 4899 O O . ASP A 1 622 ? 26.042 1.460 17.420 1.00 93.62 622 ASP A O 1
ATOM 4903 N N . MET A 1 623 ? 25.479 3.507 16.695 1.00 90.38 623 MET A N 1
ATOM 4904 C CA . MET A 1 623 ? 26.017 3.332 15.335 1.00 90.38 623 MET A CA 1
ATOM 4905 C C . MET A 1 623 ? 27.535 3.099 15.265 1.00 90.38 623 MET A C 1
ATOM 4907 O O . MET A 1 623 ? 28.041 2.704 14.220 1.00 90.38 623 MET A O 1
ATOM 4911 N N . LEU A 1 624 ? 28.275 3.321 16.358 1.00 88.69 624 LEU A N 1
ATOM 4912 C CA . LEU A 1 624 ? 29.702 2.991 16.453 1.00 88.69 624 LEU A CA 1
ATOM 4913 C C . LEU A 1 624 ? 29.928 1.576 17.015 1.00 88.69 624 LEU A C 1
ATOM 4915 O O . LEU A 1 624 ? 31.066 1.202 17.299 1.00 88.69 624 LEU A O 1
ATOM 4919 N N . GLY A 1 625 ? 28.858 0.802 17.225 1.00 86.44 625 GLY A N 1
ATOM 4920 C CA . GLY A 1 625 ? 28.905 -0.539 17.804 1.00 86.44 625 GLY A CA 1
ATOM 4921 C C . GLY A 1 625 ? 29.167 -0.548 19.311 1.00 86.44 625 GLY A C 1
ATOM 4922 O O . GLY A 1 625 ? 29.501 -1.592 19.875 1.00 86.44 625 GLY A O 1
ATOM 4923 N N . ARG A 1 626 ? 29.039 0.589 20.008 1.00 90.75 626 ARG A N 1
ATOM 4924 C CA . ARG A 1 626 ? 29.243 0.647 21.463 1.00 90.75 626 ARG A CA 1
ATOM 4925 C C . ARG A 1 626 ? 27.964 0.229 22.173 1.00 90.75 626 ARG A C 1
ATOM 4927 O O . ARG A 1 626 ? 26.886 0.733 21.877 1.00 90.75 626 ARG A O 1
ATOM 4934 N N . ARG A 1 627 ? 28.087 -0.660 23.161 1.00 96.50 627 ARG A N 1
ATOM 4935 C CA . ARG A 1 627 ? 26.950 -1.125 23.966 1.00 96.50 627 ARG A CA 1
ATOM 4936 C C . ARG A 1 627 ? 26.361 0.006 24.815 1.00 96.50 627 ARG A C 1
ATOM 4938 O O . ARG A 1 627 ? 27.034 0.535 25.699 1.00 96.50 627 ARG A O 1
ATOM 4945 N N . VAL A 1 628 ? 25.079 0.277 24.611 1.00 96.62 628 VAL A N 1
ATOM 4946 C CA . VAL A 1 628 ? 24.277 1.281 25.317 1.00 96.62 628 VAL A CA 1
ATOM 4947 C C . VAL A 1 628 ? 23.587 0.683 26.546 1.00 96.62 628 VAL A C 1
ATOM 4949 O O . VAL A 1 628 ? 23.780 1.176 27.663 1.00 96.62 628 VAL A O 1
ATOM 4952 N N . LYS A 1 629 ? 22.810 -0.392 26.365 1.00 96.25 629 LYS A N 1
ATOM 4953 C CA . LYS A 1 629 ? 22.037 -1.041 27.439 1.00 96.25 629 LYS A CA 1
ATOM 4954 C C . LYS A 1 629 ? 21.880 -2.536 27.180 1.00 96.25 629 LYS A C 1
ATOM 4956 O O . LYS A 1 629 ? 21.749 -2.949 26.036 1.00 96.25 629 LYS A O 1
ATOM 4961 N N . THR A 1 630 ? 21.902 -3.346 28.232 1.00 95.38 630 THR A N 1
ATOM 4962 C CA . THR A 1 630 ? 21.440 -4.740 28.162 1.00 95.38 630 THR A CA 1
ATOM 4963 C C . THR A 1 630 ? 20.024 -4.773 28.715 1.00 95.38 630 THR A C 1
ATOM 4965 O O . THR A 1 630 ? 19.820 -4.412 29.871 1.00 95.38 630 THR A O 1
ATOM 4968 N N . VAL A 1 631 ? 19.059 -5.142 27.874 1.00 93.88 631 VAL A N 1
ATOM 4969 C CA . VAL A 1 631 ? 17.624 -5.083 28.191 1.00 93.88 631 VAL A CA 1
ATOM 4970 C C . VAL A 1 631 ? 17.118 -6.437 28.690 1.00 93.88 631 VAL A C 1
ATOM 4972 O O . VAL A 1 631 ? 16.315 -6.493 29.613 1.00 93.88 631 VAL A O 1
ATOM 4975 N N . VAL A 1 632 ? 17.651 -7.531 28.140 1.00 95.06 632 VAL A N 1
ATOM 4976 C CA . VAL A 1 632 ? 17.351 -8.906 28.570 1.00 95.06 632 VAL A CA 1
ATOM 4977 C C . VAL A 1 632 ? 18.656 -9.669 28.730 1.00 95.06 632 VAL A C 1
ATOM 4979 O O . VAL A 1 632 ? 19.548 -9.533 27.896 1.00 95.06 632 VAL A O 1
ATOM 4982 N N . LYS A 1 633 ? 18.768 -10.470 29.795 1.00 94.94 633 LYS A N 1
ATOM 4983 C CA . LYS A 1 633 ? 19.841 -11.457 29.980 1.00 94.94 633 LYS A CA 1
ATOM 4984 C C . LYS A 1 633 ? 19.379 -12.583 30.910 1.00 94.94 633 LYS A C 1
ATOM 4986 O O . LYS A 1 633 ? 19.740 -12.600 32.086 1.00 94.94 633 LYS A O 1
ATOM 4991 N N . THR A 1 634 ? 18.546 -13.489 30.405 1.00 90.06 634 THR A N 1
ATOM 4992 C CA . THR A 1 634 ? 17.977 -14.592 31.201 1.00 90.06 634 THR A CA 1
ATOM 4993 C C . THR A 1 634 ? 17.615 -15.798 30.335 1.00 90.06 634 THR A C 1
ATOM 4995 O O . THR A 1 634 ? 17.442 -15.662 29.128 1.00 90.06 634 THR A O 1
ATOM 4998 N N . ASN A 1 635 ? 17.488 -16.971 30.959 1.00 91.75 635 ASN A N 1
ATOM 4999 C CA . ASN A 1 635 ? 16.877 -18.138 30.326 1.00 91.75 635 ASN A CA 1
ATOM 5000 C C . ASN A 1 635 ? 15.359 -17.936 30.236 1.00 91.75 635 ASN A C 1
ATOM 5002 O O . ASN A 1 635 ? 14.761 -17.463 31.207 1.00 91.75 635 ASN A O 1
ATOM 5006 N N . GLN A 1 636 ? 14.761 -18.255 29.090 1.00 88.12 636 GLN A N 1
ATOM 5007 C CA . GLN A 1 636 ? 13.322 -18.142 28.847 1.00 88.12 636 GLN A CA 1
ATOM 5008 C C . GLN A 1 636 ? 12.802 -19.396 28.140 1.00 88.12 636 GLN A C 1
ATOM 5010 O O . GLN A 1 636 ? 13.503 -19.962 27.306 1.00 88.12 636 GLN A O 1
ATOM 5015 N N . GLU A 1 637 ? 11.583 -19.817 28.482 1.00 88.69 637 GLU A N 1
ATOM 5016 C CA . GLU A 1 637 ? 10.861 -20.895 27.788 1.00 88.69 637 GLU A CA 1
ATOM 5017 C C . GLU A 1 637 ? 10.418 -20.467 26.382 1.00 88.69 637 GLU A C 1
ATOM 5019 O O . GLU A 1 637 ? 10.337 -19.266 26.108 1.00 88.69 637 GLU A O 1
ATOM 5024 N N . ALA A 1 638 ? 10.065 -21.438 25.533 1.00 82.94 638 ALA A N 1
ATOM 5025 C CA . ALA A 1 638 ? 9.503 -21.207 24.200 1.00 82.94 638 ALA A CA 1
ATOM 5026 C C . ALA A 1 638 ? 8.256 -20.287 24.217 1.00 82.94 638 ALA A C 1
ATOM 5028 O O . ALA A 1 638 ? 7.618 -20.067 25.257 1.00 82.94 638 ALA A O 1
ATOM 5029 N N . GLY A 1 639 ? 7.924 -19.724 23.058 1.00 84.25 639 GLY A N 1
ATOM 5030 C CA . GLY A 1 639 ? 6.774 -18.857 22.806 1.00 84.25 639 GLY A CA 1
ATOM 5031 C C . GLY A 1 639 ? 7.142 -17.423 22.416 1.00 84.25 639 GLY A C 1
ATOM 5032 O O . GLY A 1 639 ? 8.311 -17.032 22.410 1.00 84.25 639 GLY A O 1
ATOM 5033 N N . PHE A 1 640 ? 6.114 -16.632 22.124 1.00 76.88 640 PHE A N 1
ATOM 5034 C CA . PHE A 1 640 ? 6.203 -15.202 21.821 1.00 76.88 640 PHE A CA 1
ATOM 5035 C C . PHE A 1 640 ? 6.521 -14.383 23.088 1.00 76.88 640 PHE A C 1
ATOM 5037 O O . PHE A 1 640 ? 5.921 -14.598 24.145 1.00 76.88 640 PHE A O 1
ATOM 5044 N N . LYS A 1 641 ? 7.478 -13.452 23.015 1.00 86.75 641 LYS A N 1
ATOM 5045 C CA . LYS A 1 641 ? 8.000 -12.651 24.142 1.00 86.75 641 LYS A CA 1
ATOM 5046 C C . LYS A 1 641 ? 8.125 -11.173 23.767 1.00 86.75 641 LYS A C 1
ATOM 5048 O O . LYS A 1 641 ? 8.169 -10.802 22.596 1.00 86.75 641 LYS A O 1
ATOM 5053 N N . SER A 1 642 ? 8.248 -10.303 24.769 1.00 82.69 642 SER A N 1
ATOM 5054 C CA . SER A 1 642 ? 8.514 -8.877 24.555 1.00 82.69 642 SER A CA 1
ATOM 5055 C C . SER A 1 642 ? 9.327 -8.243 25.687 1.00 82.69 642 SER A C 1
ATOM 5057 O O . SER A 1 642 ? 9.440 -8.786 26.788 1.00 82.69 642 SER A O 1
ATOM 5059 N N . VAL A 1 643 ? 9.962 -7.105 25.403 1.00 90.06 643 VAL A N 1
ATOM 5060 C CA . VAL A 1 643 ? 10.688 -6.285 26.378 1.00 90.06 643 VAL A CA 1
ATOM 5061 C C . VAL A 1 643 ? 10.647 -4.807 25.990 1.00 90.06 643 VAL A C 1
ATOM 5063 O O . VAL A 1 643 ? 10.686 -4.468 24.812 1.00 90.06 643 VAL A O 1
ATOM 5066 N N . ILE A 1 644 ? 10.613 -3.910 26.974 1.00 88.56 644 ILE A N 1
ATOM 5067 C CA . ILE A 1 644 ? 10.564 -2.461 26.752 1.00 88.56 644 ILE A CA 1
ATOM 5068 C C . ILE A 1 644 ? 11.963 -1.840 26.858 1.00 88.56 644 ILE A C 1
ATOM 5070 O O . ILE A 1 644 ? 12.718 -2.133 27.792 1.00 88.56 644 ILE A O 1
ATOM 5074 N N . TRP A 1 645 ? 12.290 -0.925 25.943 1.00 95.19 645 TRP A N 1
ATOM 5075 C CA . TRP A 1 645 ? 13.392 0.023 26.099 1.00 95.19 645 TRP A CA 1
ATOM 5076 C C . TRP A 1 645 ? 12.861 1.453 26.227 1.00 95.19 645 TRP A C 1
ATOM 5078 O O . TRP A 1 645 ? 12.015 1.894 25.461 1.00 95.19 645 TRP A O 1
ATOM 5088 N N . ASP A 1 646 ? 13.387 2.176 27.209 1.00 90.88 646 ASP A N 1
ATOM 5089 C CA . ASP A 1 646 ? 12.972 3.510 27.658 1.00 90.88 646 ASP A CA 1
ATOM 5090 C C . ASP A 1 646 ? 13.930 4.626 27.199 1.00 90.88 646 ASP A C 1
ATOM 5092 O O . ASP A 1 646 ? 13.990 5.696 27.806 1.00 90.88 646 ASP A O 1
ATOM 5096 N N . GLY A 1 647 ? 14.769 4.356 26.194 1.00 94.62 647 GLY A N 1
ATOM 5097 C CA . GLY A 1 647 ? 15.731 5.337 25.690 1.00 94.62 647 GLY A CA 1
ATOM 5098 C C . GLY A 1 647 ? 16.838 5.691 26.693 1.00 94.62 647 GLY A C 1
ATOM 5099 O O . GLY A 1 647 ? 17.425 6.772 26.611 1.00 94.62 647 GLY A O 1
ATOM 5100 N N . THR A 1 648 ? 17.149 4.810 27.653 1.00 95.69 648 THR A N 1
ATOM 5101 C CA . THR A 1 648 ? 18.246 5.009 28.620 1.00 95.69 648 THR A CA 1
ATOM 5102 C C . THR A 1 648 ? 19.418 4.048 28.410 1.00 95.69 648 THR A C 1
ATOM 5104 O O . THR A 1 648 ? 19.286 2.984 27.804 1.00 95.69 648 THR A O 1
ATOM 5107 N N . ASN A 1 649 ? 20.599 4.405 28.917 1.00 95.38 649 ASN A N 1
ATOM 5108 C CA . ASN A 1 649 ? 21.765 3.517 28.981 1.00 95.38 649 ASN A CA 1
ATOM 5109 C C . ASN A 1 649 ? 21.784 2.677 30.278 1.00 95.38 649 ASN A C 1
ATOM 5111 O O . ASN A 1 649 ? 20.938 2.835 31.155 1.00 95.38 649 ASN A O 1
ATOM 5115 N N . ASN A 1 650 ? 22.788 1.808 30.453 1.00 91.44 650 ASN A N 1
ATOM 5116 C CA . ASN A 1 650 ? 22.954 0.987 31.671 1.00 91.44 650 ASN A CA 1
ATOM 5117 C C . ASN A 1 650 ? 23.105 1.783 32.992 1.00 91.44 650 ASN A C 1
ATOM 5119 O O . ASN A 1 650 ? 23.033 1.188 34.062 1.00 91.44 650 ASN A O 1
ATOM 5123 N N . GLN A 1 651 ? 23.344 3.099 32.946 1.00 91.31 651 GLN A N 1
ATOM 5124 C CA . GLN A 1 651 ? 23.371 3.974 34.129 1.00 91.31 651 GLN A CA 1
ATOM 5125 C C . GLN A 1 651 ? 22.012 4.649 34.392 1.00 91.31 651 GLN A C 1
ATOM 5127 O O . GLN A 1 651 ? 21.938 5.541 35.235 1.00 91.31 651 GLN A O 1
ATOM 5132 N N . GLY A 1 652 ? 20.963 4.284 33.645 1.00 89.75 652 GLY A N 1
ATOM 5133 C CA . GLY A 1 652 ? 19.637 4.905 33.710 1.00 89.75 652 GLY A CA 1
ATOM 5134 C C . GLY A 1 652 ? 19.586 6.324 33.138 1.00 89.75 652 GLY A C 1
ATOM 5135 O O . GLY A 1 652 ? 18.620 7.041 33.372 1.00 89.75 652 GLY A O 1
ATOM 5136 N N . LYS A 1 653 ? 20.624 6.770 32.413 1.00 91.62 653 LYS A N 1
ATOM 5137 C CA . LYS A 1 653 ? 20.653 8.111 31.809 1.00 91.62 653 LYS A CA 1
ATOM 5138 C C . LYS A 1 653 ? 20.061 8.078 30.397 1.00 91.62 653 LYS A C 1
ATOM 5140 O O . LYS A 1 653 ? 20.434 7.168 29.651 1.00 91.62 653 LYS A O 1
ATOM 5145 N N . PRO A 1 654 ? 19.232 9.064 30.003 1.00 92.88 654 PRO A N 1
ATOM 5146 C CA . PRO A 1 654 ? 18.728 9.180 28.637 1.00 92.88 654 PRO A CA 1
ATOM 5147 C C . PRO A 1 654 ? 19.863 9.247 27.614 1.00 92.88 654 PRO A C 1
ATOM 5149 O O . PRO A 1 654 ? 20.904 9.864 27.872 1.00 92.88 654 PRO A O 1
ATOM 5152 N N . VAL A 1 655 ? 19.660 8.629 26.455 1.00 94.69 655 VAL A N 1
ATOM 5153 C CA . VAL A 1 655 ? 20.582 8.712 25.317 1.00 94.69 655 VAL A CA 1
ATOM 5154 C C . VAL A 1 655 ? 20.090 9.732 24.281 1.00 94.69 655 VAL A C 1
ATOM 5156 O O . VAL A 1 655 ? 18.974 10.236 24.369 1.00 94.69 655 VAL A O 1
ATOM 5159 N N . GLY A 1 656 ? 20.963 10.154 23.361 1.00 92.00 656 GLY A N 1
ATOM 5160 C CA . GLY A 1 656 ? 20.619 11.180 22.366 1.00 92.00 656 GLY A CA 1
ATOM 5161 C C . GLY A 1 656 ? 19.639 10.663 21.310 1.00 92.00 656 GLY A C 1
ATOM 5162 O O . GLY A 1 656 ? 19.635 9.471 21.025 1.00 92.00 656 GLY A O 1
ATOM 5163 N N . ALA A 1 657 ? 18.850 11.548 20.696 1.00 93.44 657 ALA A N 1
ATOM 5164 C CA . ALA A 1 657 ? 18.070 11.181 19.514 1.00 93.44 657 ALA A CA 1
ATOM 5165 C C . ALA A 1 657 ? 18.999 10.673 18.400 1.00 93.44 657 ALA A C 1
ATOM 5167 O O . ALA A 1 657 ? 20.129 11.157 18.261 1.00 93.44 657 ALA A O 1
ATOM 5168 N N . GLY A 1 658 ? 18.537 9.693 17.633 1.00 92.69 658 GLY A N 1
ATOM 5169 C CA . GLY A 1 658 ? 19.311 9.083 16.560 1.00 92.69 658 GLY A CA 1
ATOM 5170 C C . GLY A 1 658 ? 19.040 7.594 16.390 1.00 92.69 658 GLY A C 1
ATOM 5171 O O . GLY A 1 658 ? 18.156 7.016 17.025 1.00 92.69 658 GLY A O 1
ATOM 5172 N N . VAL A 1 659 ? 19.820 6.983 15.503 1.00 95.00 659 VAL A N 1
ATOM 5173 C CA . VAL A 1 659 ? 19.711 5.561 15.176 1.00 95.00 659 VAL A CA 1
ATOM 5174 C C . VAL A 1 659 ? 20.472 4.724 16.203 1.00 95.00 659 VAL A C 1
ATOM 5176 O O . VAL A 1 659 ? 21.625 5.010 16.537 1.00 95.00 659 VAL A O 1
ATOM 5179 N N . TYR A 1 660 ? 19.824 3.666 16.673 1.00 96.00 660 TYR A N 1
ATOM 5180 C CA . TYR A 1 660 ? 20.379 2.635 17.539 1.00 96.00 660 TYR A CA 1
ATOM 5181 C C . TYR A 1 660 ? 20.198 1.270 16.884 1.00 96.00 660 TYR A C 1
ATOM 5183 O O . TYR A 1 660 ? 19.273 1.060 16.101 1.00 96.00 660 TYR A O 1
ATOM 5191 N N . LEU A 1 661 ? 21.064 0.327 17.232 1.00 96.25 661 LEU A N 1
ATOM 5192 C CA . LEU A 1 661 ? 20.917 -1.074 16.859 1.00 96.25 661 LEU A CA 1
ATOM 5193 C C . LEU A 1 661 ? 20.473 -1.862 18.089 1.00 96.25 661 LEU A C 1
ATOM 5195 O O . LEU A 1 661 ? 20.982 -1.632 19.182 1.00 96.25 661 LEU A O 1
ATOM 5199 N N . TYR A 1 662 ? 19.554 -2.803 17.932 1.00 95.94 662 TYR A N 1
ATOM 5200 C CA . TYR A 1 662 ? 19.237 -3.794 18.954 1.00 95.94 662 TYR A CA 1
ATOM 5201 C C . TYR A 1 662 ? 19.563 -5.177 18.405 1.00 95.94 662 TYR A C 1
ATOM 5203 O O . TYR A 1 662 ? 19.243 -5.504 17.263 1.00 95.94 662 TYR A O 1
ATOM 5211 N N . GLN A 1 663 ? 20.253 -5.971 19.213 1.00 97.06 663 GLN A N 1
ATOM 5212 C CA . GLN A 1 663 ? 20.655 -7.326 18.876 1.00 97.06 663 GLN A CA 1
ATOM 5213 C C . GLN A 1 663 ? 20.029 -8.288 19.867 1.00 97.06 663 GLN A C 1
ATOM 5215 O O . GLN A 1 663 ? 20.141 -8.073 21.074 1.00 97.06 663 GLN A O 1
ATOM 5220 N N . MET A 1 664 ? 19.431 -9.355 19.355 1.00 97.19 664 MET A N 1
ATOM 5221 C CA . MET A 1 664 ? 19.033 -10.520 20.128 1.00 97.19 664 MET A CA 1
ATOM 5222 C C . MET A 1 664 ? 20.010 -11.653 19.855 1.00 97.19 664 MET A C 1
ATOM 5224 O O . MET A 1 664 ? 20.310 -11.954 18.702 1.00 97.19 664 MET A O 1
ATOM 5228 N N . GLN A 1 665 ? 20.462 -12.293 20.926 1.00 96.00 665 GLN A N 1
ATOM 5229 C CA . GLN A 1 665 ? 21.131 -13.582 20.888 1.00 96.00 665 GLN A CA 1
ATOM 5230 C C . GLN A 1 665 ? 20.311 -14.587 21.702 1.00 96.00 665 GLN A C 1
ATOM 5232 O O . GLN A 1 665 ? 20.023 -14.323 22.870 1.00 96.00 665 GLN A O 1
ATOM 5237 N N . ALA A 1 666 ? 19.955 -15.720 21.101 1.00 93.19 666 ALA A N 1
ATOM 5238 C CA . ALA A 1 666 ? 19.265 -16.834 21.748 1.00 93.19 666 ALA A CA 1
ATOM 5239 C C . ALA A 1 666 ? 19.916 -18.149 21.295 1.00 93.19 666 ALA A C 1
ATOM 5241 O O . ALA A 1 666 ? 19.753 -18.567 20.154 1.00 93.19 666 ALA A O 1
ATOM 5242 N N . GLY A 1 667 ? 20.727 -18.766 22.161 1.00 87.25 667 GLY A N 1
ATOM 5243 C CA . GLY A 1 667 ? 21.587 -19.883 21.746 1.00 87.25 667 GLY A CA 1
ATOM 5244 C C . GLY A 1 667 ? 22.578 -19.459 20.649 1.00 87.25 667 GLY A C 1
ATOM 5245 O O . GLY A 1 667 ? 23.328 -18.495 20.841 1.00 87.25 667 GLY A O 1
ATOM 5246 N N . ASP A 1 668 ? 22.550 -20.158 19.511 1.00 86.31 668 ASP A N 1
ATOM 5247 C CA . ASP A 1 668 ? 23.367 -19.863 18.321 1.00 86.31 668 ASP A CA 1
ATOM 5248 C C . ASP A 1 668 ? 22.727 -18.816 17.386 1.00 86.31 668 ASP A C 1
ATOM 5250 O O . ASP A 1 668 ? 23.404 -18.265 16.515 1.00 86.31 668 ASP A O 1
ATOM 5254 N N . PHE A 1 669 ? 21.439 -18.497 17.568 1.00 90.00 669 PHE A N 1
ATOM 5255 C CA . PHE A 1 669 ? 20.744 -17.483 16.778 1.00 90.00 669 PHE A CA 1
ATOM 5256 C C . PHE A 1 669 ? 21.170 -16.076 17.205 1.00 90.00 669 PHE A C 1
ATOM 5258 O O . PHE A 1 669 ? 21.095 -15.723 18.386 1.00 90.00 669 PHE A O 1
ATOM 5265 N N . VAL A 1 670 ? 21.580 -15.255 16.234 1.00 94.62 670 VAL A N 1
ATOM 5266 C CA . VAL A 1 670 ? 21.912 -13.840 16.434 1.00 94.62 670 VAL A CA 1
ATOM 5267 C C . VAL A 1 670 ? 21.257 -13.011 15.335 1.00 94.62 670 VAL A C 1
ATOM 5269 O O . VAL A 1 670 ? 21.590 -13.171 14.163 1.00 94.62 670 VAL A O 1
ATOM 5272 N N . LEU A 1 671 ? 20.382 -12.075 15.708 1.00 90.88 671 LEU A N 1
ATOM 5273 C CA . LEU A 1 671 ? 19.803 -11.101 14.779 1.00 90.88 671 LEU A CA 1
ATOM 5274 C C . LEU A 1 671 ? 19.992 -9.683 15.306 1.00 90.88 671 LEU A C 1
ATOM 5276 O O . LEU A 1 671 ? 19.812 -9.420 16.493 1.00 90.88 671 LEU A O 1
ATOM 5280 N N . THR A 1 672 ? 20.366 -8.766 14.414 1.00 93.81 672 THR A N 1
ATOM 5281 C CA . THR A 1 672 ? 20.540 -7.341 14.722 1.00 93.81 672 THR A CA 1
ATOM 5282 C C . THR A 1 672 ? 19.645 -6.517 13.811 1.00 93.81 672 THR A C 1
ATOM 5284 O O . THR A 1 672 ? 19.648 -6.720 12.601 1.00 93.81 672 THR A O 1
ATOM 5287 N N . LYS A 1 673 ? 18.900 -5.575 14.384 1.00 92.31 673 LYS A N 1
ATOM 5288 C CA . LYS A 1 673 ? 18.000 -4.664 13.668 1.00 92.31 673 LYS A CA 1
ATOM 5289 C C . LYS A 1 673 ? 18.208 -3.223 14.153 1.00 92.31 673 LYS A C 1
ATOM 5291 O O . LYS A 1 673 ? 18.865 -2.993 15.169 1.00 92.31 673 LYS A O 1
ATOM 5296 N N . LYS A 1 674 ? 17.679 -2.243 13.413 1.00 93.62 674 LYS A N 1
ATOM 5297 C CA . LYS A 1 674 ? 17.792 -0.804 13.726 1.00 93.62 674 LYS A CA 1
ATOM 5298 C C . LYS A 1 674 ? 16.505 -0.240 14.333 1.00 93.62 674 LYS A C 1
ATOM 5300 O O . LYS A 1 674 ? 15.417 -0.720 14.032 1.00 93.62 674 LYS A O 1
ATOM 5305 N N . MET A 1 675 ? 16.634 0.806 15.140 1.00 93.44 675 MET A N 1
ATOM 5306 C CA . MET A 1 675 ? 15.531 1.595 15.696 1.00 93.44 675 MET A CA 1
ATOM 5307 C C . MET A 1 675 ? 15.932 3.067 15.823 1.00 93.44 675 MET A C 1
ATOM 5309 O O . MET A 1 675 ? 17.120 3.382 15.912 1.00 93.44 675 MET A O 1
ATOM 5313 N N . VAL A 1 676 ? 14.956 3.969 15.827 1.00 94.56 676 VAL A N 1
ATOM 5314 C CA . VAL A 1 676 ? 15.167 5.419 15.782 1.00 94.56 676 VAL A CA 1
ATOM 5315 C C . VAL A 1 676 ? 14.532 6.070 17.005 1.00 94.56 676 VAL A C 1
ATOM 5317 O O . VAL A 1 676 ? 13.313 6.092 17.143 1.00 94.56 676 VAL A O 1
ATOM 5320 N N . LEU A 1 677 ? 15.367 6.616 17.889 1.00 93.31 677 LEU A N 1
ATOM 5321 C CA . LEU A 1 677 ? 14.914 7.413 19.028 1.00 93.31 677 LEU A CA 1
ATOM 5322 C C . LEU A 1 677 ? 14.716 8.863 18.581 1.00 93.31 677 LEU A C 1
ATOM 5324 O O . LEU A 1 677 ? 15.672 9.512 18.142 1.00 93.31 677 LEU A O 1
ATOM 5328 N N . LEU A 1 678 ? 13.499 9.369 18.740 1.00 84.12 678 LEU A N 1
ATOM 5329 C CA . LEU A 1 678 ? 13.151 10.779 18.604 1.00 84.12 678 LEU A CA 1
ATOM 5330 C C . LEU A 1 678 ? 13.289 11.500 19.951 1.00 84.12 678 LEU A C 1
ATOM 5332 O O . LEU A 1 678 ? 13.423 10.875 21.004 1.00 84.12 678 LEU A O 1
ATOM 5336 N N . LYS A 1 679 ? 13.296 12.831 19.903 1.00 64.19 679 LYS A N 1
ATOM 5337 C CA . LYS A 1 679 ? 13.298 13.697 21.083 1.00 64.19 679 LYS A CA 1
ATOM 5338 C C . LYS A 1 679 ? 12.032 14.520 21.144 1.00 64.19 679 LYS A C 1
ATOM 5340 O O . LYS A 1 679 ? 11.651 15.036 20.074 1.00 64.19 679 LYS A O 1
#

Radius of gyration: 32.18 Å; Cα contacts (8 Å, |Δi|>4): 1604; chains: 1; bounding box: 86×61×80 Å

Nearest PDB structures (foldseek):
  3osv-assembly3_D-3  TM=7.899E-01  e=2.272E-04  Pseudomonas aeruginosa
  3osv-assembly2_C-2  TM=7.900E-01  e=4.745E-04  Pseudomonas aeruginosa
  3osv-assembly1_A  TM=8.225E-01  e=8.847E-04  Pseudomonas aeruginosa
  3c12-assembly1_A-2  TM=7.532E-01  e=1.049E-03  Xanthomonas campestris pv. campestris
  7eha-assembly1_C  TM=6.317E-01  e=7.053E-04  Salmonella enterica subsp. enterica serovar Typhimurium str. LT2

Solvent-accessible surface area (backbone atoms only — not comparable to full-atom values): 36186 Å² total; per-residue (Å²): 81,50,46,63,63,39,43,61,48,48,31,85,73,65,71,23,85,75,48,32,37,58,73,57,71,51,74,41,62,40,89,86,81,65,46,74,78,36,44,38,47,54,76,64,40,46,30,29,72,80,46,86,90,34,59,51,49,48,61,52,56,81,41,70,42,42,41,44,63,61,57,75,62,28,27,33,67,40,52,94,91,50,97,48,66,57,41,22,54,42,45,55,75,66,30,70,35,77,40,81,90,74,35,30,38,38,37,25,20,26,67,59,12,31,38,40,32,28,56,53,64,28,52,43,73,23,22,55,34,72,44,36,40,90,83,46,34,9,42,30,42,55,40,55,43,30,34,37,52,66,34,66,32,49,49,82,89,54,49,60,42,25,50,31,20,32,46,32,68,30,52,81,82,22,76,60,46,77,20,40,28,22,18,25,26,24,41,100,40,92,83,26,11,27,40,41,28,34,58,66,61,58,45,99,83,75,43,50,76,63,55,91,77,50,50,53,58,62,96,66,63,80,40,79,50,59,96,48,68,25,96,52,59,16,23,41,45,69,33,65,89,51,28,37,40,36,22,36,6,70,78,28,33,35,36,30,24,39,88,86,70,47,77,76,47,74,46,70,72,93,73,97,53,67,36,56,60,78,86,87,73,61,95,51,57,81,72,51,70,71,85,41,53,51,78,48,79,46,73,46,78,64,53,102,79,40,66,31,84,43,40,37,36,24,38,27,41,51,68,81,50,94,65,69,63,26,33,40,32,45,33,39,38,80,88,34,72,18,38,68,54,48,76,35,66,67,54,48,52,57,20,54,77,65,35,22,27,26,33,9,34,34,56,41,57,73,47,64,87,21,41,47,58,60,42,54,55,54,44,28,49,51,46,10,68,74,69,74,38,64,27,52,58,33,42,26,33,34,30,43,9,30,30,49,17,7,28,32,32,53,52,50,29,50,73,44,31,78,46,32,57,30,35,28,26,34,53,24,54,79,66,83,76,62,90,49,67,69,29,30,77,29,41,33,42,37,36,35,30,68,58,35,61,65,62,27,40,52,47,53,50,44,44,48,55,71,34,25,67,75,65,28,36,34,28,74,42,50,38,72,89,34,46,94,66,84,88,78,61,53,72,49,56,48,50,46,51,54,52,41,50,68,63,25,52,59,98,71,82,61,55,88,46,73,56,74,64,50,82,80,64,72,77,66,20,21,35,32,36,90,83,78,52,40,34,19,43,50,92,51,46,88,69,64,71,44,70,25,25,36,24,83,36,65,66,52,43,51,42,49,31,35,55,55,43,78,64,59,77,81,62,63,49,66,73,78,88,71,91,65,90,69,81,69,77,52,37,92,49,76,44,76,50,80,44,51,52,66,67,19,69,52,50,29,35,40,34,35,31,23,49,50,70,33,53,35,36,31,36,33,23,38,86,85,70,47,79,42,27,75,78,42,80,47,76,44,70,49,27,81,46,72,49,74,46,68,47,44,30,77,84,72,44,77,60,76,63,45,66,32,34,41,32,42,34,41,72,91,48,72,52,74,48,78,46,36,39,49,125

Mean predicted aligned error: 17.88 Å

Sequence (679 aa):
KTAQEAYDMGRQTIDNPLNVIWSEAILELNPITGNIDWEWHLWDHLIQDVDSSLPNYGVVSEHPELFDINNGTAGSSGNPGGGQGPNGDWMHLNAINYNAELDQIVISSAKQSEIFIMDHSTTTEEAAGHTGGNSGKGGDLLYRWGNPQNYDRGNNNDHILGHQHGVNWIHEGSPGAGNLILFNNHHNSNTSGAVIEIETPIDENGSYPIEDGEPWGPESFIMVYNDIFTQMQGGAFRQPNGNTLITDCDDAHVFEINVNGSTQWEYNPSGNYQIPRAQKYGLDYFDQTDEFAEIYDVSIPENDTASYNYADFRMWVNNSTDTLRGIYWFMHPDNGDSRNTVNDSNYQTLASSQDFALMGAHIFNMQMQSGIGDAVIAAMDSFAVLSNHDEISFIPFFINGYSWGGQFGYHFTKWIPERVLGFITQKGGHHDSTDAGGAMEVPGLMFVAENDLPYRIDNLTGIFLDHRPLGAKWILAMEQGVGHTQVIDYPFLNSFFNTVANLRLPDSMDVFQPVTLNPLPDSMGWLGDQTSWTIGAWDCYDGAVDSSSWFPTREVGELWQNFVSEGSIIDTSACDSTTVETDIEIPDKFLLHPPYPNPFNPITTIRYDLPEQATVNIIIYDMLGRRVKTVVKTNQEAGFKSVIWDGTNNQGKPVGAGVYLYQMQAGDFVLTKKMVLLK

Foldseek 3Di:
DALVVLVLQPADDAPWPVRDADWDKDFDADPVARDGQAMATLVLQEAECRDPVHPRHDQLLVQVQGFHSHPAYQWYCDDDVDPDHTHRYQFQWADWEADPVLQKIWIHGQNQQKIFIFHNQAHNVQLSAQADGLVRGRVTTLAMAAHCVRRPLDDPVRRAAHRWHAWYAAPPLFPNGRWIWTKRQAGPHVFWIKIFIDRFCADPSRGGDDDRSHHGDDPDTPDIDIPAHENHAKTWYTDSVQWIWTARFQQRKIFIAHPVRDTPDIDGDPDRGGDRYDDDDDPCRVVPPDPQKDKDKDKDCDDPQADKHTKIKIKMARNVQPAAQAEEEEEEAAQDWFNCVQVPVVQVVLQVVLRYMYMTIGIGPLAVSRVNLVVVLVVQCVCCVVVVQLLSSAHAYEQEAAAVSLQSQLNSCLVCVLRHLAYERAQYQDHDLPDSPSSLQHAYEYEDEPAEDPRSVCVRLSSLLVCQLVNRQYDYAYAYPDYRDDDDLCVLVSCQVVLSSVQFFDPDDDSNHHGGTDTQDQQQWKWADLPQREIEGSVQDPDDSSNTHIHNDPSSSVSRSCRRVVNPRDDYRYPDDDDDDDPPVQPCDWDWDDWPPFQDAFKTKTKIFFSAWWQKWKFKAAPVRHTFDTFDGGIDGGGIDMTMDRQHGPVRHHDDWAKMKMWMDTPPDIDIDIGTYDD